Protein AF-0000000066018149 (afdb_homodimer)

Organism: Methanospirillum hungatei JF-1 (strain ATCC 27890 / DSM 864 / NBRC 100397 / JF-1) (NCBI:txid323259)

Foldseek 3Di:
DAAEEEEEAEADWLCNVCVVCLQPVPVLADNYDYDYDYLYRHLDQVSLVVSLVVCLVVDGLAYEYEDEPCLDPRNVVSQVSCLVSLHAYEYEYEDQDPPPVSVVVCLPDLHHYEYQLLRADAQDDPLADDPVLVVLLSVLSNLLCVLQQVSVVVNVQVLQQSVVVVVPDGRSRGDHHHYYDALCNRNPPQADDVLLSVLSSVLSVLSSVLNVLSCCLRPPDDDCVPSNVSSVVSSVSSNSSSVSSVVSVVVLVVVQAGKDWDADNNRDTFIDRHPPDDTD/DAAEEEEEAEADWLCSVCVVCLQPVPVLADNYDYDYDYLYRDLDQVSLVVSLVVCLVVPGLAYEYEDEPCLDPRNVVSQVSCLVSLHAYEYEYEDQDPPPVSVVVCLPDLHHYEYQLLRADAQDDPLADDPVLVVLLSVLSNLLCVLQQVSVVVNVQVLQQSVCVVVPDGRSRGDHHHHYDALCNRNPPQADDVLLSVLSSVLSVLSSVLNVLSCCLRPPDDDCVPSVVSSVVSSVSSVSSSVSSVVSVVVLVVVQAGKDWDADNNRDTFIDRHPPDDTD

InterPro domains:
  IPR002844 F420-dependent methylenetetrahydromethanopterin dehydrogenase [MF_00058] (1-280)
  IPR002844 F420-dependent methylenetetrahydromethanopterin dehydrogenase [NF002162] (1-280)
  IPR002844 F420-dependent methylenetetrahydromethanopterin dehydrogenase [PF01993] (3-280)
  IPR002844 F420-dependent methylenetetrahydromethanopterin dehydrogenase [PIRSF005627] (1-280)
  IPR036080 F420-dependent methylenetetrahydromethanopterin dehydrogenase superfamily [SSF102324] (1-280)

Radius of gyration: 21.76 Å; Cα contacts (8 Å, |Δi|>4): 1259; chains: 2; bounding box: 52×54×58 Å

Secondary structure (DSSP, 8-state):
--EEEEEEE-S--HHHHHHHHHH-SSS---SEEEEEEE-TT---HHHHHHHHHHHHHH--SEEEEEETTTTSHHHHHHHHHHHHTT--EEEEE------HHHHHHHHHSSSEEEEETTSPPPP--TTT--HHHHHHHHHHHHHHHHHTSHHHHHHHHHHHHHHHHHTT--GGG----EEEE-HHHHHTTS-SSHHHHHHHHHHHHHHHHHHHHHHIIIII--SHHHHHHHHHHHHHHHHHHHHHHHHHHHHHHHTT---B--B-TTS-B--B-SSSS---/--EEEEEEE-S--HHHHHHHHHH-SSS---SEEEEEEE-TT---HHHHHHHHHHHHHH--SEEEEEETTTTSHHHHHHHHHHHHTT--EEEEE------HHHHHHHHHSSSEEEEETTSPPPP--TTT--HHHHHHHHHHHHHHHHHTSHHHHHHHHHHHHHHHHHTT--GGG----EEEE-HHHHHTTS-SSHHHHHHHHHHHHHHHHHHHHHHIIIII--SHHHHHHHHHHHHHHHHHHHHHHHHHHHHHHHTT---B--B-TTS-B--B-SSSS---

Solvent-accessible surface area (backbone atoms only — not comparable to full-atom values): 27200 Å² total; per-residue (Å²): 124,67,45,36,42,29,32,36,27,37,25,68,40,56,64,52,70,39,50,59,43,44,76,34,64,71,45,59,48,61,38,47,48,55,43,36,30,30,22,38,48,31,69,47,69,70,43,48,48,53,30,46,51,53,45,62,72,70,56,36,63,28,32,36,41,23,21,53,45,41,70,41,70,54,55,42,51,47,49,51,53,39,41,74,72,60,25,36,40,33,36,36,20,28,75,78,70,82,55,60,68,50,52,51,50,51,72,69,43,91,52,14,31,39,36,32,40,49,50,41,60,72,49,67,42,69,54,64,36,13,34,46,54,47,39,35,53,46,14,28,49,33,28,33,37,24,67,25,23,40,46,55,55,52,40,52,47,50,46,53,43,52,51,39,44,72,71,66,44,52,47,87,67,51,76,59,47,81,43,77,46,42,46,67,65,20,36,59,89,57,56,84,46,70,67,27,40,50,31,21,30,49,16,36,48,38,22,36,49,25,28,58,40,15,47,42,21,60,74,68,43,71,59,65,80,57,17,36,60,38,26,51,48,25,52,50,42,37,46,49,15,24,51,31,26,51,52,17,50,50,53,27,52,75,69,45,44,47,71,39,56,23,65,42,46,73,59,51,76,28,36,39,35,53,65,80,50,73,60,91,123,66,45,36,41,28,33,39,29,38,25,68,42,56,64,53,70,40,49,57,44,44,76,34,62,69,44,58,47,61,38,48,48,54,42,36,30,29,23,38,47,31,68,46,68,70,44,47,48,53,28,47,51,53,45,60,70,70,57,36,62,29,31,35,42,23,21,53,47,41,68,41,69,56,55,42,50,46,49,50,53,38,40,73,72,60,24,38,39,34,36,37,20,29,73,79,70,84,56,59,68,50,51,52,49,50,72,70,43,90,52,14,30,40,36,31,39,51,50,43,59,74,51,67,41,69,56,66,37,13,34,47,53,46,39,35,52,44,13,27,49,33,28,34,37,24,68,26,25,40,46,54,56,53,39,50,47,52,46,54,43,51,50,39,44,70,72,67,43,53,45,86,68,52,76,59,47,81,44,77,48,42,44,67,64,20,36,59,91,57,56,84,46,69,68,27,41,49,30,21,30,49,17,36,48,40,21,37,50,26,26,57,39,16,46,42,20,62,75,70,43,69,59,65,80,57,16,38,60,38,26,51,48,24,53,52,42,36,48,50,15,27,51,31,26,52,51,18,50,50,55,28,53,75,68,45,46,47,72,39,56,24,65,42,45,73,59,51,74,27,36,39,34,53,64,80,48,74,59,92

pLDDT: mean 96.99, std 2.94, range [76.94, 98.94]

Structure (mmCIF, N/CA/C/O backbone):
data_AF-0000000066018149-model_v1
#
loop_
_entity.id
_entity.type
_entity.pdbx_description
1 polymer 'F420-dependent methylenetetrahydromethanopterin dehydrogenase'
#
loop_
_atom_site.group_PDB
_atom_site.id
_atom_site.type_symbol
_atom_site.label_atom_id
_atom_site.label_alt_id
_atom_site.label_comp_id
_atom_site.label_asym_id
_atom_site.label_entity_id
_atom_site.label_seq_id
_atom_site.pdbx_PDB_ins_code
_atom_site.Cartn_x
_atom_site.Cartn_y
_atom_site.Cartn_z
_atom_site.occupancy
_atom_site.B_iso_or_equiv
_atom_site.auth_seq_id
_atom_site.auth_comp_id
_atom_site.auth_asym_id
_atom_site.auth_atom_id
_atom_site.pdbx_PDB_model_num
ATOM 1 N N . MET A 1 1 ? -18.344 -20.688 -11.359 1 86.06 1 MET A N 1
ATOM 2 C CA . MET A 1 1 ? -18.594 -20.062 -10.062 1 86.06 1 MET A CA 1
ATOM 3 C C . MET A 1 1 ? -17.594 -18.953 -9.797 1 86.06 1 MET A C 1
ATOM 5 O O . MET A 1 1 ? -16.438 -19.031 -10.211 1 86.06 1 MET A O 1
ATOM 9 N N . VAL A 1 2 ? -18.016 -17.797 -9.25 1 95 2 VAL A N 1
ATOM 10 C CA . VAL A 1 2 ? -17.141 -16.688 -8.883 1 95 2 VAL A CA 1
ATOM 11 C C . VAL A 1 2 ? -16.719 -16.812 -7.422 1 95 2 VAL A C 1
ATOM 13 O O . VAL A 1 2 ? -17.562 -16.844 -6.523 1 95 2 VAL A O 1
ATOM 16 N N . VAL A 1 3 ? -15.461 -17.078 -7.172 1 98.06 3 VAL A N 1
ATOM 17 C CA . VAL A 1 3 ? -14.93 -17.266 -5.828 1 98.06 3 VAL A CA 1
ATOM 18 C C . VAL A 1 3 ? -14.922 -15.945 -5.074 1 98.06 3 VAL A C 1
ATOM 20 O O . VAL A 1 3 ? -14.453 -14.93 -5.594 1 98.06 3 VAL A O 1
ATOM 23 N N . LYS A 1 4 ? -15.422 -15.906 -3.867 1 97.31 4 LYS A N 1
ATOM 24 C CA . LYS A 1 4 ? -15.406 -14.727 -3.01 1 97.31 4 LYS A CA 1
ATOM 25 C C . LYS A 1 4 ? -14.273 -14.805 -1.992 1 97.31 4 LYS A C 1
ATOM 27 O O . LYS A 1 4 ? -14.25 -15.695 -1.14 1 97.31 4 LYS A O 1
ATOM 32 N N . VAL A 1 5 ? -13.375 -13.93 -2.084 1 98.12 5 VAL A N 1
ATOM 33 C CA . VAL A 1 5 ? -12.25 -13.875 -1.156 1 98.12 5 VAL A CA 1
ATOM 34 C C . VAL A 1 5 ? -12.367 -12.641 -0.269 1 98.12 5 VAL A C 1
ATOM 36 O O . VAL A 1 5 ? -12.281 -11.508 -0.756 1 98.12 5 VAL A O 1
ATOM 39 N N . GLY A 1 6 ? -12.594 -12.867 1.006 1 98.25 6 GLY A N 1
ATOM 40 C CA . GLY A 1 6 ? -12.609 -11.766 1.958 1 98.25 6 GLY A CA 1
ATOM 41 C C . GLY A 1 6 ? -11.242 -11.438 2.52 1 98.25 6 GLY A C 1
ATOM 42 O O . GLY A 1 6 ? -10.445 -12.336 2.787 1 98.25 6 GLY A O 1
ATOM 43 N N . ILE A 1 7 ? -10.961 -10.188 2.699 1 98.25 7 ILE A N 1
ATOM 44 C CA . ILE A 1 7 ? -9.727 -9.758 3.34 1 98.25 7 ILE A CA 1
ATOM 45 C C . ILE A 1 7 ? -10.047 -8.875 4.539 1 98.25 7 ILE A C 1
ATOM 47 O O . ILE A 1 7 ? -10.586 -7.777 4.383 1 98.25 7 ILE A O 1
ATOM 51 N N . ALA A 1 8 ? -9.805 -9.406 5.66 1 98.44 8 ALA A N 1
ATOM 52 C CA . ALA A 1 8 ? -9.883 -8.664 6.918 1 98.44 8 ALA A CA 1
ATOM 53 C C . ALA A 1 8 ? -8.523 -8.086 7.305 1 98.44 8 ALA A C 1
ATOM 55 O O . ALA A 1 8 ? -7.695 -8.789 7.895 1 98.44 8 ALA A O 1
ATOM 56 N N . LYS A 1 9 ? -8.352 -6.84 7.004 1 97.75 9 LYS A N 1
ATOM 57 C CA . LYS A 1 9 ? -7.074 -6.203 7.305 1 97.75 9 LYS A CA 1
ATOM 58 C C . LYS A 1 9 ? -7.121 -5.488 8.656 1 97.75 9 LYS A C 1
ATOM 60 O O . LYS A 1 9 ? -7.789 -4.465 8.797 1 97.75 9 LYS A O 1
ATOM 65 N N . LEU A 1 10 ? -6.395 -6 9.578 1 97.25 10 LEU A N 1
ATOM 66 C CA . LEU A 1 10 ? -6.309 -5.488 10.945 1 97.25 10 LEU A CA 1
ATOM 67 C C . LEU A 1 10 ? -4.934 -4.887 11.211 1 97.25 10 LEU A C 1
ATOM 69 O O . LEU A 1 10 ? -3.947 -5.617 11.352 1 97.25 10 LEU A O 1
ATOM 73 N N . GLY A 1 11 ? -4.883 -3.611 11.328 1 94.81 11 GLY A N 1
ATOM 74 C CA . GLY A 1 11 ? -3.578 -2.975 11.414 1 94.81 11 GLY A CA 1
ATOM 75 C C . GLY A 1 11 ? -2.871 -2.889 10.07 1 94.81 11 GLY A C 1
ATOM 76 O O . GLY A 1 11 ? -3.518 -2.891 9.023 1 94.81 11 GLY A O 1
ATOM 77 N N . ASN A 1 12 ? -1.575 -2.617 10.172 1 94.62 12 ASN A N 1
ATOM 78 C CA . ASN A 1 12 ? -0.894 -2.414 8.898 1 94.62 12 ASN A CA 1
ATOM 79 C C . ASN A 1 12 ? 0.392 -3.232 8.812 1 94.62 12 ASN A C 1
ATOM 81 O O . ASN A 1 12 ? 1.24 -3.156 9.703 1 94.62 12 ASN A O 1
ATOM 85 N N . ILE A 1 13 ? 0.494 -4 7.812 1 95.88 13 ILE A N 1
ATOM 86 C CA . ILE A 1 13 ? 1.734 -4.551 7.277 1 95.88 13 ILE A CA 1
ATOM 87 C C . ILE A 1 13 ? 1.707 -4.488 5.75 1 95.88 13 ILE A C 1
ATOM 89 O O . ILE A 1 13 ? 0.645 -4.32 5.148 1 95.88 13 ILE A O 1
ATOM 93 N N . ALA A 1 14 ? 2.818 -4.605 5.156 1 97 14 ALA A N 1
ATOM 94 C CA . ALA A 1 14 ? 2.898 -4.426 3.709 1 97 14 ALA A CA 1
ATOM 95 C C . ALA A 1 14 ? 2.049 -5.465 2.982 1 97 14 ALA A C 1
ATOM 97 O O . ALA A 1 14 ? 1.419 -5.16 1.966 1 97 14 ALA A O 1
ATOM 98 N N . SER A 1 15 ? 1.944 -6.645 3.469 1 97.5 15 SER A N 1
ATOM 99 C CA . SER A 1 15 ? 1.146 -7.711 2.871 1 97.5 15 SER A CA 1
ATOM 100 C C . SER A 1 15 ? -0.341 -7.375 2.912 1 97.5 15 SER A C 1
ATOM 102 O O . SER A 1 15 ? -1.099 -7.781 2.027 1 97.5 15 SER A O 1
ATOM 104 N N . GLY A 1 16 ? -0.716 -6.645 3.906 1 95.06 16 GLY A N 1
ATOM 105 C CA . GLY A 1 16 ? -2.113 -6.258 4.027 1 95.06 16 GLY A CA 1
ATOM 106 C C . GLY A 1 16 ? -2.549 -5.258 2.971 1 95.06 16 GLY A C 1
ATOM 107 O O . GLY A 1 16 ? -3.672 -5.332 2.467 1 95.06 16 GLY A O 1
ATOM 108 N N . VAL A 1 17 ? -1.668 -4.402 2.582 1 92.5 17 VAL A N 1
ATOM 109 C CA . VAL A 1 17 ? -2.035 -3.348 1.644 1 92.5 17 VAL A CA 1
ATOM 110 C C . VAL A 1 17 ? -1.995 -3.889 0.216 1 92.5 17 VAL A C 1
ATOM 112 O O . VAL A 1 17 ? -2.688 -3.381 -0.667 1 92.5 17 VAL A O 1
ATOM 115 N N . MET A 1 18 ? -1.279 -4.984 0.016 1 96.5 18 MET A N 1
ATOM 116 C CA . MET A 1 18 ? -1.053 -5.457 -1.346 1 96.5 18 MET A CA 1
ATOM 117 C C . MET A 1 18 ? -1.844 -6.734 -1.617 1 96.5 18 MET A C 1
ATOM 119 O O . MET A 1 18 ? -1.988 -7.145 -2.77 1 96.5 18 MET A O 1
ATOM 123 N N . ALA A 1 19 ? -2.455 -7.363 -0.644 1 95.19 19 ALA A N 1
ATOM 124 C CA . ALA A 1 19 ? -3.008 -8.711 -0.763 1 95.19 19 ALA A CA 1
ATOM 125 C C . ALA A 1 19 ? -4.035 -8.781 -1.889 1 95.19 19 ALA A C 1
ATOM 127 O O . ALA A 1 19 ? -3.947 -9.648 -2.762 1 95.19 19 ALA A O 1
ATOM 128 N N . GLU A 1 20 ? -4.941 -7.816 -1.927 1 95.38 20 GLU A N 1
ATOM 129 C CA . GLU A 1 20 ? -5.984 -7.82 -2.947 1 95.38 20 GLU A CA 1
ATOM 130 C C . GLU A 1 20 ? -5.398 -7.613 -4.34 1 95.38 20 GLU A C 1
ATOM 132 O O . GLU A 1 20 ? -5.816 -8.266 -5.297 1 95.38 20 GLU A O 1
ATOM 137 N N . LEU A 1 21 ? -4.426 -6.777 -4.406 1 96.38 21 LEU A N 1
ATOM 138 C CA . LEU A 1 21 ? -3.85 -6.398 -5.691 1 96.38 21 LEU A CA 1
ATOM 139 C C . LEU A 1 21 ? -3.002 -7.527 -6.262 1 96.38 21 LEU A C 1
ATOM 141 O O . LEU A 1 21 ? -2.902 -7.684 -7.48 1 96.38 21 LEU A O 1
ATOM 145 N N . LEU A 1 22 ? -2.451 -8.328 -5.348 1 97.88 22 LEU A N 1
ATOM 146 C CA . LEU A 1 22 ? -1.666 -9.477 -5.781 1 97.88 22 LEU A CA 1
ATOM 147 C C . LEU A 1 22 ? -2.559 -10.531 -6.43 1 97.88 22 LEU A C 1
ATOM 149 O O . LEU A 1 22 ? -2.107 -11.281 -7.297 1 97.88 22 LEU A O 1
ATOM 153 N N . LEU A 1 23 ? -3.844 -10.547 -6.035 1 97.31 23 LEU A N 1
ATOM 154 C CA . LEU A 1 23 ? -4.762 -11.57 -6.52 1 97.31 23 LEU A CA 1
ATOM 155 C C . LEU A 1 23 ? -5.422 -11.141 -7.824 1 97.31 23 LEU A C 1
ATOM 157 O O . LEU A 1 23 ? -5.859 -11.984 -8.609 1 97.31 23 LEU A O 1
ATOM 161 N N . ASP A 1 24 ? -5.508 -9.828 -7.984 1 95.62 24 ASP A N 1
ATOM 162 C CA . ASP A 1 24 ? -6.184 -9.273 -9.156 1 95.62 24 ASP A CA 1
ATOM 163 C C . ASP A 1 24 ? -5.48 -8.008 -9.648 1 95.62 24 ASP A C 1
ATOM 165 O O . ASP A 1 24 ? -6.047 -6.918 -9.602 1 95.62 24 ASP A O 1
ATOM 169 N N . GLU A 1 25 ? -4.324 -8.211 -10.359 1 95.75 25 GLU A N 1
ATOM 170 C CA . GLU A 1 25 ? -3.402 -7.117 -10.664 1 95.75 25 GLU A CA 1
ATOM 171 C C . GLU A 1 25 ? -3.891 -6.297 -11.859 1 95.75 25 GLU A C 1
ATOM 173 O O . GLU A 1 25 ? -3.447 -5.164 -12.062 1 95.75 25 GLU A O 1
ATOM 178 N N . ARG A 1 26 ? -4.84 -6.777 -12.711 1 92.5 26 ARG A N 1
ATOM 179 C CA . ARG A 1 26 ? -5.285 -6.062 -13.906 1 92.5 26 ARG A CA 1
ATOM 180 C C . ARG A 1 26 ? -6.781 -5.789 -13.852 1 92.5 26 ARG A C 1
ATOM 182 O O . ARG A 1 26 ? -7.336 -5.16 -14.758 1 92.5 26 ARG A O 1
ATOM 189 N N . ALA A 1 27 ? -7.5 -6.199 -12.906 1 89.75 27 ALA A N 1
ATOM 190 C CA . ALA A 1 27 ? -8.922 -5.957 -12.664 1 89.75 27 ALA A CA 1
ATOM 191 C C . ALA A 1 27 ? -9.781 -6.758 -13.641 1 89.75 27 ALA A C 1
ATOM 193 O O . ALA A 1 27 ? -11 -6.57 -13.695 1 89.75 27 ALA A O 1
ATOM 194 N N . ASP A 1 28 ? -9.258 -7.66 -14.406 1 92.12 28 ASP A N 1
ATOM 195 C CA . ASP A 1 28 ? -10.039 -8.297 -15.461 1 92.12 28 ASP A CA 1
ATOM 196 C C . ASP A 1 28 ? -10.398 -9.734 -15.094 1 92.12 28 ASP A C 1
ATOM 198 O O . ASP A 1 28 ? -11.047 -10.438 -15.867 1 92.12 28 ASP A O 1
ATOM 202 N N . ARG A 1 29 ? -9.938 -10.125 -13.953 1 94.81 29 ARG A N 1
ATOM 203 C CA . ARG A 1 29 ? -10.289 -11.484 -13.547 1 94.81 29 ARG A CA 1
ATOM 204 C C . ARG A 1 29 ? -11.797 -11.617 -13.336 1 94.81 29 ARG A C 1
ATOM 206 O O . ARG A 1 29 ? -12.422 -10.75 -12.719 1 94.81 29 ARG A O 1
ATOM 213 N N . GLU A 1 30 ? -12.266 -12.672 -13.773 1 95.25 30 GLU A N 1
ATOM 214 C CA . GLU A 1 30 ? -13.711 -12.883 -13.688 1 95.25 30 GLU A CA 1
ATOM 215 C C . GLU A 1 30 ? -14.039 -14.055 -12.766 1 95.25 30 GLU A C 1
ATOM 217 O O . GLU A 1 30 ? -15.188 -14.227 -12.359 1 95.25 30 GLU A O 1
ATOM 222 N N . ASP A 1 31 ? -13.07 -14.797 -12.383 1 96.31 31 ASP A N 1
ATOM 223 C CA . ASP A 1 31 ? -13.273 -16.047 -11.648 1 96.31 31 ASP A CA 1
ATOM 224 C C . ASP A 1 31 ? -13.328 -15.797 -10.148 1 96.31 31 ASP A C 1
ATOM 226 O O . ASP A 1 31 ? -13.625 -16.703 -9.367 1 96.31 31 ASP A O 1
ATOM 230 N N . MET A 1 32 ? -13.07 -14.547 -9.789 1 96.12 32 MET A N 1
ATOM 231 C CA . MET A 1 32 ? -13.086 -14.25 -8.359 1 96.12 32 MET A CA 1
ATOM 232 C C . MET A 1 32 ? -13.461 -12.797 -8.102 1 96.12 32 MET A C 1
ATOM 234 O O . MET A 1 32 ? -13.492 -11.984 -9.031 1 96.12 32 MET A O 1
ATOM 238 N N . GLN A 1 33 ? -13.812 -12.523 -6.887 1 94.94 33 GLN A N 1
ATOM 239 C CA . GLN A 1 33 ? -14.062 -11.188 -6.352 1 94.94 33 GLN A CA 1
ATOM 240 C C . GLN A 1 33 ? -13.469 -11.039 -4.949 1 94.94 33 GLN A C 1
ATOM 242 O O . GLN A 1 33 ? -13.469 -11.992 -4.168 1 94.94 33 GLN A O 1
ATOM 247 N N . THR A 1 34 ? -13.016 -9.891 -4.719 1 96 34 THR A N 1
ATOM 248 C CA . THR A 1 34 ? -12.5 -9.609 -3.385 1 96 34 THR A CA 1
ATOM 249 C C . THR A 1 34 ? -13.297 -8.5 -2.711 1 96 34 THR A C 1
ATOM 251 O O . THR A 1 34 ? -13.914 -7.668 -3.389 1 96 34 THR A O 1
ATOM 254 N N . PHE A 1 35 ? -13.383 -8.547 -1.465 1 96.69 35 PHE A N 1
ATOM 255 C CA . PHE A 1 35 ? -13.844 -7.461 -0.609 1 96.69 35 PHE A CA 1
ATOM 256 C C . PHE A 1 35 ? -12.953 -7.32 0.617 1 96.69 35 PHE A C 1
ATOM 258 O O . PHE A 1 35 ? -12.734 -8.289 1.349 1 96.69 35 PHE A O 1
ATOM 265 N N . MET A 1 36 ? -12.398 -6.129 0.781 1 97.5 36 MET A N 1
ATOM 266 C CA . MET A 1 36 ? -11.531 -5.879 1.931 1 97.5 36 MET A CA 1
ATOM 267 C C . MET A 1 36 ? -12.164 -4.855 2.873 1 97.5 36 MET A C 1
ATOM 269 O O . MET A 1 36 ? -12.664 -3.824 2.43 1 97.5 36 MET A O 1
ATOM 273 N N . ALA A 1 37 ? -12.18 -5.18 4.117 1 97.44 37 ALA A N 1
ATOM 274 C CA . ALA A 1 37 ? -12.492 -4.266 5.211 1 97.44 37 ALA A CA 1
ATOM 275 C C . ALA A 1 37 ? -11.281 -4.047 6.105 1 97.44 37 ALA A C 1
ATOM 277 O O . ALA A 1 37 ? -10.539 -4.988 6.398 1 97.44 37 ALA A O 1
ATOM 278 N N . THR A 1 38 ? -11.047 -2.783 6.445 1 97.19 38 THR A N 1
ATOM 279 C CA . THR A 1 38 ? -9.828 -2.461 7.18 1 97.19 38 THR A CA 1
ATOM 280 C C . THR A 1 38 ? -10.156 -1.734 8.477 1 97.19 38 THR A C 1
ATOM 282 O O . THR A 1 38 ? -11.117 -0.974 8.547 1 97.19 38 THR A O 1
ATOM 285 N N . SER A 1 39 ? -9.312 -1.957 9.422 1 94.19 39 SER A N 1
ATOM 286 C CA . SER A 1 39 ? -9.375 -1.206 10.672 1 94.19 39 SER A CA 1
ATOM 287 C C . SER A 1 39 ? -8.367 -0.057 10.672 1 94.19 39 SER A C 1
ATOM 289 O O . SER A 1 39 ? -8.195 0.62 11.688 1 94.19 39 SER A O 1
ATOM 291 N N . GLY A 1 40 ? -7.684 0.108 9.594 1 93 40 GLY A N 1
ATOM 292 C CA . GLY A 1 40 ? -6.57 1.043 9.602 1 93 40 GLY A CA 1
ATOM 293 C C . GLY A 1 40 ? -5.359 0.522 10.352 1 93 40 GLY A C 1
ATOM 294 O O . GLY A 1 40 ? -4.926 -0.611 10.125 1 93 40 GLY A O 1
ATOM 295 N N . THR A 1 41 ? -4.816 1.378 11.156 1 92.25 41 THR A N 1
ATOM 296 C CA . THR A 1 41 ? -3.631 1.003 11.922 1 92.25 41 THR A CA 1
ATOM 297 C C . THR A 1 41 ? -4.02 0.421 13.273 1 92.25 41 THR A C 1
ATOM 299 O O . THR A 1 41 ? -3.16 -0.052 14.023 1 92.25 41 THR A O 1
ATOM 302 N N . LYS A 1 42 ? -5.289 0.391 13.555 1 92.25 42 LYS A N 1
ATOM 303 C CA . LYS A 1 42 ? -5.742 0.098 14.914 1 92.25 42 LYS A CA 1
ATOM 304 C C . LYS A 1 42 ? -6.105 -1.377 15.062 1 92.25 42 LYS A C 1
ATOM 306 O O . LYS A 1 42 ? -6.617 -1.996 14.133 1 92.25 42 LYS A O 1
ATOM 311 N N . LEU A 1 43 ? -5.914 -1.85 16.297 1 92.12 43 LEU A N 1
ATOM 312 C CA . LEU A 1 43 ? -6.301 -3.209 16.656 1 92.12 43 LEU A CA 1
ATOM 313 C C . LEU A 1 43 ? -7.242 -3.205 17.859 1 92.12 43 LEU A C 1
ATOM 315 O O . LEU A 1 43 ? -7.285 -4.172 18.625 1 92.12 43 LEU A O 1
ATOM 319 N N . GLN A 1 44 ? -7.953 -2.121 18.016 1 93 44 GLN A N 1
ATOM 320 C CA . GLN A 1 44 ? -8.906 -2.074 19.109 1 93 44 GLN A CA 1
ATOM 321 C C . GLN A 1 44 ? -10.086 -3.004 18.859 1 93 44 GLN A C 1
ATOM 323 O O . GLN A 1 44 ? -10.461 -3.24 17.703 1 93 44 GLN A O 1
ATOM 328 N N . PRO A 1 45 ? -10.688 -3.49 19.906 1 94.75 45 PRO A N 1
ATOM 329 C CA . PRO A 1 45 ? -11.766 -4.477 19.781 1 94.75 45 PRO A CA 1
ATOM 330 C C . PRO A 1 45 ? -12.898 -3.998 18.875 1 94.75 45 PRO A C 1
ATOM 332 O O . PRO A 1 45 ? -13.391 -4.758 18.031 1 94.75 45 PRO A O 1
ATOM 335 N N . GLU A 1 46 ? -13.281 -2.76 19.062 1 93.75 46 GLU A N 1
ATOM 336 C CA . GLU A 1 46 ? -14.391 -2.234 18.281 1 93.75 46 GLU A CA 1
ATOM 337 C C . GLU A 1 46 ? -14.047 -2.195 16.797 1 93.75 46 GLU A C 1
ATOM 339 O O . GLU A 1 46 ? -14.906 -2.426 15.938 1 93.75 46 GLU A O 1
ATOM 344 N N . ASP A 1 47 ? -12.805 -1.839 16.484 1 94.25 47 ASP A N 1
ATOM 345 C CA . ASP A 1 47 ? -12.352 -1.794 15.094 1 94.25 47 ASP A CA 1
ATOM 346 C C . ASP A 1 47 ? -12.32 -3.193 14.484 1 94.25 47 ASP A C 1
ATOM 348 O O . ASP A 1 47 ? -12.742 -3.387 13.344 1 94.25 47 ASP A O 1
ATOM 352 N N . ILE A 1 48 ? -11.875 -4.129 15.258 1 96.81 48 ILE A N 1
ATOM 353 C CA . ILE A 1 48 ? -11.781 -5.516 14.812 1 96.81 48 ILE A CA 1
ATOM 354 C C . ILE A 1 48 ? -13.18 -6.09 14.609 1 96.81 48 ILE A C 1
ATOM 356 O O . ILE A 1 48 ? -13.445 -6.742 13.594 1 96.81 48 ILE A O 1
ATOM 360 N N . ASP A 1 49 ? -14.055 -5.805 15.523 1 97.19 49 ASP A N 1
ATOM 361 C CA . ASP A 1 49 ? -15.422 -6.297 15.43 1 97.19 49 ASP A CA 1
ATOM 362 C C . ASP A 1 49 ? -16.109 -5.785 14.172 1 97.19 49 ASP A C 1
ATOM 364 O O . ASP A 1 49 ? -16.859 -6.52 13.516 1 97.19 49 ASP A O 1
ATOM 368 N N . ARG A 1 50 ? -15.883 -4.586 13.875 1 96.25 50 ARG A N 1
ATOM 369 C CA . ARG A 1 50 ? -16.469 -3.99 12.672 1 96.25 50 ARG A CA 1
ATOM 370 C C . ARG A 1 50 ? -15.992 -4.723 11.414 1 96.25 50 ARG A C 1
ATOM 372 O O . ARG A 1 50 ? -16.797 -5.031 10.531 1 96.25 50 ARG A O 1
ATOM 379 N N . VAL A 1 51 ? -14.742 -5.035 11.352 1 97.88 51 VAL A N 1
ATOM 380 C CA . VAL A 1 51 ? -14.172 -5.734 10.203 1 97.88 51 VAL A CA 1
ATOM 381 C C . VAL A 1 51 ? -14.758 -7.141 10.117 1 97.88 51 VAL A C 1
ATOM 383 O O . VAL A 1 51 ? -15.219 -7.566 9.055 1 97.88 51 VAL A O 1
ATOM 386 N N . VAL A 1 52 ? -14.812 -7.797 11.25 1 98.44 52 VAL A N 1
ATOM 387 C CA . VAL A 1 52 ? -15.289 -9.18 11.305 1 98.44 52 VAL A CA 1
ATOM 388 C C . VAL A 1 52 ? -16.766 -9.234 10.93 1 98.44 52 VAL A C 1
ATOM 390 O O . VAL A 1 52 ? -17.188 -10.109 10.172 1 98.44 52 VAL A O 1
ATOM 393 N N . THR A 1 53 ? -17.531 -8.289 11.445 1 97.81 53 THR A N 1
ATOM 394 C CA . THR A 1 53 ? -18.969 -8.242 11.164 1 97.81 53 THR A CA 1
ATOM 395 C C . THR A 1 53 ? -19.219 -8.031 9.672 1 97.81 53 THR A C 1
ATOM 397 O O . THR A 1 53 ? -20.109 -8.656 9.094 1 97.81 53 THR A O 1
ATOM 400 N N . ASN A 1 54 ? -18.453 -7.203 9.078 1 97.06 54 ASN A N 1
ATOM 401 C CA . ASN A 1 54 ? -18.578 -6.965 7.648 1 97.06 54 ASN A CA 1
ATOM 402 C C . ASN A 1 54 ? -18.234 -8.203 6.836 1 97.06 54 ASN A C 1
ATOM 404 O O . ASN A 1 54 ? -18.906 -8.516 5.848 1 97.06 54 ASN A O 1
ATOM 408 N N . MET A 1 55 ? -17.219 -8.945 7.25 1 98.06 55 MET A N 1
ATOM 409 C CA . MET A 1 55 ? -16.812 -10.164 6.562 1 98.06 55 MET A CA 1
ATOM 410 C C . MET A 1 55 ? -17.891 -11.242 6.691 1 98.06 55 MET A C 1
ATOM 412 O O . MET A 1 55 ? -18.219 -11.906 5.711 1 98.06 55 MET A O 1
ATOM 416 N N . LYS A 1 56 ? -18.422 -11.352 7.891 1 98.31 56 LYS A N 1
ATOM 417 C CA . LYS A 1 56 ? -19.469 -12.336 8.109 1 98.31 56 LYS A CA 1
ATOM 418 C C . LYS A 1 56 ? -20.688 -12.039 7.238 1 98.31 56 LYS A C 1
ATOM 420 O O . LYS A 1 56 ? -21.281 -12.953 6.656 1 98.31 56 LYS A O 1
ATOM 425 N N . ALA A 1 57 ? -21.016 -10.773 7.18 1 97.06 57 ALA A N 1
ATOM 426 C CA . ALA A 1 57 ? -22.188 -10.359 6.406 1 97.06 57 ALA A CA 1
ATOM 427 C C . ALA A 1 57 ? -22 -10.656 4.918 1 97.06 57 ALA A C 1
ATOM 429 O O . ALA A 1 57 ? -22.953 -11.008 4.223 1 97.06 57 ALA A O 1
ATOM 430 N N . TRP A 1 58 ? -20.812 -10.547 4.41 1 96.56 58 TRP A N 1
ATOM 431 C CA . TRP A 1 58 ? -20.547 -10.758 2.99 1 96.56 58 TRP A CA 1
ATOM 432 C C . TRP A 1 58 ? -20.5 -12.242 2.66 1 96.56 58 TRP A C 1
ATOM 434 O O . TRP A 1 58 ? -20.906 -12.656 1.567 1 96.56 58 TRP A O 1
ATOM 444 N N . GLY A 1 59 ? -19.984 -13.078 3.637 1 97.25 59 GLY A N 1
ATOM 445 C CA . GLY A 1 59 ? -20 -14.523 3.488 1 97.25 59 GLY A CA 1
ATOM 446 C C . GLY A 1 59 ? -19.062 -15.023 2.414 1 97.25 59 GLY A C 1
ATOM 447 O O . GLY A 1 59 ? -19.484 -15.711 1.479 1 97.25 59 GLY A O 1
ATOM 448 N N . PRO A 1 60 ? -17.734 -14.711 2.498 1 98.19 60 PRO A N 1
ATOM 449 C CA . PRO A 1 60 ? -16.781 -15.203 1.505 1 98.19 60 PRO A CA 1
ATOM 450 C C . PRO A 1 60 ? -16.547 -16.703 1.595 1 98.19 60 PRO A C 1
ATOM 452 O O . PRO A 1 60 ? -16.875 -17.328 2.609 1 98.19 60 PRO A O 1
ATOM 455 N N . ASP A 1 61 ? -16.031 -17.25 0.511 1 98.75 61 ASP A N 1
ATOM 456 C CA . ASP A 1 61 ? -15.664 -18.656 0.5 1 98.75 61 ASP A CA 1
ATOM 457 C C . ASP A 1 61 ? -14.516 -18.938 1.473 1 98.75 61 ASP A C 1
ATOM 459 O O . ASP A 1 61 ? -14.43 -20.031 2.035 1 98.75 61 ASP A O 1
ATOM 463 N N . PHE A 1 62 ? -13.641 -18.031 1.604 1 98.81 62 PHE A N 1
ATOM 464 C CA . PHE A 1 62 ? -12.648 -18 2.668 1 98.81 62 PHE A CA 1
ATOM 465 C C . PHE A 1 62 ? -12.18 -16.578 2.924 1 98.81 62 PHE A C 1
ATOM 467 O O . PHE A 1 62 ? -12.461 -15.664 2.135 1 98.81 62 PHE A O 1
ATOM 474 N N . CYS A 1 63 ? -11.516 -16.406 4.055 1 98.75 63 CYS A N 1
ATOM 475 C CA . CYS A 1 63 ? -11.094 -15.078 4.457 1 98.75 63 CYS A CA 1
ATOM 476 C C . CYS A 1 63 ? -9.602 -15.055 4.766 1 98.75 63 CYS A C 1
ATOM 478 O O . CYS A 1 63 ? -9.055 -16.016 5.305 1 98.75 63 CYS A O 1
ATOM 480 N N . ILE A 1 64 ? -8.969 -14 4.367 1 98.75 64 ILE A N 1
ATOM 481 C CA . ILE A 1 64 ? -7.602 -13.688 4.762 1 98.75 64 ILE A CA 1
ATOM 482 C C . ILE A 1 64 ? -7.609 -12.688 5.914 1 98.75 64 ILE A C 1
ATOM 484 O O . ILE A 1 64 ? -8.148 -11.586 5.785 1 98.75 64 ILE A O 1
ATOM 488 N N . VAL A 1 65 ? -7.094 -13.102 7.027 1 98.62 65 VAL A N 1
ATOM 489 C CA . VAL A 1 65 ? -6.91 -12.203 8.156 1 98.62 65 VAL A CA 1
ATOM 490 C C . VAL A 1 65 ? -5.461 -11.727 8.211 1 98.62 65 VAL A C 1
ATOM 492 O O . VAL A 1 65 ? -4.559 -12.508 8.531 1 98.62 65 VAL A O 1
ATOM 495 N N . VAL A 1 66 ? -5.266 -10.492 7.902 1 98.25 66 VAL A N 1
ATOM 496 C CA . VAL A 1 66 ? -3.914 -9.938 7.836 1 98.25 66 VAL A CA 1
ATOM 497 C C . VAL A 1 66 ? -3.701 -8.961 8.984 1 98.25 66 VAL A C 1
ATOM 499 O O . VAL A 1 66 ? -4.52 -8.062 9.211 1 98.25 66 VAL A O 1
ATOM 502 N N . SER A 1 67 ? -2.635 -9.125 9.703 1 96.94 67 SER A N 1
ATOM 503 C CA . SER A 1 67 ? -2.336 -8.25 10.828 1 96.94 67 SER A CA 1
ATOM 504 C C . SER A 1 67 ? -0.868 -8.344 11.234 1 96.94 67 SER A C 1
ATOM 506 O O . SER A 1 67 ? -0.244 -9.398 11.078 1 96.94 67 SER A O 1
ATOM 508 N N . PRO A 1 68 ? -0.332 -7.172 11.68 1 95.38 68 PRO A N 1
ATOM 509 C CA . PRO A 1 68 ? 0.905 -7.352 12.445 1 95.38 68 PRO A CA 1
ATOM 510 C C . PRO A 1 68 ? 0.698 -8.18 13.711 1 95.38 68 PRO A C 1
ATOM 512 O O . PRO A 1 68 ? -0.383 -8.141 14.305 1 95.38 68 PRO A O 1
ATOM 515 N N . ASN A 1 69 ? 1.639 -9.008 14.094 1 93.56 69 ASN A N 1
ATOM 516 C CA . ASN A 1 69 ? 1.563 -9.789 15.32 1 93.56 69 ASN A CA 1
ATOM 517 C C . ASN A 1 69 ? 0.292 -10.633 15.367 1 93.56 69 ASN A C 1
ATOM 519 O O . ASN A 1 69 ? -0.481 -10.547 16.328 1 93.56 69 ASN A O 1
ATOM 523 N N . GLY A 1 70 ? 0.178 -11.508 14.492 1 94.75 70 GLY A N 1
ATOM 524 C CA . GLY A 1 70 ? -1.056 -12.234 14.234 1 94.75 70 GLY A CA 1
ATOM 525 C C . GLY A 1 70 ? -1.47 -13.133 15.383 1 94.75 70 GLY A C 1
ATOM 526 O O . GLY A 1 70 ? -2.602 -13.625 15.414 1 94.75 70 GLY A O 1
ATOM 527 N N . VAL A 1 71 ? -0.652 -13.273 16.422 1 95 71 VAL A N 1
ATOM 528 C CA . VAL A 1 71 ? -0.985 -14.188 17.5 1 95 71 VAL A CA 1
ATOM 529 C C . VAL A 1 71 ? -1.535 -13.406 18.688 1 95 71 VAL A C 1
ATOM 531 O O . VAL A 1 71 ? -1.911 -14 19.703 1 95 71 VAL A O 1
ATOM 534 N N . LEU A 1 72 ? -1.566 -12.086 18.562 1 93.19 72 LEU A N 1
ATOM 535 C CA . LEU A 1 72 ? -2.162 -11.273 19.609 1 93.19 72 LEU A CA 1
ATOM 536 C C . LEU A 1 72 ? -3.656 -11.555 19.734 1 93.19 72 LEU A C 1
ATOM 538 O O . LEU A 1 72 ? -4.277 -12.055 18.797 1 93.19 72 LEU A O 1
ATOM 542 N N . PRO A 1 73 ? -4.27 -11.18 20.875 1 93.94 73 PRO A N 1
ATOM 543 C CA . PRO A 1 73 ? -5.668 -11.523 21.141 1 93.94 73 PRO A CA 1
ATOM 544 C C . PRO A 1 73 ? -6.621 -10.977 20.094 1 93.94 73 PRO A C 1
ATOM 546 O O . PRO A 1 73 ? -7.578 -11.648 19.703 1 93.94 73 PRO A O 1
ATOM 549 N N . GLY A 1 74 ? -6.395 -9.805 19.594 1 95.12 74 GLY A N 1
ATOM 550 C CA . GLY A 1 74 ? -7.277 -9.203 18.609 1 95.12 74 GLY A CA 1
ATOM 551 C C . GLY A 1 74 ? -7.383 -10.008 17.328 1 95.12 74 GLY A C 1
ATOM 552 O O . GLY A 1 74 ? -8.453 -10.531 17.016 1 95.12 74 GLY A O 1
ATOM 553 N N . PRO A 1 75 ? -6.281 -10.148 16.656 1 96.5 75 PRO A N 1
ATOM 554 C CA . PRO A 1 75 ? -6.285 -10.945 15.43 1 96.5 75 PRO A CA 1
ATOM 555 C C . PRO A 1 75 ? -6.699 -12.398 15.664 1 96.5 75 PRO A C 1
ATOM 557 O O . PRO A 1 75 ? -7.391 -12.992 14.836 1 96.5 75 PRO A O 1
ATOM 560 N N . LYS A 1 76 ? -6.27 -12.961 16.766 1 96.81 76 LYS A N 1
ATOM 561 C CA . LYS A 1 76 ? -6.688 -14.312 17.109 1 96.81 76 LYS A CA 1
ATOM 562 C C . LYS A 1 76 ? -8.203 -14.406 17.234 1 96.81 76 LYS A C 1
ATOM 564 O O . LYS A 1 76 ? -8.828 -15.305 16.672 1 96.81 76 LYS A O 1
ATOM 569 N N . GLY A 1 77 ? -8.773 -13.484 17.984 1 97.75 77 GLY A N 1
ATOM 570 C CA . GLY A 1 77 ? -10.219 -13.453 18.141 1 97.75 77 GLY A CA 1
ATOM 571 C C . GLY A 1 77 ? -10.961 -13.281 16.828 1 97.75 77 GLY A C 1
ATOM 572 O O . GLY A 1 77 ? -12.023 -13.867 16.625 1 97.75 77 GLY A O 1
ATOM 573 N N . ALA A 1 78 ? -10.414 -12.492 15.938 1 98.44 78 ALA A N 1
ATOM 574 C CA . ALA A 1 78 ? -11.039 -12.219 14.641 1 98.44 78 ALA A CA 1
ATOM 575 C C . ALA A 1 78 ? -11.133 -13.492 13.805 1 98.44 78 ALA A C 1
ATOM 577 O O . ALA A 1 78 ? -12.211 -13.836 13.312 1 98.44 78 ALA A O 1
ATOM 578 N N . ARG A 1 79 ? -9.984 -14.219 13.656 1 98.5 79 ARG A N 1
ATOM 579 C CA . ARG A 1 79 ? -10.023 -15.414 12.82 1 98.5 79 ARG A CA 1
ATOM 580 C C . ARG A 1 79 ? -10.883 -16.5 13.461 1 98.5 79 ARG A C 1
ATOM 582 O O . ARG A 1 79 ? -11.547 -17.266 12.758 1 98.5 79 ARG A O 1
ATOM 589 N N . GLU A 1 80 ? -10.891 -16.594 14.758 1 98.31 80 GLU A N 1
ATOM 590 C CA . GLU A 1 80 ? -11.734 -17.578 15.438 1 98.31 80 GLU A CA 1
ATOM 591 C C . GLU A 1 80 ? -13.211 -17.266 15.242 1 98.31 80 GLU A C 1
ATOM 593 O O . GLU A 1 80 ? -14.023 -18.172 15.055 1 98.31 80 GLU A O 1
ATOM 598 N N . ALA A 1 81 ? -13.555 -15.992 15.328 1 98.62 81 ALA A N 1
ATOM 599 C CA . ALA A 1 81 ? -14.938 -15.586 15.102 1 98.62 81 ALA A CA 1
ATOM 600 C C . ALA A 1 81 ? -15.383 -15.922 13.672 1 98.62 81 ALA A C 1
ATOM 602 O O . ALA A 1 81 ? -16.516 -16.359 13.453 1 98.62 81 ALA A O 1
ATOM 603 N N . LEU A 1 82 ? -14.547 -15.695 12.711 1 98.62 82 LEU A N 1
ATOM 604 C CA . LEU A 1 82 ? -14.852 -16.016 11.32 1 98.62 82 LEU A CA 1
ATOM 605 C C . LEU A 1 82 ? -14.984 -17.516 11.125 1 98.62 82 LEU A C 1
ATOM 607 O O . LEU A 1 82 ? -15.914 -17.984 10.461 1 98.62 82 LEU A O 1
ATOM 611 N N . ALA A 1 83 ? -14.078 -18.234 11.742 1 98 83 ALA A N 1
ATOM 612 C CA . ALA A 1 83 ? -14.141 -19.688 11.656 1 98 83 ALA A CA 1
ATOM 613 C C . ALA A 1 83 ? -15.438 -20.219 12.266 1 98 83 ALA A C 1
ATOM 615 O O . ALA A 1 83 ? -16.047 -21.156 11.742 1 98 83 ALA A O 1
ATOM 616 N N . ALA A 1 84 ? -15.844 -19.656 13.352 1 97.75 84 ALA A N 1
ATOM 617 C CA . ALA A 1 84 ? -17.078 -20.047 14.023 1 97.75 84 ALA A CA 1
ATOM 618 C C . ALA A 1 84 ? -18.297 -19.797 13.125 1 97.75 84 ALA A C 1
ATOM 620 O O . ALA A 1 84 ? -19.312 -20.484 13.242 1 97.75 84 ALA A O 1
ATOM 621 N N . ALA A 1 85 ? -18.156 -18.859 12.281 1 97.81 85 ALA A N 1
ATOM 622 C CA . ALA A 1 85 ? -19.234 -18.547 11.336 1 97.81 85 ALA A CA 1
ATOM 623 C C . ALA A 1 85 ? -19.141 -19.422 10.094 1 97.81 85 ALA A C 1
ATOM 625 O O . ALA A 1 85 ? -19.891 -19.234 9.141 1 97.81 85 ALA A O 1
ATOM 626 N N . GLY A 1 86 ? -18.203 -20.359 10.094 1 97.56 86 GLY A N 1
ATOM 627 C CA . GLY A 1 86 ? -18.062 -21.312 9 1 97.56 86 GLY A CA 1
ATOM 628 C C . GLY A 1 86 ? -17.172 -20.797 7.883 1 97.56 86 GLY A C 1
ATOM 629 O O . GLY A 1 86 ? -17.188 -21.344 6.777 1 97.56 86 GLY A O 1
ATOM 630 N N . ILE A 1 87 ? -16.375 -19.734 8.078 1 98.5 87 ILE A N 1
ATOM 631 C CA . ILE A 1 87 ? -15.516 -19.141 7.059 1 98.5 87 ILE A CA 1
ATOM 632 C C . ILE A 1 87 ? -14.062 -19.547 7.32 1 98.5 87 ILE A C 1
ATOM 634 O O . ILE A 1 87 ? -13.453 -19.094 8.297 1 98.5 87 ILE A O 1
ATOM 638 N N . PRO A 1 88 ? -13.508 -20.406 6.492 1 98.69 88 PRO A N 1
ATOM 639 C CA . PRO A 1 88 ? -12.086 -20.719 6.656 1 98.69 88 PRO A CA 1
ATOM 640 C C . PRO A 1 88 ? -11.195 -19.484 6.594 1 98.69 88 PRO A C 1
ATOM 642 O O . PRO A 1 88 ? -11.477 -18.547 5.836 1 98.69 88 PRO A O 1
ATOM 645 N N . CYS A 1 89 ? -10.078 -19.516 7.336 1 98.62 89 CYS A N 1
ATOM 646 C CA . CYS A 1 89 ? -9.25 -18.312 7.414 1 98.62 89 CYS A CA 1
ATOM 647 C C . CYS A 1 89 ? -7.785 -18.641 7.152 1 98.62 89 CYS A C 1
ATOM 649 O O . CYS A 1 89 ? -7.281 -19.672 7.625 1 98.62 89 CYS A O 1
ATOM 651 N N . VAL A 1 90 ? -7.156 -17.875 6.355 1 98.75 90 VAL A N 1
ATOM 652 C CA . VAL A 1 90 ? -5.707 -17.844 6.211 1 98.75 90 VAL A CA 1
ATOM 653 C C . VAL A 1 90 ? -5.141 -16.625 6.918 1 98.75 90 VAL A C 1
ATOM 655 O O . VAL A 1 90 ? -5.551 -15.492 6.637 1 98.75 90 VAL A O 1
ATOM 658 N N . VAL A 1 91 ? -4.18 -16.828 7.773 1 98.5 91 VAL A N 1
ATOM 659 C CA . VAL A 1 91 ? -3.533 -15.75 8.508 1 98.5 91 VAL A CA 1
ATOM 660 C C . VAL A 1 91 ? -2.297 -15.273 7.75 1 98.5 91 VAL A C 1
ATOM 662 O O . VAL A 1 91 ? -1.451 -16.078 7.359 1 98.5 91 VAL A O 1
ATOM 665 N N . ILE A 1 92 ? -2.191 -13.984 7.469 1 98.62 92 ILE A N 1
ATOM 666 C CA . ILE A 1 92 ? -0.956 -13.359 7.012 1 98.62 92 ILE A CA 1
ATOM 667 C C . ILE A 1 92 ? -0.426 -12.414 8.094 1 98.62 92 ILE A C 1
ATOM 669 O O . ILE A 1 92 ? -1.137 -11.516 8.547 1 98.62 92 ILE A O 1
ATOM 673 N N . THR A 1 93 ? 0.765 -12.648 8.516 1 97.81 93 THR A N 1
ATOM 674 C CA . THR A 1 93 ? 1.277 -11.883 9.641 1 97.81 93 THR A CA 1
ATOM 675 C C . THR A 1 93 ? 2.801 -11.812 9.602 1 97.81 93 THR A C 1
ATOM 677 O O . THR A 1 93 ? 3.438 -12.477 8.781 1 97.81 93 THR A O 1
ATOM 680 N N . ASP A 1 94 ? 3.203 -10.82 10.375 1 94.62 94 ASP A N 1
ATOM 681 C CA . ASP A 1 94 ? 4.641 -10.789 10.633 1 94.62 94 ASP A CA 1
ATOM 682 C C . ASP A 1 94 ? 5 -11.602 11.875 1 94.62 94 ASP A C 1
ATOM 684 O O . ASP A 1 94 ? 4.125 -12.203 12.5 1 94.62 94 ASP A O 1
ATOM 688 N N . ASP A 1 95 ? 6.262 -11.867 12.211 1 84.38 95 ASP A N 1
ATOM 689 C CA . ASP A 1 95 ? 6.723 -12.617 13.375 1 84.38 95 ASP A CA 1
ATOM 690 C C . ASP A 1 95 ? 7.602 -11.758 14.273 1 84.38 95 ASP A C 1
ATOM 692 O O . ASP A 1 95 ? 8.828 -11.875 14.25 1 84.38 95 ASP A O 1
ATOM 696 N N . ILE A 1 96 ? 6.938 -11 15.109 1 79.38 96 ILE A N 1
ATOM 697 C CA . ILE A 1 96 ? 7.789 -10.094 15.867 1 79.38 96 ILE A CA 1
ATOM 698 C C . ILE A 1 96 ? 7.68 -10.406 17.359 1 79.38 96 ILE A C 1
ATOM 700 O O . ILE A 1 96 ? 8.484 -9.938 18.156 1 79.38 96 ILE A O 1
ATOM 704 N N . THR A 1 97 ? 6.73 -11.281 17.641 1 78.75 97 THR A N 1
ATOM 705 C CA . THR A 1 97 ? 6.559 -11.523 19.078 1 78.75 97 THR A CA 1
ATOM 706 C C . THR A 1 97 ? 7.297 -12.789 19.5 1 78.75 97 THR A C 1
ATOM 708 O O . THR A 1 97 ? 7.625 -13.633 18.672 1 78.75 97 THR A O 1
ATOM 711 N N . THR A 1 98 ? 7.562 -12.758 20.734 1 76.94 98 THR A N 1
ATOM 712 C CA . THR A 1 98 ? 8.297 -13.883 21.312 1 76.94 98 THR A CA 1
ATOM 713 C C . THR A 1 98 ? 7.336 -14.859 21.984 1 76.94 98 THR A C 1
ATOM 715 O O . THR A 1 98 ? 7.762 -15.695 22.781 1 76.94 98 THR A O 1
ATOM 718 N N . LYS A 1 99 ? 6.176 -14.812 21.656 1 84.12 99 LYS A N 1
ATOM 719 C CA . LYS A 1 99 ? 5.188 -15.703 22.266 1 84.12 99 LYS A CA 1
ATOM 720 C C . LYS A 1 99 ? 5.203 -17.078 21.594 1 84.12 99 LYS A C 1
ATOM 722 O O . LYS A 1 99 ? 4.289 -17.406 20.844 1 84.12 99 LYS A O 1
ATOM 727 N N . LYS A 1 100 ? 6.129 -17.828 22.062 1 88.06 100 LYS A N 1
ATOM 728 C CA . LYS A 1 100 ? 6.406 -19.094 21.422 1 88.06 100 LYS A CA 1
ATOM 729 C C . LYS A 1 100 ? 5.184 -20.016 21.453 1 88.06 100 LYS A C 1
ATOM 731 O O . LYS A 1 100 ? 4.844 -20.641 20.453 1 88.06 100 LYS A O 1
ATOM 736 N N . GLU A 1 101 ? 4.527 -20.047 22.547 1 93.75 101 GLU A N 1
ATOM 737 C CA . GLU A 1 101 ? 3.379 -20.922 22.734 1 93.75 101 GLU A CA 1
ATOM 738 C C . GLU A 1 101 ? 2.24 -20.547 21.781 1 93.75 101 GLU A C 1
ATOM 740 O O . GLU A 1 101 ? 1.568 -21.406 21.234 1 93.75 101 GLU A O 1
ATOM 745 N N . GLU A 1 102 ? 2.061 -19.312 21.562 1 93.5 102 GLU A N 1
ATOM 746 C CA . GLU A 1 102 ? 0.994 -18.844 20.688 1 93.5 102 GLU A CA 1
ATOM 747 C C . GLU A 1 102 ? 1.302 -19.156 19.234 1 93.5 102 GLU A C 1
ATOM 749 O O . GLU A 1 102 ? 0.396 -19.469 18.453 1 93.5 102 GLU A O 1
ATOM 754 N N . TRP A 1 103 ? 2.551 -19.141 18.922 1 94.44 103 TRP A N 1
ATOM 755 C CA . TRP A 1 103 ? 2.969 -19.5 17.562 1 94.44 103 TRP A CA 1
ATOM 756 C C . TRP A 1 103 ? 2.785 -20.984 17.312 1 94.44 103 TRP A C 1
ATOM 758 O O . TRP A 1 103 ? 2.305 -21.391 16.25 1 94.44 103 TRP A O 1
ATOM 768 N N . GLU A 1 104 ? 3.117 -21.719 18.266 1 95.69 104 GLU A N 1
ATOM 769 C CA . GLU A 1 104 ? 2.924 -23.172 18.172 1 95.69 104 GLU A CA 1
ATOM 770 C C . GLU A 1 104 ? 1.444 -23.516 18.062 1 95.69 104 GLU A C 1
ATOM 772 O O . GLU A 1 104 ? 1.068 -24.422 17.312 1 95.69 104 GLU A O 1
ATOM 777 N N . ALA A 1 105 ? 0.697 -22.781 18.812 1 96.06 105 ALA A N 1
ATOM 778 C CA . ALA A 1 105 ? -0.746 -23 18.766 1 96.06 105 ALA A CA 1
ATOM 779 C C . ALA A 1 105 ? -1.306 -22.688 17.375 1 96.06 105 ALA A C 1
ATOM 781 O O . ALA A 1 105 ? -2.166 -23.406 16.875 1 96.06 105 ALA A O 1
ATOM 782 N N . LEU A 1 106 ? -0.87 -21.609 16.734 1 96.12 106 LEU A N 1
ATOM 783 C CA . LEU A 1 106 ? -1.301 -21.266 15.391 1 96.12 106 LEU A CA 1
ATOM 784 C C . LEU A 1 106 ? -0.883 -22.344 14.391 1 96.12 106 LEU A C 1
ATOM 786 O O . LEU A 1 106 ? -1.688 -22.766 13.562 1 96.12 106 LEU A O 1
ATOM 790 N N . LYS A 1 107 ? 0.326 -22.844 14.523 1 95.38 107 LYS A N 1
ATOM 791 C CA . LYS A 1 107 ? 0.866 -23.828 13.586 1 95.38 107 LYS A CA 1
ATOM 792 C C . LYS A 1 107 ? 0.138 -25.156 13.719 1 95.38 107 LYS A C 1
ATOM 794 O O . LYS A 1 107 ? 0.014 -25.891 12.734 1 95.38 107 LYS A O 1
ATOM 799 N N . ALA A 1 108 ? -0.4 -25.391 14.891 1 96.25 108 ALA A N 1
ATOM 800 C CA . ALA A 1 108 ? -1.088 -26.656 15.148 1 96.25 108 ALA A CA 1
ATOM 801 C C . ALA A 1 108 ? -2.574 -26.547 14.82 1 96.25 108 ALA A C 1
ATOM 803 O O . ALA A 1 108 ? -3.279 -27.562 14.773 1 96.25 108 ALA A O 1
ATOM 804 N N . SER A 1 109 ? -2.99 -25.359 14.562 1 95.94 109 SER A N 1
ATOM 805 C CA . SER A 1 109 ? -4.414 -25.141 14.336 1 95.94 109 SER A CA 1
ATOM 806 C C . SER A 1 109 ? -4.82 -25.547 12.922 1 95.94 109 SER A C 1
ATOM 808 O O . SER A 1 109 ? -3.982 -25.969 12.133 1 95.94 109 SER A O 1
ATOM 810 N N . GLU A 1 110 ? -6.145 -25.328 12.656 1 95.94 110 GLU A N 1
ATOM 811 C CA . GLU A 1 110 ? -6.68 -25.625 11.336 1 95.94 110 GLU A CA 1
ATOM 812 C C . GLU A 1 110 ? -6.59 -24.422 10.414 1 95.94 110 GLU A C 1
ATOM 814 O O . GLU A 1 110 ? -6.91 -24.516 9.227 1 95.94 110 GLU A O 1
ATOM 819 N N . PHE A 1 111 ? -6.152 -23.312 10.992 1 98.44 111 PHE A N 1
ATOM 820 C CA . PHE A 1 111 ? -5.996 -22.109 10.18 1 98.44 111 PHE A CA 1
ATOM 821 C C . PHE A 1 111 ? -4.816 -22.266 9.219 1 98.44 111 PHE A C 1
ATOM 823 O O . PHE A 1 111 ? -3.807 -22.891 9.562 1 98.44 111 PHE A O 1
ATOM 830 N N . GLY A 1 112 ? -4.988 -21.766 8.008 1 98.62 112 GLY A N 1
ATOM 831 C CA . GLY A 1 112 ? -3.799 -21.516 7.207 1 98.62 112 GLY A CA 1
ATOM 832 C C . GLY A 1 112 ? -2.982 -20.344 7.691 1 98.62 112 GLY A C 1
ATOM 833 O O . GLY A 1 112 ? -3.484 -19.5 8.438 1 98.62 112 GLY A O 1
ATOM 834 N N . TYR A 1 113 ? -1.725 -20.375 7.242 1 98.56 113 TYR A N 1
ATOM 835 C CA . TYR A 1 113 ? -0.928 -19.203 7.609 1 98.56 113 TYR A CA 1
ATOM 836 C C . TYR A 1 113 ? 0.191 -18.969 6.602 1 98.56 113 TYR A C 1
ATOM 838 O O . TYR A 1 113 ? 0.708 -19.922 6.004 1 98.56 113 TYR A O 1
ATOM 846 N N . VAL A 1 114 ? 0.476 -17.734 6.383 1 98.44 114 VAL A N 1
ATOM 847 C CA . VAL A 1 114 ? 1.696 -17.219 5.766 1 98.44 114 VAL A CA 1
ATOM 848 C C . VAL A 1 114 ? 2.379 -16.234 6.711 1 98.44 114 VAL A C 1
ATOM 850 O O . VAL A 1 114 ? 1.947 -15.094 6.836 1 98.44 114 VAL A O 1
ATOM 853 N N . ILE A 1 115 ? 3.404 -16.703 7.336 1 97.69 115 ILE A N 1
ATOM 854 C CA . ILE A 1 115 ? 4.191 -15.859 8.234 1 97.69 115 ILE A CA 1
ATOM 855 C C . ILE A 1 115 ? 5.324 -15.195 7.453 1 97.69 115 ILE A C 1
ATOM 857 O O . ILE A 1 115 ? 6.285 -15.859 7.059 1 97.69 115 ILE A O 1
ATOM 861 N N . MET A 1 116 ? 5.207 -13.891 7.281 1 97.81 116 MET A N 1
ATOM 862 C CA . MET A 1 116 ? 6.133 -13.102 6.469 1 97.81 116 MET A CA 1
ATOM 863 C C . MET A 1 116 ? 7.195 -12.438 7.34 1 97.81 116 MET A C 1
ATOM 865 O O . MET A 1 116 ? 7.074 -11.258 7.68 1 97.81 116 MET A O 1
ATOM 869 N N . LYS A 1 117 ? 8.273 -13.078 7.488 1 95.88 117 LYS A N 1
ATOM 870 C CA . LYS A 1 117 ? 9.32 -12.602 8.391 1 95.88 117 LYS A CA 1
ATOM 871 C C . LYS A 1 117 ? 9.945 -11.312 7.879 1 95.88 117 LYS A C 1
ATOM 873 O O . LYS A 1 117 ? 10.383 -10.469 8.672 1 95.88 117 LYS A O 1
ATOM 878 N N . GLY A 1 118 ? 9.992 -11.18 6.543 1 97.56 118 GLY A N 1
ATOM 879 C CA . GLY A 1 118 ? 10.57 -9.984 5.953 1 97.56 118 GLY A CA 1
ATOM 880 C C . GLY A 1 118 ? 9.625 -8.797 5.957 1 97.56 118 GLY A C 1
ATOM 881 O O . GLY A 1 118 ? 10.016 -7.684 5.586 1 97.56 118 GLY A O 1
ATOM 882 N N . ASP A 1 119 ? 8.312 -9.016 6.324 1 97.94 119 ASP A N 1
ATOM 883 C CA . ASP A 1 119 ? 7.336 -7.945 6.48 1 97.94 119 ASP A CA 1
ATOM 884 C C . ASP A 1 119 ? 7.488 -7.258 7.836 1 97.94 119 ASP A C 1
ATOM 886 O O . ASP A 1 119 ? 6.605 -7.355 8.688 1 97.94 119 ASP A O 1
ATOM 890 N N . SER A 1 120 ? 8.562 -6.488 7.988 1 96.75 120 SER A N 1
ATOM 891 C CA . SER A 1 120 ? 9.07 -6.035 9.281 1 96.75 120 SER A CA 1
ATOM 892 C C . SER A 1 120 ? 8.227 -4.891 9.828 1 96.75 120 SER A C 1
ATOM 894 O O . SER A 1 120 ? 7.758 -4.035 9.078 1 96.75 120 SER A O 1
ATOM 896 N N . MET A 1 121 ? 8.164 -4.902 11.102 1 93.81 121 MET A N 1
ATOM 897 C CA . MET A 1 121 ? 7.477 -3.822 11.805 1 93.81 121 MET A CA 1
ATOM 898 C C . MET A 1 121 ? 8.172 -2.486 11.562 1 93.81 121 MET A C 1
ATOM 900 O O . MET A 1 121 ? 9.391 -2.43 11.438 1 93.81 121 MET A O 1
ATOM 904 N N . ILE A 1 122 ? 7.348 -1.493 11.539 1 95.06 122 ILE A N 1
ATOM 905 C CA . ILE A 1 122 ? 7.824 -0.127 11.359 1 95.06 122 ILE A CA 1
ATOM 906 C C . ILE A 1 122 ? 8.164 0.485 12.719 1 95.06 122 ILE A C 1
ATOM 908 O O . ILE A 1 122 ? 7.602 0.097 13.742 1 95.06 122 ILE A O 1
ATOM 912 N N . GLY A 1 123 ? 9.156 1.377 12.805 1 93.69 123 GLY A N 1
ATOM 913 C CA . GLY A 1 123 ? 9.398 2.145 14.016 1 93.69 123 GLY A CA 1
ATOM 914 C C . GLY A 1 123 ? 8.25 3.059 14.391 1 93.69 123 GLY A C 1
ATOM 915 O O . GLY A 1 123 ? 7.754 3.816 13.547 1 93.69 123 GLY A O 1
ATOM 916 N N . ALA A 1 124 ? 7.82 3.006 15.656 1 92.44 124 ALA A N 1
ATOM 917 C CA . ALA A 1 124 ? 6.551 3.645 15.992 1 92.44 124 ALA A CA 1
ATOM 918 C C . ALA A 1 124 ? 6.746 4.758 17.016 1 92.44 124 ALA A C 1
ATOM 920 O O . ALA A 1 124 ? 5.879 4.992 17.859 1 92.44 124 ALA A O 1
ATOM 921 N N . ARG A 1 125 ? 7.883 5.375 16.922 1 97 125 ARG A N 1
ATOM 922 C CA . ARG A 1 125 ? 8.133 6.496 17.812 1 97 125 ARG A CA 1
ATOM 923 C C . ARG A 1 125 ? 7.742 7.816 17.172 1 97 125 ARG A C 1
ATOM 925 O O . ARG A 1 125 ? 8.164 8.109 16.047 1 97 125 ARG A O 1
ATOM 932 N N . ARG A 1 126 ? 7.023 8.648 17.891 1 97.31 126 ARG A N 1
ATOM 933 C CA . ARG A 1 126 ? 6.5 9.898 17.359 1 97.31 126 ARG A CA 1
ATOM 934 C C . ARG A 1 126 ? 7.633 10.836 16.953 1 97.31 126 ARG A C 1
ATOM 936 O O . ARG A 1 126 ? 7.5 11.602 15.992 1 97.31 126 ARG A O 1
ATOM 943 N N . GLU A 1 127 ? 8.766 10.773 17.688 1 97.5 127 GLU A N 1
ATOM 944 C CA . GLU A 1 127 ? 9.906 11.641 17.422 1 97.5 127 GLU A CA 1
ATOM 945 C C . GLU A 1 127 ? 10.578 11.273 16.109 1 97.5 127 GLU A C 1
ATOM 947 O O . GLU A 1 127 ? 11.422 12.023 15.602 1 97.5 127 GLU A O 1
ATOM 952 N N . PHE A 1 128 ? 10.102 10.172 15.477 1 98 128 PHE A N 1
ATOM 953 C CA . PHE A 1 128 ? 10.703 9.766 14.219 1 98 128 PHE A CA 1
ATOM 954 C C . PHE A 1 128 ? 9.633 9.57 13.148 1 98 128 PHE A C 1
ATOM 956 O O . PHE A 1 128 ? 9.789 10.047 12.016 1 98 128 PHE A O 1
ATOM 963 N N . LEU A 1 129 ? 8.555 8.914 13.492 1 98.19 129 LEU A N 1
ATOM 964 C CA . LEU A 1 129 ? 7.59 8.445 12.508 1 98.19 129 LEU A CA 1
ATOM 965 C C . LEU A 1 129 ? 6.516 9.5 12.258 1 98.19 129 LEU A C 1
ATOM 967 O O . LEU A 1 129 ? 5.789 9.883 13.18 1 98.19 129 LEU A O 1
ATOM 971 N N . ASP A 1 130 ? 6.441 10.023 11.125 1 98.19 130 ASP A N 1
ATOM 972 C CA . ASP A 1 130 ? 5.324 10.828 10.633 1 98.19 130 ASP A CA 1
ATOM 973 C C . ASP A 1 130 ? 4.672 10.18 9.414 1 98.19 130 ASP A C 1
ATOM 975 O O . ASP A 1 130 ? 5.109 9.125 8.961 1 98.19 130 ASP A O 1
ATOM 979 N N . PRO A 1 131 ? 3.584 10.727 8.828 1 98.12 131 PRO A N 1
ATOM 980 C CA . PRO A 1 131 ? 2.887 10.102 7.699 1 98.12 131 PRO A CA 1
ATOM 981 C C . PRO A 1 131 ? 3.801 9.859 6.5 1 98.12 131 PRO A C 1
ATOM 983 O O . PRO A 1 131 ? 3.664 8.844 5.809 1 98.12 131 PRO A O 1
ATOM 986 N N . ILE A 1 132 ? 4.758 10.719 6.301 1 98.56 132 ILE A N 1
ATOM 987 C CA . ILE A 1 132 ? 5.617 10.609 5.129 1 98.56 132 ILE A CA 1
ATOM 988 C C . ILE A 1 132 ? 6.645 9.5 5.34 1 98.56 132 ILE A C 1
ATOM 990 O O . ILE A 1 132 ? 6.867 8.672 4.453 1 98.56 132 ILE A O 1
ATOM 994 N N . GLU A 1 133 ? 7.277 9.477 6.543 1 98.38 133 GLU A N 1
ATOM 995 C CA . GLU A 1 133 ? 8.195 8.383 6.859 1 98.38 133 GLU A CA 1
ATOM 996 C C . GLU A 1 133 ? 7.492 7.035 6.809 1 98.38 133 GLU A C 1
ATOM 998 O O . GLU A 1 133 ? 8.062 6.047 6.344 1 98.38 133 GLU A O 1
ATOM 1003 N N . MET A 1 134 ? 6.262 7.043 7.293 1 97.94 134 MET A N 1
ATOM 1004 C CA . MET A 1 134 ? 5.445 5.836 7.242 1 97.94 134 MET A CA 1
ATOM 1005 C C . MET A 1 134 ? 5.246 5.371 5.801 1 97.94 134 MET A C 1
ATOM 1007 O O . MET A 1 134 ? 5.473 4.203 5.484 1 97.94 134 MET A O 1
ATOM 1011 N N . ALA A 1 135 ? 4.867 6.258 4.926 1 98.44 135 ALA A N 1
ATOM 1012 C CA . ALA A 1 135 ? 4.613 5.918 3.527 1 98.44 135 ALA A CA 1
ATOM 1013 C C . ALA A 1 135 ? 5.898 5.496 2.822 1 98.44 135 ALA A C 1
ATOM 1015 O O . ALA A 1 135 ? 5.91 4.52 2.068 1 98.44 135 ALA A O 1
ATOM 1016 N N . ASP A 1 136 ? 6.98 6.234 3.115 1 98.5 136 ASP A N 1
ATOM 1017 C CA . ASP A 1 136 ? 8.273 5.93 2.518 1 98.5 136 ASP A CA 1
ATOM 1018 C C . ASP A 1 136 ? 8.75 4.535 2.914 1 98.5 136 ASP A C 1
ATOM 1020 O O . ASP A 1 136 ? 9.172 3.752 2.062 1 98.5 136 ASP A O 1
ATOM 1024 N N . TYR A 1 137 ? 8.672 4.219 4.211 1 98.69 137 TYR A N 1
ATOM 1025 C CA . TYR A 1 137 ? 9.047 2.904 4.719 1 98.69 137 TYR A CA 1
ATOM 1026 C C . TYR A 1 137 ? 8.242 1.806 4.031 1 98.69 137 TYR A C 1
ATOM 1028 O O . TYR A 1 137 ? 8.805 0.803 3.586 1 98.69 137 TYR A O 1
ATOM 1036 N N . ASN A 1 138 ? 6.969 1.999 3.883 1 98.38 138 ASN A N 1
ATOM 1037 C CA . ASN A 1 138 ? 6.105 1.006 3.25 1 98.38 138 ASN A CA 1
ATOM 1038 C C . ASN A 1 138 ? 6.434 0.843 1.768 1 98.38 138 ASN A C 1
ATOM 1040 O O . ASN A 1 138 ? 6.387 -0.268 1.236 1 98.38 138 ASN A O 1
ATOM 1044 N N . GLY A 1 139 ? 6.723 1.994 1.113 1 98.56 139 GLY A N 1
ATOM 1045 C CA . GLY A 1 139 ? 7.18 1.881 -0.263 1 98.56 139 GLY A CA 1
ATOM 1046 C C . GLY A 1 139 ? 8.391 0.982 -0.418 1 98.56 139 GLY A C 1
ATOM 1047 O O . GLY A 1 139 ? 8.422 0.12 -1.298 1 98.56 139 GLY A O 1
ATOM 1048 N N . ASN A 1 140 ? 9.398 1.154 0.453 1 98.81 140 ASN A N 1
ATOM 1049 C CA . ASN A 1 140 ? 10.594 0.312 0.442 1 98.81 140 ASN A CA 1
ATOM 1050 C C . ASN A 1 140 ? 10.25 -1.152 0.701 1 98.81 140 ASN A C 1
ATOM 1052 O O . ASN A 1 140 ? 10.711 -2.041 -0.014 1 98.81 140 ASN A O 1
ATOM 1056 N N . LEU A 1 141 ? 9.461 -1.347 1.674 1 98.75 141 LEU A N 1
ATOM 1057 C CA . LEU A 1 141 ? 9.141 -2.697 2.119 1 98.75 141 LEU A CA 1
ATOM 1058 C C . LEU A 1 141 ? 8.352 -3.447 1.05 1 98.75 141 LEU A C 1
ATOM 1060 O O . LEU A 1 141 ? 8.625 -4.621 0.782 1 98.75 141 LEU A O 1
ATOM 1064 N N . ILE A 1 142 ? 7.379 -2.799 0.42 1 98.69 142 ILE A N 1
ATOM 1065 C CA . ILE A 1 142 ? 6.598 -3.391 -0.661 1 98.69 142 ILE A CA 1
ATOM 1066 C C . ILE A 1 142 ? 7.531 -3.832 -1.788 1 98.69 142 ILE A C 1
ATOM 1068 O O . ILE A 1 142 ? 7.387 -4.934 -2.326 1 98.69 142 ILE A O 1
ATOM 1072 N N . LYS A 1 143 ? 8.484 -3.016 -2.105 1 98.75 143 LYS A N 1
ATOM 1073 C CA . LYS A 1 143 ? 9.43 -3.357 -3.162 1 98.75 143 LYS A CA 1
ATOM 1074 C C . LYS A 1 143 ? 10.273 -4.57 -2.775 1 98.75 143 LYS A C 1
ATOM 1076 O O . LYS A 1 143 ? 10.484 -5.473 -3.59 1 98.75 143 LYS A O 1
ATOM 1081 N N . VAL A 1 144 ? 10.719 -4.59 -1.541 1 98.94 144 VAL A N 1
ATOM 1082 C CA . VAL A 1 144 ? 11.547 -5.691 -1.077 1 98.94 144 VAL A CA 1
ATOM 1083 C C . VAL A 1 144 ? 10.766 -7 -1.156 1 98.94 144 VAL A C 1
ATOM 1085 O O . VAL A 1 144 ? 11.242 -7.988 -1.718 1 98.94 144 VAL A O 1
ATOM 1088 N N . LEU A 1 145 ? 9.539 -6.984 -0.668 1 98.88 145 LEU A N 1
ATOM 1089 C CA . LEU A 1 145 ? 8.734 -8.203 -0.655 1 98.88 145 LEU A CA 1
ATOM 1090 C C . LEU A 1 145 ? 8.336 -8.609 -2.072 1 98.88 145 LEU A C 1
ATOM 1092 O O . LEU A 1 145 ? 8.172 -9.797 -2.355 1 98.88 145 LEU A O 1
ATOM 1096 N N . SER A 1 146 ? 8.242 -7.652 -2.951 1 98.75 146 SER A N 1
ATOM 1097 C CA . SER A 1 146 ? 7.91 -7.93 -4.344 1 98.75 146 SER A CA 1
ATOM 1098 C C . SER A 1 146 ? 9.086 -8.57 -5.078 1 98.75 146 SER A C 1
ATOM 1100 O O . SER A 1 146 ? 8.969 -9.68 -5.598 1 98.75 146 SER A O 1
ATOM 1102 N N . ILE A 1 147 ? 10.234 -7.93 -4.98 1 98.81 147 ILE A N 1
ATOM 1103 C CA . ILE A 1 147 ? 11.336 -8.258 -5.879 1 98.81 147 ILE A CA 1
ATOM 1104 C C . ILE A 1 147 ? 12.078 -9.484 -5.359 1 98.81 147 ILE A C 1
ATOM 1106 O O . ILE A 1 147 ? 12.656 -10.242 -6.141 1 98.81 147 ILE A O 1
ATOM 1110 N N . THR A 1 148 ? 12.023 -9.789 -4.062 1 98.81 148 THR A N 1
ATOM 1111 C CA . THR A 1 148 ? 12.688 -10.969 -3.523 1 98.81 148 THR A CA 1
ATOM 1112 C C . THR A 1 148 ? 11.922 -12.234 -3.9 1 98.81 148 THR A C 1
ATOM 1114 O O . THR A 1 148 ? 12.469 -13.336 -3.824 1 98.81 148 THR A O 1
ATOM 1117 N N . GLY A 1 149 ? 10.609 -12.094 -4.184 1 98.75 149 GLY A N 1
ATOM 1118 C CA . GLY A 1 149 ? 9.797 -13.258 -4.5 1 98.75 149 GLY A CA 1
ATOM 1119 C C . GLY A 1 149 ? 8.828 -13.625 -3.391 1 98.75 149 GLY A C 1
ATOM 1120 O O . GLY A 1 149 ? 7.988 -14.508 -3.564 1 98.75 149 GLY A O 1
ATOM 1121 N N . ALA A 1 150 ? 8.906 -12.93 -2.271 1 98.81 150 ALA A N 1
ATOM 1122 C CA . ALA A 1 150 ? 8.031 -13.227 -1.141 1 98.81 150 ALA A CA 1
ATOM 1123 C C . ALA A 1 150 ? 6.566 -13.047 -1.519 1 98.81 150 ALA A C 1
ATOM 1125 O O . ALA A 1 150 ? 5.73 -13.891 -1.208 1 98.81 150 ALA A O 1
ATOM 1126 N N . PHE A 1 151 ? 6.211 -11.992 -2.217 1 98.88 151 PHE A N 1
ATOM 1127 C CA . PHE A 1 151 ? 4.84 -11.734 -2.648 1 98.88 151 PHE A CA 1
ATOM 1128 C C . PHE A 1 151 ? 4.383 -12.789 -3.65 1 98.88 151 PHE A C 1
ATOM 1130 O O . PHE A 1 151 ? 3.207 -13.164 -3.672 1 98.88 151 PHE A O 1
ATOM 1137 N N . ARG A 1 152 ? 5.285 -13.25 -4.477 1 98.69 152 ARG A N 1
ATOM 1138 C CA . ARG A 1 152 ? 4.895 -14.297 -5.418 1 98.69 152 ARG A CA 1
ATOM 1139 C C . ARG A 1 152 ? 4.496 -15.57 -4.688 1 98.69 152 ARG A C 1
ATOM 1141 O O . ARG A 1 152 ? 3.502 -16.219 -5.039 1 98.69 152 ARG A O 1
ATOM 1148 N N . LYS A 1 153 ? 5.285 -15.945 -3.688 1 98.75 153 LYS A N 1
ATOM 1149 C CA . LYS A 1 153 ? 4.953 -17.141 -2.908 1 98.75 153 LYS A CA 1
ATOM 1150 C C . LYS A 1 153 ? 3.617 -16.969 -2.191 1 98.75 153 LYS A C 1
ATOM 1152 O O . LYS A 1 153 ? 2.846 -17.922 -2.076 1 98.75 153 LYS A O 1
ATOM 1157 N N . LEU A 1 154 ? 3.414 -15.812 -1.649 1 98.69 154 LEU A N 1
ATOM 1158 C CA . LEU A 1 154 ? 2.15 -15.5 -0.989 1 98.69 154 LEU A CA 1
ATOM 1159 C C . LEU A 1 154 ? 0.984 -15.617 -1.963 1 98.69 154 LEU A C 1
ATOM 1161 O O . LEU A 1 154 ? -0.014 -16.281 -1.665 1 98.69 154 LEU A O 1
ATOM 1165 N N . GLN A 1 155 ? 1.076 -14.984 -3.072 1 98.56 155 GLN A N 1
ATOM 1166 C CA . GLN A 1 155 ? 0.033 -14.984 -4.094 1 98.56 155 GLN A CA 1
ATOM 1167 C C . GLN A 1 155 ? -0.273 -16.391 -4.57 1 98.56 155 GLN A C 1
ATOM 1169 O O . GLN A 1 155 ? -1.438 -16.781 -4.688 1 98.56 155 GLN A O 1
ATOM 1174 N N . VAL A 1 156 ? 0.764 -17.172 -4.836 1 98.5 156 VAL A N 1
ATOM 1175 C CA . VAL A 1 156 ? 0.591 -18.531 -5.332 1 98.5 156 VAL A CA 1
ATOM 1176 C C . VAL A 1 156 ? -0.112 -19.375 -4.273 1 98.5 156 VAL A C 1
ATOM 1178 O O . VAL A 1 156 ? -0.991 -20.188 -4.598 1 98.5 156 VAL A O 1
ATOM 1181 N N . ALA A 1 157 ? 0.254 -19.188 -3.041 1 98.69 157 ALA A N 1
ATOM 1182 C CA . ALA A 1 157 ? -0.381 -19.938 -1.953 1 98.69 157 ALA A CA 1
ATOM 1183 C C . ALA A 1 157 ? -1.878 -19.641 -1.892 1 98.69 157 ALA A C 1
ATOM 1185 O O . ALA A 1 157 ? -2.686 -20.547 -1.687 1 98.69 157 ALA A O 1
ATOM 1186 N N . LEU A 1 158 ? -2.25 -18.438 -2.066 1 98.56 158 LEU A N 1
ATOM 1187 C CA . LEU A 1 158 ? -3.654 -18.047 -2.031 1 98.56 158 LEU A CA 1
ATOM 1188 C C . LEU A 1 158 ? -4.383 -18.516 -3.285 1 98.56 158 LEU A C 1
ATOM 1190 O O . LEU A 1 158 ? -5.543 -18.922 -3.217 1 98.56 158 LEU A O 1
ATOM 1194 N N . ASP A 1 159 ? -3.707 -18.438 -4.402 1 98.5 159 ASP A N 1
ATOM 1195 C CA . ASP A 1 159 ? -4.273 -18.938 -5.652 1 98.5 159 ASP A CA 1
ATOM 1196 C C . ASP A 1 159 ? -4.648 -20.422 -5.535 1 98.5 159 ASP A C 1
ATOM 1198 O O . ASP A 1 159 ? -5.66 -20.859 -6.09 1 98.5 159 ASP A O 1
ATOM 1202 N N . GLU A 1 160 ? -3.826 -21.141 -4.898 1 98.62 160 GLU A N 1
ATOM 1203 C CA . GLU A 1 160 ? -4.102 -22.562 -4.73 1 98.62 160 GLU A CA 1
ATOM 1204 C C . GLU A 1 160 ? -5.387 -22.781 -3.932 1 98.62 160 GLU A C 1
ATOM 1206 O O . GLU A 1 160 ? -6.125 -23.734 -4.188 1 98.62 160 GLU A O 1
ATOM 1211 N N . VAL A 1 161 ? -5.68 -21.938 -2.943 1 98.69 161 VAL A N 1
ATOM 1212 C CA . VAL A 1 161 ? -6.938 -22.016 -2.209 1 98.69 161 VAL A CA 1
ATOM 1213 C C . VAL A 1 161 ? -8.102 -21.672 -3.141 1 98.69 161 VAL A C 1
ATOM 1215 O O . VAL A 1 161 ? -9.125 -22.359 -3.139 1 98.69 161 VAL A O 1
ATOM 1218 N N . ILE A 1 162 ? -7.934 -20.641 -3.934 1 98.5 162 ILE A N 1
ATOM 1219 C CA . ILE A 1 162 ? -8.953 -20.219 -4.891 1 98.5 162 ILE A CA 1
ATOM 1220 C C . ILE A 1 162 ? -9.258 -21.375 -5.855 1 98.5 162 ILE A C 1
ATOM 1222 O O . ILE A 1 162 ? -10.422 -21.656 -6.141 1 98.5 162 ILE A O 1
ATOM 1226 N N . ASP A 1 163 ? -8.18 -22.047 -6.305 1 98.31 163 ASP A N 1
ATOM 1227 C CA . ASP A 1 163 ? -8.352 -23.172 -7.219 1 98.31 163 ASP A CA 1
ATOM 1228 C C . ASP A 1 163 ? -9.18 -24.266 -6.582 1 98.31 163 ASP A C 1
ATOM 1230 O O . ASP A 1 163 ? -9.992 -24.906 -7.254 1 98.31 163 ASP A O 1
ATOM 1234 N N . GLN A 1 164 ? -9 -24.484 -5.344 1 98.62 164 GLN A N 1
ATOM 1235 C CA . GLN A 1 164 ? -9.766 -25.516 -4.633 1 98.62 164 GLN A CA 1
ATOM 1236 C C . GLN A 1 164 ? -11.242 -25.156 -4.57 1 98.62 164 GLN A C 1
ATOM 1238 O O . GLN A 1 164 ? -12.109 -26 -4.773 1 98.62 164 GLN A O 1
ATOM 1243 N N . VAL A 1 165 ? -11.523 -23.906 -4.238 1 98.62 165 VAL A N 1
ATOM 1244 C CA . VAL A 1 165 ? -12.906 -23.453 -4.176 1 98.62 165 VAL A CA 1
ATOM 1245 C C . VAL A 1 165 ? -13.57 -23.609 -5.543 1 98.62 165 VAL A C 1
ATOM 1247 O O . VAL A 1 165 ? -14.703 -24.078 -5.641 1 98.62 165 VAL A O 1
ATOM 1250 N N . LYS A 1 166 ? -12.82 -23.281 -6.57 1 97.62 166 LYS A N 1
ATOM 1251 C CA . LYS A 1 166 ? -13.328 -23.438 -7.934 1 97.62 166 LYS A CA 1
ATOM 1252 C C . LYS A 1 166 ? -13.633 -24.891 -8.242 1 97.62 166 LYS A C 1
ATOM 1254 O O . LYS A 1 166 ? -14.562 -25.203 -8.992 1 97.62 166 LYS A O 1
ATOM 1259 N N . ALA A 1 167 ? -12.844 -25.719 -7.695 1 97.38 167 ALA A N 1
ATOM 1260 C CA . ALA A 1 167 ? -12.992 -27.141 -7.934 1 97.38 167 ALA A CA 1
ATOM 1261 C C . ALA A 1 167 ? -14.109 -27.734 -7.078 1 97.38 167 ALA A C 1
ATOM 1263 O O . ALA A 1 167 ? -14.383 -28.938 -7.145 1 97.38 167 ALA A O 1
ATOM 1264 N N . GLY A 1 168 ? -14.703 -26.891 -6.16 1 97.44 168 GLY A N 1
ATOM 1265 C CA . GLY A 1 168 ? -15.898 -27.328 -5.457 1 97.44 168 GLY A CA 1
ATOM 1266 C C . GLY A 1 168 ? -15.664 -27.594 -3.982 1 97.44 168 GLY A C 1
ATOM 1267 O O . GLY A 1 168 ? -16.594 -27.906 -3.244 1 97.44 168 GLY A O 1
ATOM 1268 N N . LYS A 1 169 ? -14.453 -27.422 -3.543 1 97.5 169 LYS A N 1
ATOM 1269 C CA . LYS A 1 169 ? -14.18 -27.594 -2.121 1 97.5 169 LYS A CA 1
ATOM 1270 C C . LYS A 1 169 ? -14.688 -26.406 -1.31 1 97.5 169 LYS A C 1
ATOM 1272 O O . LYS A 1 169 ? -14.742 -25.281 -1.81 1 97.5 169 LYS A O 1
ATOM 1277 N N . LYS A 1 170 ? -15.102 -26.719 -0.041 1 96.31 170 LYS A N 1
ATOM 1278 C CA . LYS A 1 170 ? -15.648 -25.672 0.813 1 96.31 170 LYS A CA 1
ATOM 1279 C C . LYS A 1 170 ? -15.328 -25.938 2.281 1 96.31 170 LYS A C 1
ATOM 1281 O O . LYS A 1 170 ? -15.047 -27.062 2.668 1 96.31 170 LYS A O 1
ATOM 1286 N N . GLY A 1 171 ? -15.375 -24.828 2.988 1 94 171 GLY A N 1
ATOM 1287 C CA . GLY A 1 171 ? -15.266 -24.922 4.434 1 94 171 GLY A CA 1
ATOM 1288 C C . GLY A 1 171 ? -14.047 -25.719 4.887 1 94 171 GLY A C 1
ATOM 1289 O O . GLY A 1 171 ? -12.922 -25.438 4.461 1 94 171 GLY A O 1
ATOM 1290 N N . LYS A 1 172 ? -14.281 -26.781 5.629 1 92.75 172 LYS A N 1
ATOM 1291 C CA . LYS A 1 172 ? -13.227 -27.547 6.277 1 92.75 172 LYS A CA 1
ATOM 1292 C C . LYS A 1 172 ? -12.484 -28.422 5.27 1 92.75 172 LYS A C 1
ATOM 1294 O O . LYS A 1 172 ? -11.414 -28.953 5.57 1 92.75 172 LYS A O 1
ATOM 1299 N N . ASP A 1 173 ? -12.984 -28.547 4.145 1 96.56 173 ASP A N 1
ATOM 1300 C CA . ASP A 1 173 ? -12.367 -29.391 3.125 1 96.56 173 ASP A CA 1
ATOM 1301 C C . ASP A 1 173 ? -11.234 -28.656 2.414 1 96.56 173 ASP A C 1
ATOM 1303 O O . ASP A 1 173 ? -10.469 -29.266 1.659 1 96.56 173 ASP A O 1
ATOM 1307 N N . LEU A 1 174 ? -11.117 -27.359 2.598 1 98.25 174 LEU A N 1
ATOM 1308 C CA . LEU A 1 174 ? -10.031 -26.578 2.002 1 98.25 174 LEU A CA 1
ATOM 1309 C C . LEU A 1 174 ? -8.703 -26.891 2.682 1 98.25 174 LEU A C 1
ATOM 1311 O O . LEU A 1 174 ? -8.617 -26.906 3.91 1 98.25 174 LEU A O 1
ATOM 1315 N N . ALA A 1 175 ? -7.777 -27.328 1.881 1 98.12 175 ALA A N 1
ATOM 1316 C CA . ALA A 1 175 ? -6.395 -27.344 2.359 1 98.12 175 ALA A CA 1
ATOM 1317 C C . ALA A 1 175 ? -5.793 -25.938 2.357 1 98.12 175 ALA A C 1
ATOM 1319 O O . ALA A 1 175 ? -5.516 -25.375 1.295 1 98.12 175 ALA A O 1
ATOM 1320 N N . LEU A 1 176 ? -5.527 -25.391 3.525 1 98.75 176 LEU A N 1
ATOM 1321 C CA . LEU A 1 176 ? -5.047 -24.031 3.65 1 98.75 176 LEU A CA 1
ATOM 1322 C C . LEU A 1 176 ? -3.525 -23.984 3.74 1 98.75 176 LEU A C 1
ATOM 1324 O O . LEU A 1 176 ? -2.906 -24.938 4.238 1 98.75 176 LEU A O 1
ATOM 1328 N N . PRO A 1 177 ? -2.92 -22.938 3.25 1 98.69 177 PRO A N 1
ATOM 1329 C CA . PRO A 1 177 ? -1.457 -22.875 3.234 1 98.69 177 PRO A CA 1
ATOM 1330 C C . PRO A 1 177 ? -0.855 -22.797 4.637 1 98.69 177 PRO A C 1
ATOM 1332 O O . PRO A 1 177 ? -1.456 -22.203 5.539 1 98.69 177 PRO A O 1
ATOM 1335 N N . LYS A 1 178 ? 0.252 -23.391 4.793 1 98.25 178 LYS A N 1
ATOM 1336 C CA . LYS A 1 178 ? 1.118 -23.297 5.965 1 98.25 178 LYS A CA 1
ATOM 1337 C C . LYS A 1 178 ? 2.553 -22.969 5.566 1 98.25 178 LYS A C 1
ATOM 1339 O O . LYS A 1 178 ? 3.34 -23.859 5.246 1 98.25 178 LYS A O 1
ATOM 1344 N N . LEU A 1 179 ? 2.844 -21.672 5.645 1 97.81 179 LEU A N 1
ATOM 1345 C CA . LEU A 1 179 ? 4.102 -21.172 5.098 1 97.81 179 LEU A CA 1
ATOM 1346 C C . LEU A 1 179 ? 4.777 -20.219 6.07 1 97.81 179 LEU A C 1
ATOM 1348 O O . LEU A 1 179 ? 4.145 -19.281 6.566 1 97.81 179 LEU A O 1
ATOM 1352 N N . VAL A 1 180 ? 6.012 -20.531 6.387 1 97.06 180 VAL A N 1
ATOM 1353 C CA . VAL A 1 180 ? 6.895 -19.562 7.027 1 97.06 180 VAL A CA 1
ATOM 1354 C C . VAL A 1 180 ? 7.91 -19.047 6.016 1 97.06 180 VAL A C 1
ATOM 1356 O O . VAL A 1 180 ? 8.781 -19.781 5.559 1 97.06 180 VAL A O 1
ATOM 1359 N N . MET A 1 181 ? 7.82 -17.797 5.699 1 98 181 MET A N 1
ATOM 1360 C CA . MET A 1 181 ? 8.648 -17.188 4.66 1 98 181 MET A CA 1
ATOM 1361 C C . MET A 1 181 ? 10.023 -16.812 5.207 1 98 181 MET A C 1
ATOM 1363 O O . MET A 1 181 ? 10.125 -15.977 6.109 1 98 181 MET A O 1
ATOM 1367 N N . THR A 1 182 ? 10.992 -17.469 4.699 1 96.94 182 THR A N 1
ATOM 1368 C CA . THR A 1 182 ? 12.391 -17.172 5.012 1 96.94 182 THR A CA 1
ATOM 1369 C C . THR A 1 182 ? 13.102 -16.578 3.799 1 96.94 182 THR A C 1
ATOM 1371 O O . THR A 1 182 ? 12.523 -16.5 2.715 1 96.94 182 THR A O 1
ATOM 1374 N N . SER A 1 183 ? 14.375 -16.156 4.023 1 98.12 183 SER A N 1
ATOM 1375 C CA . SER A 1 183 ? 15.156 -15.617 2.912 1 98.12 183 SER A CA 1
ATOM 1376 C C . SER A 1 183 ? 15.32 -16.641 1.802 1 98.12 183 SER A C 1
ATOM 1378 O O . SER A 1 183 ? 15.195 -16.312 0.62 1 98.12 183 SER A O 1
ATOM 1380 N N . ASP A 1 184 ? 15.531 -17.891 2.201 1 98.31 184 ASP A N 1
ATOM 1381 C CA . ASP A 1 184 ? 15.727 -18.953 1.219 1 98.31 184 ASP A CA 1
ATOM 1382 C C . ASP A 1 184 ? 14.438 -19.234 0.448 1 98.31 184 ASP A C 1
ATOM 1384 O O . ASP A 1 184 ? 14.461 -19.391 -0.775 1 98.31 184 ASP A O 1
ATOM 1388 N N . LYS A 1 185 ? 13.367 -19.281 1.107 1 98.38 185 LYS A N 1
ATOM 1389 C CA . LYS A 1 185 ? 12.086 -19.578 0.469 1 98.38 185 LYS A CA 1
ATOM 1390 C C . LYS A 1 185 ? 11.648 -18.438 -0.444 1 98.38 185 LYS A C 1
ATOM 1392 O O . LYS A 1 185 ? 11.117 -18.672 -1.53 1 98.38 185 LYS A O 1
ATOM 1397 N N . ALA A 1 186 ? 11.859 -17.25 -0.009 1 98.62 186 ALA A N 1
ATOM 1398 C CA . ALA A 1 186 ? 11.438 -16.078 -0.771 1 98.62 186 ALA A CA 1
ATOM 1399 C C . ALA A 1 186 ? 12.125 -16.031 -2.135 1 98.62 186 ALA A C 1
ATOM 1401 O O . ALA A 1 186 ? 11.469 -15.805 -3.156 1 98.62 186 ALA A O 1
ATOM 1402 N N . VAL A 1 187 ? 13.398 -16.359 -2.201 1 98.75 187 VAL A N 1
ATOM 1403 C CA . VAL A 1 187 ? 14.172 -16.109 -3.412 1 98.75 187 VAL A CA 1
ATOM 1404 C C . VAL A 1 187 ? 14.211 -17.359 -4.281 1 98.75 187 VAL A C 1
ATOM 1406 O O . VAL A 1 187 ? 14.625 -17.312 -5.441 1 98.75 187 VAL A O 1
ATOM 1409 N N . GLU A 1 188 ? 13.742 -18.422 -3.754 1 98.5 188 GLU A N 1
ATOM 1410 C CA . GLU A 1 188 ? 13.82 -19.703 -4.473 1 98.5 188 GLU A CA 1
ATOM 1411 C C . GLU A 1 188 ? 13.117 -19.609 -5.824 1 98.5 188 GLU A C 1
ATOM 1413 O O . GLU A 1 188 ? 11.922 -19.297 -5.891 1 98.5 188 GLU A O 1
ATOM 1418 N N . GLY A 1 189 ? 13.898 -19.797 -6.898 1 98.06 189 GLY A N 1
ATOM 1419 C CA . GLY A 1 189 ? 13.344 -19.891 -8.242 1 98.06 189 GLY A CA 1
ATOM 1420 C C . GLY A 1 189 ? 13.039 -18.531 -8.852 1 98.06 189 GLY A C 1
ATOM 1421 O O . GLY A 1 189 ? 12.422 -18.453 -9.914 1 98.06 189 GLY A O 1
ATOM 1422 N N . GLU A 1 190 ? 13.539 -17.469 -8.266 1 98.5 190 GLU A N 1
ATOM 1423 C CA . GLU A 1 190 ? 13.117 -16.125 -8.68 1 98.5 190 GLU A CA 1
ATOM 1424 C C . GLU A 1 190 ? 14.172 -15.461 -9.547 1 98.5 190 GLU A C 1
ATOM 1426 O O . GLU A 1 190 ? 13.891 -14.461 -10.227 1 98.5 190 GLU A O 1
ATOM 1431 N N . PHE A 1 191 ? 15.352 -16.047 -9.609 1 98.5 191 PHE A N 1
ATOM 1432 C CA . PHE A 1 191 ? 16.453 -15.359 -10.266 1 98.5 191 PHE A CA 1
ATOM 1433 C C . PHE A 1 191 ? 17.281 -16.328 -11.109 1 98.5 191 PHE A C 1
ATOM 1435 O O . PHE A 1 191 ? 17.516 -17.469 -10.695 1 98.5 191 PHE A O 1
ATOM 1442 N N . SER A 1 192 ? 17.672 -15.82 -12.25 1 98.12 192 SER A N 1
ATOM 1443 C CA . SER A 1 192 ? 18.562 -16.578 -13.117 1 98.12 192 SER A CA 1
ATOM 1444 C C . SER A 1 192 ? 20.031 -16.234 -12.844 1 98.12 192 SER A C 1
ATOM 1446 O O . SER A 1 192 ? 20.906 -17.109 -12.953 1 98.12 192 SER A O 1
ATOM 1448 N N . ASN A 1 193 ? 20.344 -14.977 -12.523 1 98.31 193 ASN A N 1
ATOM 1449 C CA . ASN A 1 193 ? 21.672 -14.508 -12.18 1 98.31 193 ASN A CA 1
ATOM 1450 C C . ASN A 1 193 ? 22.016 -14.781 -10.719 1 98.31 193 ASN A C 1
ATOM 1452 O O . ASN A 1 193 ? 21.312 -14.305 -9.82 1 98.31 193 ASN A O 1
ATOM 1456 N N . PRO A 1 194 ? 23.094 -15.516 -10.523 1 98.44 194 PRO A N 1
ATOM 1457 C CA . PRO A 1 194 ? 23.406 -15.875 -9.133 1 98.44 194 PRO A CA 1
ATOM 1458 C C . PRO A 1 194 ? 23.719 -14.664 -8.266 1 98.44 194 PRO A C 1
ATOM 1460 O O . PRO A 1 194 ? 23.516 -14.703 -7.051 1 98.44 194 PRO A O 1
ATOM 1463 N N . TYR A 1 195 ? 24.266 -13.57 -8.867 1 98.81 195 TYR A N 1
ATOM 1464 C CA . TYR A 1 195 ? 24.516 -12.359 -8.094 1 98.81 195 TYR A CA 1
ATOM 146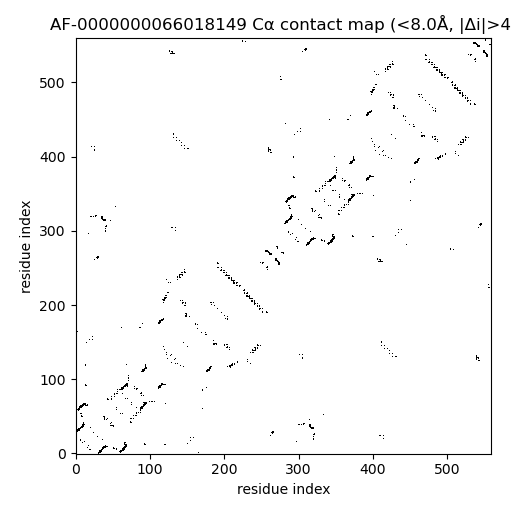5 C C . TYR A 1 195 ? 23.203 -11.641 -7.766 1 98.81 195 TYR A C 1
ATOM 1467 O O . TYR A 1 195 ? 23.078 -11.047 -6.695 1 98.81 195 TYR A O 1
ATOM 1475 N N . ALA A 1 196 ? 22.234 -11.703 -8.719 1 98.81 196 ALA A N 1
ATOM 1476 C CA . ALA A 1 196 ? 20.906 -11.18 -8.414 1 98.81 196 ALA A CA 1
ATOM 1477 C C . ALA A 1 196 ? 20.266 -11.953 -7.266 1 98.81 196 ALA A C 1
ATOM 1479 O O . ALA A 1 196 ? 19.672 -11.352 -6.359 1 98.81 196 ALA A O 1
ATOM 1480 N N . TYR A 1 197 ? 20.422 -13.266 -7.336 1 98.75 197 TYR A N 1
ATOM 1481 C CA . TYR A 1 197 ? 19.953 -14.141 -6.27 1 98.75 197 TYR A CA 1
ATOM 1482 C C . TYR A 1 197 ? 20.562 -13.734 -4.93 1 98.75 197 TYR A C 1
ATOM 1484 O O . TYR A 1 197 ? 19.828 -13.562 -3.947 1 98.75 197 TYR A O 1
ATOM 1492 N N . ALA A 1 198 ? 21.812 -13.531 -4.859 1 98.88 198 ALA A N 1
ATOM 1493 C CA . ALA A 1 198 ? 22.516 -13.188 -3.627 1 98.88 198 ALA A CA 1
ATOM 1494 C C . ALA A 1 198 ? 22.078 -11.828 -3.096 1 98.88 198 ALA A C 1
ATOM 1496 O O . ALA A 1 198 ? 21.875 -11.664 -1.891 1 98.88 198 ALA A O 1
ATOM 1497 N N . LYS A 1 199 ? 21.906 -10.883 -3.977 1 98.88 199 LYS A N 1
ATOM 1498 C CA . LYS A 1 199 ? 21.484 -9.547 -3.578 1 98.88 199 LYS A CA 1
ATOM 1499 C C . LYS A 1 199 ? 20.062 -9.562 -3.027 1 98.88 199 LYS A C 1
ATOM 1501 O O . LYS A 1 199 ? 19.766 -8.938 -2.006 1 98.88 199 LYS A O 1
ATOM 1506 N N . ALA A 1 200 ? 19.203 -10.32 -3.725 1 98.94 200 ALA A N 1
ATOM 1507 C CA . ALA A 1 200 ? 17.828 -10.422 -3.254 1 98.94 200 ALA A CA 1
ATOM 1508 C C . ALA A 1 200 ? 17.766 -11.141 -1.91 1 98.94 200 ALA A C 1
ATOM 1510 O O . ALA A 1 200 ? 16.984 -10.758 -1.032 1 98.94 200 ALA A O 1
ATOM 1511 N N . ARG A 1 201 ? 18.516 -12.164 -1.757 1 98.88 201 ARG A N 1
ATOM 1512 C CA . ARG A 1 201 ? 18.578 -12.883 -0.489 1 98.88 201 ARG A CA 1
ATOM 1513 C C . ARG A 1 201 ? 19.062 -11.977 0.636 1 98.88 201 ARG A C 1
ATOM 1515 O O . ARG A 1 201 ? 18.516 -12 1.739 1 98.88 201 ARG A O 1
ATOM 1522 N N . ALA A 1 202 ? 20.141 -11.188 0.357 1 98.94 202 ALA A N 1
ATOM 1523 C CA . ALA A 1 202 ? 20.656 -10.219 1.323 1 98.94 202 ALA A CA 1
ATOM 1524 C C . ALA A 1 202 ? 19.578 -9.195 1.692 1 98.94 202 ALA A C 1
ATOM 1526 O O . ALA A 1 202 ? 19.438 -8.82 2.859 1 98.94 202 ALA A O 1
ATOM 1527 N N . ALA A 1 203 ? 18.875 -8.781 0.684 1 98.94 203 ALA A N 1
ATOM 1528 C CA . ALA A 1 203 ? 17.797 -7.812 0.913 1 98.94 203 ALA A CA 1
ATOM 1529 C C . ALA A 1 203 ? 16.766 -8.367 1.886 1 98.94 203 ALA A C 1
ATOM 1531 O O . ALA A 1 203 ? 16.344 -7.676 2.822 1 98.94 203 ALA A O 1
ATOM 1532 N N . TYR A 1 204 ? 16.359 -9.617 1.688 1 98.81 204 TYR A N 1
ATOM 1533 C CA . TYR A 1 204 ? 15.359 -10.219 2.57 1 98.81 204 TYR A CA 1
ATOM 1534 C C . TYR A 1 204 ? 15.922 -10.406 3.973 1 98.81 204 TYR A C 1
ATOM 1536 O O . TYR A 1 204 ? 15.211 -10.234 4.965 1 98.81 204 TYR A O 1
ATOM 1544 N N . GLU A 1 205 ? 17.219 -10.75 4.098 1 98.75 205 GLU A N 1
ATOM 1545 C CA . GLU A 1 205 ? 17.859 -10.859 5.398 1 98.75 205 GLU A CA 1
ATOM 1546 C C . GLU A 1 205 ? 17.828 -9.531 6.148 1 98.75 205 GLU A C 1
ATOM 1548 O O . GLU A 1 205 ? 17.531 -9.492 7.344 1 98.75 205 GLU A O 1
ATOM 1553 N N . ILE A 1 206 ? 18.156 -8.492 5.43 1 98.88 206 ILE A N 1
ATOM 1554 C CA . ILE A 1 206 ? 18.125 -7.168 6.031 1 98.88 206 ILE A CA 1
ATOM 1555 C C . ILE A 1 206 ? 16.719 -6.836 6.5 1 98.88 206 ILE A C 1
ATOM 1557 O O . ILE A 1 206 ? 16.516 -6.395 7.633 1 98.88 206 ILE A O 1
ATOM 1561 N N . ALA A 1 207 ? 15.742 -7.125 5.621 1 98.62 207 ALA A N 1
ATOM 1562 C CA . ALA A 1 207 ? 14.359 -6.828 5.961 1 98.62 207 ALA A CA 1
ATOM 1563 C C . ALA A 1 207 ? 13.93 -7.566 7.227 1 98.62 207 ALA A C 1
ATOM 1565 O O . ALA A 1 207 ? 13.25 -7 8.086 1 98.62 207 ALA A O 1
ATOM 1566 N N . GLN A 1 208 ? 14.32 -8.812 7.414 1 97.81 208 GLN A N 1
ATOM 1567 C CA . GLN A 1 208 ? 14.008 -9.586 8.609 1 97.81 208 GLN A CA 1
ATOM 1568 C C . GLN A 1 208 ? 14.648 -8.961 9.852 1 97.81 208 GLN A C 1
ATOM 1570 O O . GLN A 1 208 ? 14.039 -8.906 10.914 1 97.81 208 GLN A O 1
ATOM 1575 N N . ALA A 1 209 ? 15.836 -8.477 9.688 1 97.81 209 ALA A N 1
ATOM 1576 C CA . ALA A 1 209 ? 16.594 -7.93 10.805 1 97.81 209 ALA A CA 1
ATOM 1577 C C . ALA A 1 209 ? 16.031 -6.59 11.266 1 97.81 209 ALA A C 1
ATOM 1579 O O . ALA A 1 209 ? 16.172 -6.215 12.43 1 97.81 209 ALA A O 1
ATOM 1580 N N . VAL A 1 210 ? 15.383 -5.895 10.398 1 98.31 210 VAL A N 1
ATOM 1581 C CA . VAL A 1 210 ? 14.82 -4.578 10.672 1 98.31 210 VAL A CA 1
ATOM 1582 C C . VAL A 1 210 ? 13.859 -4.664 11.859 1 98.31 210 VAL A C 1
ATOM 1584 O O . VAL A 1 210 ? 13.836 -3.773 12.711 1 98.31 210 VAL A O 1
ATOM 1587 N N . ALA A 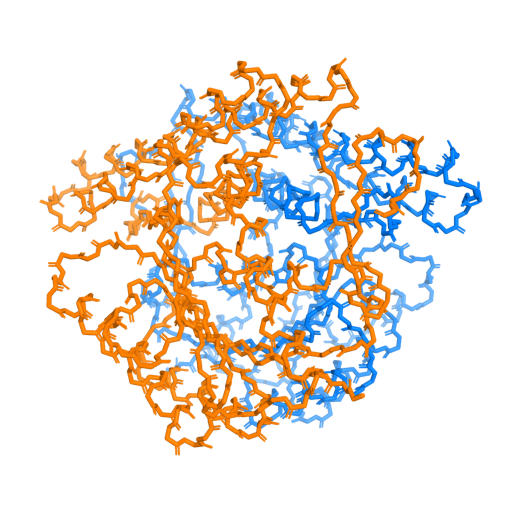1 211 ? 13.062 -5.742 11.914 1 96.12 211 ALA A N 1
ATOM 1588 C CA . ALA A 1 211 ? 12.078 -5.914 12.984 1 96.12 211 ALA A CA 1
ATOM 1589 C C . ALA A 1 211 ? 12.742 -5.883 14.352 1 96.12 211 ALA A C 1
ATOM 1591 O O . ALA A 1 211 ? 12.258 -5.211 15.273 1 96.12 211 ALA A O 1
ATOM 1592 N N . GLY A 1 212 ? 13.844 -6.586 14.492 1 96.12 212 GLY A N 1
ATOM 1593 C CA . GLY A 1 212 ? 14.547 -6.617 15.766 1 96.12 212 GLY A CA 1
ATOM 1594 C C . GLY A 1 212 ? 15.062 -5.254 16.203 1 96.12 212 GLY A C 1
ATOM 1595 O O . GLY A 1 212 ? 14.992 -4.906 17.375 1 96.12 212 GLY A O 1
ATOM 1596 N N . VAL A 1 213 ? 15.586 -4.477 15.266 1 98.12 213 VAL A N 1
ATOM 1597 C CA . VAL A 1 213 ? 16.078 -3.137 15.547 1 98.12 213 VAL A CA 1
ATOM 1598 C C . VAL A 1 213 ? 14.93 -2.234 15.977 1 98.12 213 VAL A C 1
ATOM 1600 O O . VAL A 1 213 ? 15.062 -1.469 16.938 1 98.12 213 VAL A O 1
ATOM 1603 N N . ASN A 1 214 ? 13.82 -2.387 15.312 1 97.5 214 ASN A N 1
ATOM 1604 C CA . ASN A 1 214 ? 12.656 -1.591 15.672 1 97.5 214 ASN A CA 1
ATOM 1605 C C . ASN A 1 214 ? 12.109 -1.979 17.047 1 97.5 214 ASN A C 1
ATOM 1607 O O . ASN A 1 214 ? 11.656 -1.119 17.797 1 97.5 214 ASN A O 1
ATOM 1611 N N . VAL A 1 215 ? 12.133 -3.266 17.406 1 96.44 215 VAL A N 1
ATOM 1612 C CA . VAL A 1 215 ? 11.719 -3.703 18.734 1 96.44 215 VAL A CA 1
ATOM 1613 C C . VAL A 1 215 ? 12.602 -3.051 19.781 1 96.44 215 VAL A C 1
ATOM 1615 O O . VAL A 1 215 ? 12.102 -2.529 20.781 1 96.44 215 VAL A O 1
ATOM 1618 N N . LYS A 1 216 ? 13.883 -3.072 19.578 1 97.5 216 LYS A N 1
ATOM 1619 C CA . LYS A 1 216 ? 14.82 -2.434 20.484 1 97.5 216 LYS A CA 1
ATOM 1620 C C . LYS A 1 216 ? 14.516 -0.947 20.641 1 97.5 216 LYS A C 1
ATOM 1622 O O . LYS A 1 216 ? 14.453 -0.433 21.766 1 97.5 216 LYS A O 1
ATOM 1627 N N . GLY A 1 217 ? 14.328 -0.237 19.516 1 97.94 217 GLY A N 1
ATOM 1628 C CA . GLY A 1 217 ? 14.094 1.197 19.547 1 97.94 217 GLY A CA 1
ATOM 1629 C C . GLY A 1 217 ? 12.75 1.565 20.141 1 97.94 217 GLY A C 1
ATOM 1630 O O . GLY A 1 217 ? 12.641 2.541 20.891 1 97.94 217 GLY A O 1
ATOM 1631 N N . CYS A 1 218 ? 11.734 0.774 19.922 1 96.56 218 CYS A N 1
ATOM 1632 C CA . CYS A 1 218 ? 10.367 1.142 20.281 1 96.56 218 CYS A CA 1
ATOM 1633 C C . CYS A 1 218 ? 10.023 0.661 21.688 1 96.56 218 CYS A C 1
ATOM 1635 O O . CYS A 1 218 ? 9.242 1.304 22.391 1 96.56 218 CYS A O 1
ATOM 1637 N N . PHE A 1 219 ? 10.641 -0.456 22.172 1 94.94 219 PHE A N 1
ATOM 1638 C CA . PHE A 1 219 ? 10.094 -1.079 23.359 1 94.94 219 PHE A CA 1
ATOM 1639 C C . PHE A 1 219 ? 11.172 -1.264 24.422 1 94.94 219 PHE A C 1
ATOM 1641 O O . PHE A 1 219 ? 10.867 -1.514 25.594 1 94.94 219 PHE A O 1
ATOM 1648 N N . MET A 1 220 ? 12.391 -1.147 24.047 1 96.81 220 MET A N 1
ATOM 1649 C CA . MET A 1 220 ? 13.445 -1.5 25 1 96.81 220 MET A CA 1
ATOM 1650 C C . MET A 1 220 ? 14.305 -0.286 25.328 1 96.81 220 MET A C 1
ATOM 1652 O O . MET A 1 220 ? 15.07 -0.307 26.297 1 96.81 220 MET A O 1
ATOM 1656 N N . THR A 1 221 ? 14.242 0.705 24.578 1 98.25 221 THR A N 1
ATOM 1657 C CA . THR A 1 221 ? 15.109 1.866 24.766 1 98.25 221 THR A CA 1
ATOM 1658 C C . THR A 1 221 ? 14.297 3.078 25.219 1 98.25 221 THR A C 1
ATOM 1660 O O . THR A 1 221 ? 13.219 3.342 24.688 1 98.25 221 THR A O 1
ATOM 1663 N N . LYS A 1 222 ? 14.883 3.803 26.234 1 97.75 222 LYS A N 1
ATOM 1664 C CA . LYS A 1 222 ? 14.227 5 26.75 1 97.75 222 LYS A CA 1
ATOM 1665 C C . LYS A 1 222 ? 14.961 6.262 26.297 1 97.75 222 LYS A C 1
ATOM 1667 O O . LYS A 1 222 ? 16.156 6.223 25.984 1 97.75 222 LYS A O 1
ATOM 1672 N N . GLY A 1 223 ? 14.164 7.367 26.266 1 97.88 223 GLY A N 1
ATOM 1673 C CA . GLY A 1 223 ? 14.734 8.648 25.875 1 97.88 223 GLY A CA 1
ATOM 1674 C C . GLY A 1 223 ? 14.852 8.828 24.375 1 97.88 223 GLY A C 1
ATOM 1675 O O . GLY A 1 223 ? 15.461 8 23.688 1 97.88 223 GLY A O 1
ATOM 1676 N N . PHE A 1 224 ? 14.289 9.906 23.797 1 97.88 224 PHE A N 1
ATOM 1677 C CA . PHE A 1 224 ? 14.203 10.094 22.344 1 97.88 224 PHE A CA 1
ATOM 1678 C C . PHE A 1 224 ? 15.586 10.242 21.734 1 97.88 224 PHE A C 1
ATOM 1680 O O . PHE A 1 224 ? 15.805 9.859 20.578 1 97.88 224 PHE A O 1
ATOM 1687 N N . GLU A 1 225 ? 16.578 10.781 22.469 1 98.44 225 GLU A N 1
ATOM 1688 C CA . GLU A 1 225 ? 17.953 10.922 22 1 98.44 225 GLU A CA 1
ATOM 1689 C C . GLU A 1 225 ? 18.594 9.562 21.75 1 98.44 225 GLU A C 1
ATOM 1691 O O . GLU A 1 225 ? 19.5 9.438 20.922 1 98.44 225 GLU A O 1
ATOM 1696 N N . ASN A 1 226 ? 18.078 8.555 22.453 1 98.5 226 ASN A N 1
ATOM 1697 C CA . ASN A 1 226 ? 18.625 7.215 22.359 1 98.5 226 ASN A CA 1
ATOM 1698 C C . ASN A 1 226 ? 17.859 6.359 21.359 1 98.5 226 ASN A C 1
ATOM 1700 O O . ASN A 1 226 ? 18.453 5.637 20.562 1 98.5 226 ASN A O 1
ATOM 1704 N N . TYR A 1 227 ? 16.531 6.391 21.328 1 98.5 227 TYR A N 1
ATOM 1705 C CA . TYR A 1 227 ? 15.789 5.465 20.484 1 98.5 227 TYR A CA 1
ATOM 1706 C C . TYR A 1 227 ? 15.625 6.02 19.078 1 98.5 227 TYR A C 1
ATOM 1708 O O . TYR A 1 227 ? 15.406 5.266 18.125 1 98.5 227 TYR A O 1
ATOM 1716 N N . THR A 1 228 ? 15.688 7.363 18.859 1 98.62 228 THR A N 1
ATOM 1717 C CA . THR A 1 228 ? 15.477 7.938 17.531 1 98.62 228 THR A CA 1
ATOM 1718 C C . THR A 1 228 ? 16.531 7.441 16.547 1 98.62 228 THR A C 1
ATOM 1720 O O . THR A 1 228 ? 16.219 6.988 15.453 1 98.62 228 THR A O 1
ATOM 1723 N N . PRO A 1 229 ? 17.859 7.41 16.938 1 98.44 229 PRO A N 1
ATOM 1724 C CA . PRO A 1 229 ? 18.844 6.875 15.992 1 98.44 229 PRO A CA 1
ATOM 1725 C C . PRO A 1 229 ? 18.656 5.383 15.719 1 98.44 229 PRO A C 1
ATOM 1727 O O . PRO A 1 229 ? 18.953 4.91 14.617 1 98.44 229 PRO A O 1
ATOM 1730 N N . ILE A 1 230 ? 18.125 4.684 16.672 1 98.75 230 ILE A N 1
ATOM 1731 C CA . ILE A 1 230 ? 17.906 3.25 16.5 1 98.75 230 ILE A CA 1
ATOM 1732 C C . ILE A 1 230 ? 16.812 3.016 15.477 1 98.75 230 ILE A C 1
ATOM 1734 O O . ILE A 1 230 ? 17 2.281 14.5 1 98.75 230 ILE A O 1
ATOM 1738 N N . VAL A 1 231 ? 15.703 3.688 15.594 1 98.56 231 VAL A N 1
ATOM 1739 C CA . VAL A 1 231 ? 14.602 3.494 14.656 1 98.56 231 VAL A CA 1
ATOM 1740 C C . VAL A 1 231 ? 14.984 4.07 13.289 1 98.56 231 VAL A C 1
ATOM 1742 O O . VAL A 1 231 ? 14.602 3.521 12.25 1 98.56 231 VAL A O 1
ATOM 1745 N N . ALA A 1 232 ? 15.688 5.145 13.273 1 98.75 232 ALA A N 1
ATOM 1746 C CA . ALA A 1 232 ? 16.188 5.691 12.016 1 98.75 232 ALA A CA 1
ATOM 1747 C C . ALA A 1 232 ? 17.094 4.688 11.297 1 98.75 232 ALA A C 1
ATOM 1749 O O . ALA A 1 232 ? 17.031 4.547 10.078 1 98.75 232 ALA A O 1
ATOM 1750 N N . SER A 1 233 ? 17.969 3.986 12.062 1 98.81 233 SER A N 1
ATOM 1751 C CA . SER A 1 233 ? 18.844 2.965 11.492 1 98.81 233 SER A CA 1
ATOM 1752 C C . SER A 1 233 ? 18.031 1.846 10.844 1 98.81 233 SER A C 1
ATOM 1754 O O . SER A 1 233 ? 18.406 1.328 9.789 1 98.81 233 SER A O 1
ATOM 1756 N N . ALA A 1 234 ? 16.953 1.483 11.5 1 98.75 234 ALA A N 1
ATOM 1757 C CA . ALA A 1 234 ? 16.094 0.45 10.945 1 98.75 234 ALA A CA 1
ATOM 1758 C C . ALA A 1 234 ? 15.5 0.887 9.602 1 98.75 234 ALA A C 1
ATOM 1760 O O . ALA A 1 234 ? 15.414 0.089 8.664 1 98.75 234 ALA A O 1
ATOM 1761 N N . HIS A 1 235 ? 15.086 2.115 9.492 1 98.69 235 HIS A N 1
ATOM 1762 C CA . HIS A 1 235 ? 14.547 2.645 8.242 1 98.69 235 HIS A CA 1
ATOM 1763 C C . HIS A 1 235 ? 15.617 2.711 7.164 1 98.69 235 HIS A C 1
ATOM 1765 O O . HIS A 1 235 ? 15.344 2.434 5.996 1 98.69 235 HIS A O 1
ATOM 1771 N N . GLU A 1 236 ? 16.875 3.033 7.547 1 98.81 236 GLU A N 1
ATOM 1772 C CA . GLU A 1 236 ? 17.984 3 6.602 1 98.81 236 GLU A CA 1
ATOM 1773 C C . GLU A 1 236 ? 18.266 1.577 6.121 1 98.81 236 GLU A C 1
ATOM 1775 O O . GLU A 1 236 ? 18.578 1.362 4.949 1 98.81 236 GLU A O 1
ATOM 1780 N N . MET A 1 237 ? 18.156 0.671 7.051 1 98.88 237 MET A N 1
ATOM 1781 C CA . MET A 1 237 ? 18.344 -0.731 6.684 1 98.88 237 MET A CA 1
ATOM 1782 C C . MET A 1 237 ? 17.312 -1.158 5.637 1 98.88 237 MET A C 1
ATOM 1784 O O . MET A 1 237 ? 17.672 -1.793 4.641 1 98.88 237 MET A O 1
ATOM 1788 N N . MET A 1 238 ? 16.047 -0.805 5.82 1 98.88 238 MET A N 1
ATOM 1789 C CA . MET A 1 238 ? 15.008 -1.169 4.859 1 98.88 238 MET A CA 1
ATOM 1790 C C . MET A 1 238 ? 15.273 -0.52 3.504 1 98.88 238 MET A C 1
ATOM 1792 O O . MET A 1 238 ? 15.062 -1.142 2.461 1 98.88 238 MET A O 1
ATOM 1796 N N . ARG A 1 239 ? 15.727 0.747 3.539 1 98.81 239 ARG A N 1
ATOM 1797 C CA . ARG A 1 239 ? 16.109 1.428 2.305 1 98.81 239 ARG A CA 1
ATOM 1798 C C . ARG A 1 239 ? 17.219 0.667 1.578 1 98.81 239 ARG A C 1
ATOM 1800 O O . ARG A 1 239 ? 17.156 0.504 0.357 1 98.81 239 ARG A O 1
ATOM 1807 N N . GLN A 1 240 ? 18.203 0.211 2.318 1 98.88 240 GLN A N 1
ATOM 1808 C CA . GLN A 1 240 ? 19.297 -0.528 1.704 1 98.88 240 GLN A CA 1
ATOM 1809 C C . GLN A 1 240 ? 18.812 -1.858 1.133 1 98.88 240 GLN A C 1
ATOM 1811 O O . GLN A 1 240 ? 19.281 -2.295 0.081 1 98.88 240 GLN A O 1
ATOM 1816 N N . ALA A 1 241 ? 17.938 -2.506 1.89 1 98.94 241 ALA A N 1
ATOM 1817 C CA . ALA A 1 241 ? 17.312 -3.715 1.348 1 98.94 241 ALA A CA 1
ATOM 1818 C C . ALA A 1 241 ? 16.641 -3.436 0.01 1 98.94 241 ALA A C 1
ATOM 1820 O O . ALA A 1 241 ? 16.812 -4.191 -0.95 1 98.94 241 ALA A O 1
ATOM 1821 N N . MET A 1 242 ? 15.891 -2.354 -0.07 1 98.94 242 MET A N 1
ATOM 1822 C CA . MET A 1 242 ? 15.211 -1.956 -1.3 1 98.94 242 MET A CA 1
ATOM 1823 C C . MET A 1 242 ? 16.219 -1.706 -2.42 1 98.94 242 MET A C 1
ATOM 1825 O O . MET A 1 242 ? 16.016 -2.148 -3.551 1 98.94 242 MET A O 1
ATOM 1829 N N . LEU A 1 243 ? 17.328 -1.05 -2.143 1 98.88 243 LEU A N 1
ATOM 1830 C CA . LEU A 1 243 ? 18.328 -0.75 -3.15 1 98.88 243 LEU A CA 1
ATOM 1831 C C . LEU A 1 243 ? 18.969 -2.031 -3.676 1 98.88 243 LEU A C 1
ATOM 1833 O O . LEU A 1 243 ? 19.25 -2.145 -4.871 1 98.88 243 LEU A O 1
ATOM 1837 N N . LEU A 1 244 ? 19.203 -3.004 -2.791 1 98.88 244 LEU A N 1
ATOM 1838 C CA . LEU A 1 244 ? 19.719 -4.301 -3.215 1 98.88 244 LEU A CA 1
ATOM 1839 C C . LEU A 1 244 ? 18.734 -4.992 -4.16 1 98.88 244 LEU A C 1
ATOM 1841 O O . LEU A 1 244 ? 19.141 -5.645 -5.121 1 98.88 244 LEU A O 1
ATOM 1845 N N . CYS A 1 245 ? 17.453 -4.844 -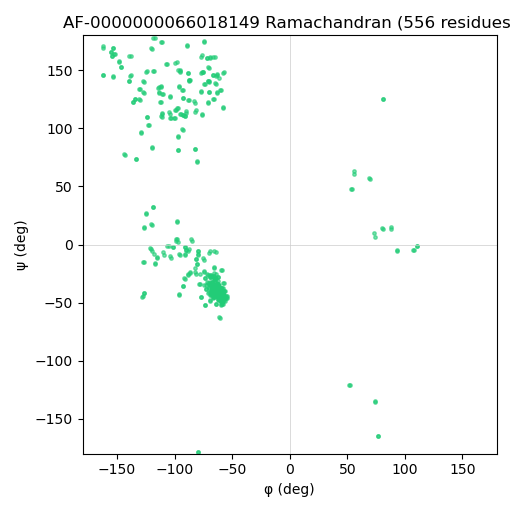3.898 1 98.88 245 CYS A N 1
ATOM 1846 C CA . CYS A 1 245 ? 16.438 -5.398 -4.773 1 98.88 245 CYS A CA 1
ATOM 1847 C C . CYS A 1 245 ? 16.484 -4.75 -6.152 1 98.88 245 CYS A C 1
ATOM 1849 O O . CYS A 1 245 ? 16.344 -5.43 -7.172 1 98.88 245 CYS A O 1
ATOM 1851 N N . GLU A 1 246 ? 16.656 -3.438 -6.172 1 98.62 246 GLU A N 1
ATOM 1852 C CA . GLU A 1 246 ? 16.797 -2.732 -7.445 1 98.62 246 GLU A CA 1
ATOM 1853 C C . GLU A 1 246 ? 17.969 -3.277 -8.25 1 98.62 246 GLU A C 1
ATOM 1855 O O . GLU A 1 246 ? 17.844 -3.514 -9.453 1 98.62 246 GLU A O 1
ATOM 1860 N N . GLU A 1 247 ? 19.047 -3.457 -7.578 1 98.81 247 GLU A N 1
ATOM 1861 C CA . GLU A 1 247 ? 20.234 -4 -8.242 1 98.81 247 GLU A CA 1
ATOM 1862 C C . GLU A 1 247 ? 19.969 -5.406 -8.773 1 98.81 247 GLU A C 1
ATOM 1864 O O . GLU A 1 247 ? 20.328 -5.723 -9.914 1 98.81 247 GLU A O 1
ATOM 1869 N N . ALA A 1 248 ? 19.375 -6.207 -7.945 1 98.88 248 ALA A N 1
ATOM 1870 C CA . ALA A 1 248 ? 19.047 -7.57 -8.352 1 98.88 248 ALA A CA 1
ATOM 1871 C C . ALA A 1 248 ? 18.172 -7.582 -9.602 1 98.88 248 ALA A C 1
ATOM 1873 O O . ALA A 1 248 ? 18.438 -8.328 -10.547 1 98.88 248 ALA A O 1
ATOM 1874 N N . ARG A 1 249 ? 17.188 -6.75 -9.602 1 98.69 249 ARG A N 1
ATOM 1875 C CA . ARG A 1 249 ? 16.25 -6.711 -10.719 1 98.69 249 ARG A CA 1
ATOM 1876 C C . ARG A 1 249 ? 16.938 -6.207 -11.992 1 98.69 249 ARG A C 1
ATOM 1878 O O . ARG A 1 249 ? 16.656 -6.703 -13.086 1 98.69 249 ARG A O 1
ATOM 1885 N N . GLU A 1 250 ? 17.812 -5.23 -11.867 1 98.62 250 GLU A N 1
ATOM 1886 C CA . GLU A 1 250 ? 18.531 -4.699 -13.023 1 98.62 250 GLU A CA 1
ATOM 1887 C C . GLU A 1 250 ? 19.422 -5.762 -13.648 1 98.62 250 GLU A C 1
ATOM 1889 O O . GLU A 1 250 ? 19.609 -5.789 -14.867 1 98.62 250 GLU A O 1
ATOM 1894 N N . MET A 1 251 ? 19.969 -6.617 -12.844 1 98.75 251 MET A N 1
ATOM 1895 C CA . MET A 1 251 ? 20.766 -7.719 -13.359 1 98.75 251 MET A CA 1
ATOM 1896 C C . MET A 1 251 ? 19.922 -8.672 -14.188 1 98.75 251 MET A C 1
ATOM 1898 O O . MET A 1 251 ? 20.359 -9.164 -15.227 1 98.75 251 MET A O 1
ATOM 1902 N N . GLU A 1 252 ? 18.703 -8.945 -13.711 1 98.75 252 GLU A N 1
ATOM 1903 C CA . GLU A 1 252 ? 17.797 -9.797 -14.469 1 98.75 252 GLU A CA 1
ATOM 1904 C C . GLU A 1 252 ? 17.359 -9.117 -15.766 1 98.75 252 GLU A C 1
ATOM 1906 O O . GLU A 1 252 ? 17.203 -9.773 -16.797 1 98.75 252 GLU A O 1
ATOM 1911 N N . LYS A 1 253 ? 17.109 -7.82 -15.734 1 98.5 253 LYS A N 1
ATOM 1912 C CA . LYS A 1 253 ? 16.75 -7.074 -16.938 1 98.5 253 LYS A CA 1
ATOM 1913 C C . LYS A 1 253 ? 17.875 -7.125 -17.969 1 98.5 253 LYS A C 1
ATOM 1915 O O . LYS A 1 253 ? 17.625 -7.219 -19.172 1 98.5 253 LYS A O 1
ATOM 1920 N N . ALA A 1 254 ? 19.125 -7.043 -17.5 1 98.31 254 ALA A N 1
ATOM 1921 C CA . ALA A 1 254 ? 20.281 -6.992 -18.391 1 98.31 254 ALA A CA 1
ATOM 1922 C C . ALA A 1 254 ? 20.344 -8.234 -19.281 1 98.31 254 ALA A C 1
ATOM 1924 O O . ALA A 1 254 ? 20.906 -8.188 -20.375 1 98.31 254 ALA A O 1
ATOM 1925 N N . THR A 1 255 ? 19.688 -9.367 -18.859 1 98.12 255 THR A N 1
ATOM 1926 C CA . THR A 1 255 ? 19.75 -10.602 -19.641 1 98.12 255 THR A CA 1
ATOM 1927 C C . THR A 1 255 ? 18.344 -11.023 -20.078 1 98.12 255 THR A C 1
ATOM 1929 O O . THR A 1 255 ? 18.109 -12.195 -20.359 1 98.12 255 THR A O 1
ATOM 1932 N N . ASP A 1 256 ? 17.375 -10.047 -20 1 98.31 256 ASP A N 1
ATOM 1933 C CA . ASP A 1 256 ? 16 -10.266 -20.406 1 98.31 256 ASP A CA 1
ATOM 1934 C C . ASP A 1 256 ? 15.398 -11.484 -19.703 1 98.31 256 ASP A C 1
ATOM 1936 O O . ASP A 1 256 ? 14.82 -12.352 -20.359 1 98.31 256 ASP A O 1
ATOM 1940 N N . ALA A 1 257 ? 15.617 -11.516 -18.328 1 98 257 ALA A N 1
ATOM 1941 C CA . ALA A 1 257 ? 15.289 -12.75 -17.625 1 98 257 ALA A CA 1
ATOM 1942 C C . ALA A 1 257 ? 14.352 -12.484 -16.453 1 98 257 ALA A C 1
ATOM 1944 O O . ALA A 1 257 ? 14.18 -13.336 -15.578 1 98 257 ALA A O 1
ATOM 1945 N N . VAL A 1 258 ? 13.75 -11.312 -16.391 1 98.44 258 VAL A N 1
ATOM 1946 C CA . VAL A 1 258 ? 12.805 -11.016 -15.328 1 98.44 258 VAL A CA 1
ATOM 1947 C C . VAL A 1 258 ? 11.578 -11.914 -15.453 1 98.44 258 VAL A C 1
ATOM 1949 O O . VAL A 1 258 ? 10.922 -11.93 -16.5 1 98.44 258 VAL A O 1
ATOM 1952 N N . ILE A 1 259 ? 11.266 -12.617 -14.406 1 98 259 ILE A N 1
ATOM 1953 C CA . ILE A 1 259 ? 10.133 -13.531 -14.406 1 98 259 ILE A CA 1
ATOM 1954 C C . ILE A 1 259 ? 8.836 -12.742 -14.258 1 98 259 ILE A C 1
ATOM 1956 O O . ILE A 1 259 ? 8.727 -11.867 -13.391 1 98 259 ILE A O 1
ATOM 1960 N N . ARG A 1 260 ? 7.887 -13.023 -15.07 1 98.12 260 ARG A N 1
ATOM 1961 C CA . ARG A 1 260 ? 6.535 -12.477 -14.969 1 98.12 260 ARG A CA 1
ATOM 1962 C C . ARG A 1 260 ? 5.492 -13.586 -14.977 1 98.12 260 ARG A C 1
ATOM 1964 O O . ARG A 1 260 ? 5.535 -14.484 -15.82 1 98.12 260 ARG A O 1
ATOM 1971 N N . LYS A 1 261 ? 4.551 -13.555 -14.047 1 98.31 261 LYS A N 1
ATOM 1972 C CA . LYS A 1 261 ? 3.514 -14.57 -13.906 1 98.31 261 LYS A CA 1
ATOM 1973 C C . LYS A 1 261 ? 2.141 -13.93 -13.719 1 98.31 261 LYS A C 1
ATOM 1975 O O . LYS A 1 261 ? 1.533 -14.047 -12.648 1 98.31 261 LYS A O 1
ATOM 1980 N N . PRO A 1 262 ? 1.564 -13.367 -14.781 1 98.31 262 PRO A N 1
ATOM 1981 C CA . PRO A 1 262 ? 0.244 -12.742 -14.672 1 98.31 262 PRO A CA 1
ATOM 1982 C C . PRO A 1 262 ? -0.889 -13.758 -14.625 1 98.31 262 PRO A C 1
ATOM 1984 O O . PRO A 1 262 ? -0.675 -14.938 -14.914 1 98.31 262 PRO A O 1
ATOM 1987 N N . HIS A 1 263 ? -2.023 -13.336 -14.172 1 98.12 263 HIS A N 1
ATOM 1988 C CA . HIS A 1 263 ? -3.254 -14.109 -14.266 1 98.12 263 HIS A CA 1
ATOM 1989 C C . HIS A 1 263 ? -3.967 -13.852 -15.594 1 98.12 263 HIS A C 1
ATOM 1991 O O . HIS A 1 263 ? -4.023 -12.719 -16.062 1 98.12 263 HIS A O 1
ATOM 1997 N N . LYS A 1 264 ? -4.527 -14.898 -16.156 1 97.25 264 LYS A N 1
ATOM 1998 C CA . LYS A 1 264 ? -5.566 -14.711 -17.156 1 97.25 264 LYS A CA 1
ATOM 1999 C C . LYS A 1 264 ? -6.887 -14.289 -16.516 1 97.25 264 LYS A C 1
ATOM 2001 O O . LYS A 1 264 ? -7 -14.25 -15.289 1 97.25 264 LYS A O 1
ATOM 2006 N N . ASN A 1 265 ? -7.879 -13.992 -17.391 1 95.94 265 ASN A N 1
ATOM 2007 C CA . ASN A 1 265 ? -9.164 -13.523 -16.875 1 95.94 265 ASN A CA 1
ATOM 2008 C C . ASN A 1 265 ? -9.883 -14.609 -16.078 1 95.94 265 ASN A C 1
ATOM 2010 O O . ASN A 1 265 ? -10.734 -14.312 -15.25 1 95.94 265 ASN A O 1
ATOM 2014 N N . ASP A 1 266 ? -9.508 -15.906 -16.281 1 96.81 266 ASP A N 1
ATOM 2015 C CA . ASP A 1 266 ? -10.156 -17.016 -15.586 1 96.81 266 ASP A CA 1
ATOM 2016 C C . ASP A 1 266 ? -9.328 -17.453 -14.383 1 96.81 266 ASP A C 1
ATOM 2018 O O . ASP A 1 266 ? -9.586 -18.516 -13.797 1 96.81 266 ASP A O 1
ATOM 2022 N N . GLY A 1 267 ? -8.211 -16.688 -14.102 1 96.69 267 GLY A N 1
ATOM 2023 C CA . GLY A 1 267 ? -7.398 -16.969 -12.93 1 96.69 267 GLY A CA 1
ATOM 2024 C C . GLY A 1 267 ? -6.234 -17.891 -13.211 1 96.69 267 GLY A C 1
ATOM 2025 O O . GLY A 1 267 ? -5.406 -18.141 -12.336 1 96.69 267 GLY A O 1
ATOM 2026 N N . THR A 1 268 ? -6.18 -18.422 -14.477 1 97.69 268 THR A N 1
ATOM 2027 C CA . THR A 1 268 ? -5.051 -19.266 -14.844 1 97.69 268 THR A CA 1
ATOM 2028 C C . THR A 1 268 ? -3.736 -18.5 -14.719 1 97.69 268 THR A C 1
ATOM 2030 O O . THR A 1 268 ? -3.629 -17.375 -15.18 1 97.69 268 THR A O 1
ATOM 2033 N N . ARG A 1 269 ? -2.777 -19.109 -14.102 1 97.5 269 ARG A N 1
ATOM 2034 C CA . ARG A 1 269 ? -1.454 -18.516 -13.977 1 97.5 269 ARG A CA 1
ATOM 2035 C C . ARG A 1 269 ? -0.578 -18.859 -15.172 1 97.5 269 ARG A C 1
ATOM 2037 O O . ARG A 1 269 ? -0.411 -20.047 -15.5 1 97.5 269 ARG A O 1
ATOM 2044 N N . VAL A 1 270 ? -0.098 -17.891 -15.781 1 98.19 270 VAL A N 1
ATOM 2045 C CA . VAL A 1 270 ? 0.831 -18.062 -16.891 1 98.19 270 VAL A CA 1
ATOM 2046 C C . VAL A 1 270 ? 2.162 -17.391 -16.578 1 98.19 270 VAL A C 1
ATOM 2048 O O . VAL A 1 270 ? 2.281 -16.688 -15.562 1 98.19 270 VAL A O 1
ATOM 2051 N N . ALA A 1 271 ? 3.184 -17.656 -17.375 1 98.25 271 ALA A N 1
ATOM 2052 C CA . ALA A 1 271 ? 4.52 -17.156 -17.047 1 98.25 271 ALA A CA 1
ATOM 2053 C C . ALA A 1 271 ? 5.305 -16.828 -18.312 1 98.25 271 ALA A C 1
ATOM 2055 O O . ALA A 1 271 ? 5.047 -17.406 -19.375 1 98.25 271 ALA A O 1
ATOM 2056 N N . LYS A 1 272 ? 6.176 -15.945 -18.188 1 98.12 272 LYS A N 1
ATOM 2057 C CA . LYS A 1 272 ? 7.188 -15.633 -19.188 1 98.12 272 LYS A CA 1
ATOM 2058 C C . LYS A 1 272 ? 8.438 -15.039 -18.547 1 98.12 272 LYS A C 1
ATOM 2060 O O . LYS A 1 272 ? 8.398 -14.617 -17.391 1 98.12 272 LYS A O 1
ATOM 2065 N N . LYS A 1 273 ? 9.523 -14.922 -19.344 1 96.88 273 LYS A N 1
ATOM 2066 C CA . LYS A 1 273 ? 10.758 -14.305 -18.859 1 96.88 273 LYS A CA 1
ATOM 2067 C C . LYS A 1 273 ? 11.211 -13.18 -19.781 1 96.88 273 LYS A C 1
ATOM 2069 O O . LYS A 1 273 ? 11.656 -12.125 -19.312 1 96.88 273 LYS A O 1
ATOM 2074 N N . THR A 1 274 ? 11.094 -13.43 -21.109 1 98 274 THR A N 1
ATOM 2075 C CA . THR A 1 274 ? 11.531 -12.398 -22.031 1 98 274 THR A CA 1
ATOM 2076 C C . THR A 1 274 ? 10.539 -11.242 -22.078 1 98 274 THR A C 1
ATOM 2078 O O . THR A 1 274 ? 9.328 -11.461 -22.031 1 98 274 THR A O 1
ATOM 2081 N N . LEU A 1 275 ? 11.016 -10.039 -22.094 1 98.38 275 LEU A N 1
ATOM 2082 C CA . LEU A 1 275 ? 10.18 -8.852 -22 1 98.38 275 LEU A CA 1
ATOM 2083 C C . LEU A 1 275 ? 9.148 -8.805 -23.109 1 98.38 275 LEU A C 1
ATOM 2085 O O . LEU A 1 275 ? 7.953 -8.625 -22.859 1 98.38 275 LEU A O 1
ATOM 2089 N N . ILE A 1 276 ? 9.617 -8.977 -24.375 1 98.38 276 ILE A N 1
ATOM 2090 C CA . ILE A 1 276 ? 8.719 -8.883 -25.531 1 98.38 276 ILE A CA 1
ATOM 2091 C C . ILE A 1 276 ? 8.273 -10.281 -25.953 1 98.38 276 ILE A C 1
ATOM 2093 O O . ILE A 1 276 ? 8.82 -10.859 -26.891 1 98.38 276 ILE A O 1
ATOM 2097 N N . SER A 1 277 ? 7.316 -10.828 -25.312 1 98.12 277 SER A N 1
ATOM 2098 C CA . SER A 1 277 ? 6.699 -12.125 -25.562 1 98.12 277 SER A CA 1
ATOM 2099 C C . SER A 1 277 ? 5.336 -12.234 -24.891 1 98.12 277 SER A C 1
ATOM 2101 O O . SER A 1 277 ? 4.961 -11.367 -24.094 1 98.12 277 SER A O 1
ATOM 2103 N N . LYS A 1 278 ? 4.602 -13.242 -25.219 1 97.38 278 LYS A N 1
ATOM 2104 C CA . LYS A 1 278 ? 3.328 -13.547 -24.578 1 97.38 278 LYS A CA 1
ATOM 2105 C C . LYS A 1 278 ? 3.508 -14.578 -23.469 1 97.38 278 LYS A C 1
ATOM 2107 O O . LYS A 1 278 ? 4.258 -15.539 -23.625 1 97.38 278 LYS A O 1
ATOM 2112 N N . PRO A 1 279 ? 2.865 -14.328 -22.359 1 97.31 279 PRO A N 1
ATOM 2113 C CA . PRO A 1 279 ? 2.934 -15.352 -21.312 1 97.31 279 PRO A CA 1
ATOM 2114 C C . PRO A 1 279 ? 2.16 -16.609 -21.688 1 97.31 279 PRO A C 1
ATOM 2116 O O . PRO A 1 279 ? 1.092 -16.531 -22.297 1 97.31 279 PRO A O 1
ATOM 2119 N N . GLU A 1 280 ? 2.711 -17.844 -21.375 1 94.62 280 GLU A N 1
ATOM 2120 C CA . GLU A 1 280 ? 2.086 -19.141 -21.672 1 94.62 280 GLU A CA 1
ATOM 2121 C C . GLU A 1 280 ? 2.094 -20.047 -20.453 1 94.62 280 GLU A C 1
ATOM 2123 O O . GLU A 1 280 ? 2.932 -19.906 -19.562 1 94.62 280 GLU A O 1
ATOM 2128 N N . MET B 1 1 ? -15.164 14.422 21.062 1 86.38 1 MET B N 1
ATOM 2129 C CA . MET B 1 1 ? -15.852 13.602 20.078 1 86.38 1 MET B CA 1
ATOM 2130 C C . MET B 1 1 ? -14.859 12.859 19.188 1 86.38 1 MET B C 1
ATOM 2132 O O . MET B 1 1 ? -13.773 13.367 18.906 1 86.38 1 MET B O 1
ATOM 2136 N N . VAL B 1 2 ? -15.094 11.57 18.844 1 95 2 VAL B N 1
ATOM 2137 C CA . VAL B 1 2 ? -14.258 10.789 17.953 1 95 2 VAL B CA 1
ATOM 2138 C C . VAL B 1 2 ? -14.781 10.898 16.516 1 95 2 VAL B C 1
ATOM 2140 O O . VAL B 1 2 ? -15.922 10.539 16.234 1 95 2 VAL B O 1
ATOM 2143 N N . VAL B 1 3 ? -14.047 11.539 15.656 1 98.12 3 VAL B N 1
ATOM 2144 C CA . VAL B 1 3 ? -14.43 11.758 14.266 1 98.12 3 VAL B CA 1
ATOM 2145 C C . VAL B 1 3 ? -14.391 10.445 13.5 1 98.12 3 VAL B C 1
ATOM 2147 O O . VAL B 1 3 ? -13.398 9.711 13.562 1 98.12 3 VAL B O 1
ATOM 2150 N N . LYS B 1 4 ? -15.406 10.109 12.758 1 97.38 4 LYS B N 1
ATOM 2151 C CA . LYS B 1 4 ? -15.453 8.922 11.906 1 97.38 4 LYS B CA 1
ATOM 2152 C C . LYS B 1 4 ? -15.148 9.273 10.453 1 97.38 4 LYS B C 1
ATOM 2154 O O . LYS B 1 4 ? -15.898 10.023 9.82 1 97.38 4 LYS B O 1
ATOM 2159 N N . VAL B 1 5 ? -14.109 8.773 9.961 1 98.19 5 VAL B N 1
ATOM 2160 C CA . VAL B 1 5 ? -13.719 9.016 8.578 1 98.19 5 VAL B CA 1
ATOM 2161 C C . VAL B 1 5 ? -13.859 7.723 7.773 1 98.19 5 VAL B C 1
ATOM 2163 O O . VAL B 1 5 ? -13.141 6.75 8.008 1 98.19 5 VAL B O 1
ATOM 2166 N N . GLY B 1 6 ? -14.812 7.723 6.863 1 98.31 6 GLY B N 1
ATOM 2167 C CA . GLY B 1 6 ? -14.969 6.59 5.965 1 98.31 6 GLY B CA 1
ATOM 2168 C C . GLY B 1 6 ? -14.094 6.691 4.727 1 98.31 6 GLY B C 1
ATOM 2169 O O . GLY B 1 6 ? -13.93 7.773 4.164 1 98.31 6 GLY B O 1
ATOM 2170 N N . ILE B 1 7 ? -13.547 5.598 4.297 1 98.31 7 ILE B N 1
ATOM 2171 C CA . ILE B 1 7 ? -12.789 5.551 3.055 1 98.31 7 ILE B CA 1
ATOM 2172 C C . ILE B 1 7 ? -13.375 4.488 2.127 1 98.31 7 ILE B C 1
ATOM 2174 O O . ILE B 1 7 ? -13.336 3.295 2.439 1 98.31 7 ILE B O 1
ATOM 2178 N N . ALA B 1 8 ? -13.969 4.961 1.104 1 98.44 8 ALA B N 1
ATOM 2179 C CA . ALA B 1 8 ? -14.438 4.105 0.016 1 98.44 8 ALA B CA 1
ATOM 2180 C C . ALA B 1 8 ? -13.391 4 -1.091 1 98.44 8 ALA B C 1
ATOM 2182 O O . ALA B 1 8 ? -13.305 4.875 -1.954 1 98.44 8 ALA B O 1
ATOM 2183 N N . LYS B 1 9 ? -12.672 2.91 -1.053 1 97.75 9 LYS B N 1
ATOM 2184 C CA . LYS B 1 9 ? -11.625 2.727 -2.057 1 97.75 9 LYS B CA 1
ATOM 2185 C C . LYS B 1 9 ? -12.141 1.904 -3.236 1 97.75 9 LYS B C 1
ATOM 2187 O O . LYS B 1 9 ? -12.375 0.702 -3.105 1 97.75 9 LYS B O 1
ATOM 2192 N N . LEU B 1 10 ? -12.25 2.543 -4.352 1 97.19 10 LEU B N 1
ATOM 2193 C CA . LEU B 1 10 ? -12.734 1.954 -5.594 1 97.19 10 LEU B CA 1
ATOM 2194 C C . LEU B 1 10 ? -11.617 1.848 -6.621 1 97.19 10 LEU B C 1
ATOM 2196 O O . LEU B 1 10 ? -11.172 2.859 -7.168 1 97.19 10 LEU B O 1
ATOM 2200 N N . GLY B 1 11 ? -11.219 0.658 -6.887 1 94.75 11 GLY B N 1
ATOM 2201 C CA . GLY B 1 11 ? -10.047 0.503 -7.734 1 94.75 11 GLY B CA 1
ATOM 2202 C C . GLY B 1 11 ? -8.742 0.773 -7.004 1 94.75 11 GLY B C 1
ATOM 2203 O O . GLY B 1 11 ? -8.672 0.637 -5.781 1 94.75 11 GLY B O 1
ATOM 2204 N N . ASN B 1 12 ? -7.711 0.956 -7.812 1 94.31 12 ASN B N 1
ATOM 2205 C CA . ASN B 1 12 ? -6.414 1.095 -7.152 1 94.31 12 ASN B CA 1
ATOM 2206 C C . ASN B 1 12 ? -5.66 2.32 -7.656 1 94.31 12 ASN B C 1
ATOM 2208 O O . ASN B 1 12 ? -5.445 2.473 -8.859 1 94.31 12 ASN B O 1
ATOM 2212 N N . ILE B 1 13 ? -5.297 3.156 -6.777 1 95.62 13 ILE B N 1
ATOM 2213 C CA . ILE B 1 13 ? -4.254 4.164 -6.926 1 95.62 13 ILE B CA 1
ATOM 2214 C C . ILE B 1 13 ? -3.443 4.266 -5.637 1 95.62 13 ILE B C 1
ATOM 2216 O O . ILE B 1 13 ? -3.893 3.82 -4.578 1 95.62 13 ILE B O 1
ATOM 2220 N N . ALA B 1 14 ? -2.314 4.82 -5.727 1 96.94 14 ALA B N 1
ATOM 2221 C CA . ALA B 1 14 ? -1.416 4.832 -4.578 1 96.94 14 ALA B CA 1
ATOM 2222 C C . ALA B 1 14 ? -2.033 5.594 -3.408 1 96.94 14 ALA B C 1
ATOM 2224 O O . ALA B 1 14 ? -1.866 5.207 -2.248 1 96.94 14 ALA B O 1
ATOM 2225 N N . SER B 1 15 ? -2.783 6.617 -3.645 1 97.5 15 SER B N 1
ATOM 2226 C CA . SER B 1 15 ? -3.434 7.41 -2.607 1 97.5 15 SER B CA 1
ATOM 2227 C C . SER B 1 15 ? -4.477 6.594 -1.856 1 97.5 15 SER B C 1
ATOM 2229 O O . SER B 1 15 ? -4.695 6.801 -0.661 1 97.5 15 SER B O 1
ATOM 2231 N N . GLY B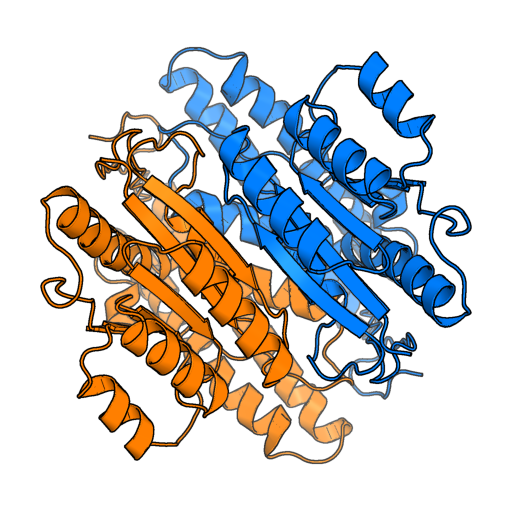 1 16 ? -5.086 5.695 -2.553 1 95.19 16 GLY B N 1
ATOM 2232 C CA . GLY B 1 16 ? -6.078 4.84 -1.917 1 95.19 16 GLY B CA 1
ATOM 2233 C C . GLY B 1 16 ? -5.473 3.854 -0.935 1 95.19 16 GLY B C 1
ATOM 2234 O O . GLY B 1 16 ? -6.059 3.578 0.115 1 95.19 16 GLY B O 1
ATOM 2235 N N . VAL B 1 17 ? -4.297 3.428 -1.224 1 92.81 17 VAL B N 1
ATOM 2236 C CA . VAL B 1 17 ? -3.625 2.416 -0.414 1 92.81 17 VAL B CA 1
ATOM 2237 C C . VAL B 1 17 ? -3.062 3.057 0.854 1 92.81 17 VAL B C 1
ATOM 2239 O O . VAL B 1 17 ? -2.971 2.406 1.896 1 92.81 17 VAL B O 1
ATOM 2242 N N . MET B 1 18 ? -2.791 4.324 0.791 1 96.69 18 MET B N 1
ATOM 2243 C CA . MET B 1 18 ? -2.059 4.969 1.879 1 96.69 18 MET B CA 1
ATOM 2244 C C . MET B 1 18 ? -2.967 5.906 2.666 1 96.69 18 MET B C 1
ATOM 2246 O O . MET B 1 18 ? -2.6 6.371 3.746 1 96.69 18 MET B O 1
ATOM 2250 N N . ALA B 1 19 ? -4.188 6.137 2.264 1 95.38 19 ALA B N 1
ATOM 2251 C CA . ALA B 1 19 ? -5.027 7.211 2.795 1 95.38 19 ALA B CA 1
ATOM 2252 C C . ALA B 1 19 ? -5.219 7.059 4.301 1 95.38 19 ALA B C 1
ATOM 2254 O O . ALA B 1 19 ? -4.984 8 5.059 1 95.38 19 ALA B O 1
ATOM 2255 N N . GLU B 1 20 ? -5.547 5.848 4.754 1 95.56 20 GLU B N 1
ATOM 2256 C CA . GLU B 1 20 ? -5.781 5.621 6.176 1 95.56 20 GLU B CA 1
ATOM 2257 C C . GLU B 1 20 ? -4.5 5.805 6.984 1 95.56 20 GLU B C 1
ATOM 2259 O O . GLU B 1 20 ? -4.523 6.391 8.07 1 95.56 20 GLU B O 1
ATOM 2264 N N . LEU B 1 21 ? -3.445 5.371 6.406 1 96.56 21 LEU B N 1
ATOM 2265 C CA . LEU B 1 21 ? -2.174 5.367 7.121 1 96.56 21 LEU B CA 1
ATOM 2266 C C . LEU B 1 21 ? -1.612 6.781 7.238 1 96.56 21 LEU B C 1
ATOM 2268 O O . LEU B 1 21 ? -0.926 7.102 8.211 1 96.56 21 LEU B O 1
ATOM 2272 N N . LEU B 1 22 ? -1.968 7.605 6.258 1 97.94 22 LEU B N 1
ATOM 2273 C CA . LEU B 1 22 ? -1.542 9 6.297 1 97.94 22 LEU B CA 1
ATOM 2274 C C . LEU B 1 22 ? -2.24 9.75 7.43 1 97.94 22 LEU B C 1
ATOM 2276 O O . LEU B 1 22 ? -1.687 10.703 7.984 1 97.94 22 LEU B O 1
ATOM 2280 N N . LEU B 1 23 ? -3.451 9.281 7.793 1 97.44 23 LEU B N 1
ATOM 2281 C CA . LEU B 1 23 ? -4.254 9.977 8.789 1 97.44 23 LEU B CA 1
ATOM 2282 C C . LEU B 1 23 ? -3.914 9.484 10.195 1 97.44 23 LEU B C 1
ATOM 2284 O O . LEU B 1 23 ? -4.129 10.203 11.172 1 97.44 23 LEU B O 1
ATOM 2288 N N . ASP B 1 24 ? -3.43 8.25 10.25 1 95.81 24 ASP B N 1
ATOM 2289 C CA . ASP B 1 24 ? -3.133 7.629 11.539 1 95.81 24 ASP B CA 1
ATOM 2290 C C . ASP B 1 24 ? -1.896 6.738 11.445 1 95.81 24 ASP B C 1
ATOM 2292 O O . ASP B 1 24 ? -1.991 5.52 11.602 1 95.81 24 ASP B O 1
ATOM 2296 N N . GLU B 1 25 ? -0.698 7.387 11.453 1 95.69 25 GLU B N 1
ATOM 2297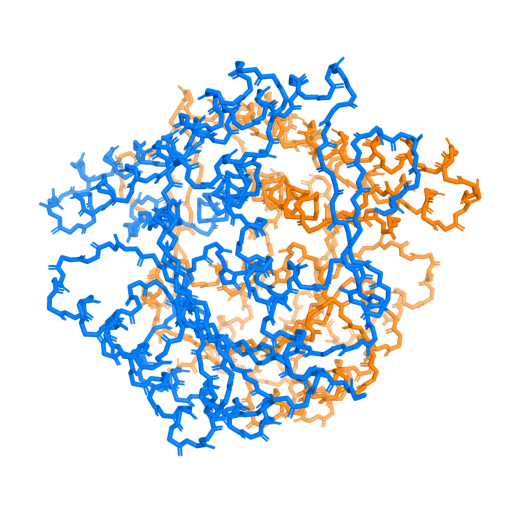 C CA . GLU B 1 25 ? 0.547 6.711 11.102 1 95.69 25 GLU B CA 1
ATOM 2298 C C . GLU B 1 25 ? 1.086 5.906 12.289 1 95.69 25 GLU B C 1
ATOM 2300 O O . GLU B 1 25 ? 1.932 5.027 12.109 1 95.69 25 GLU B O 1
ATOM 2305 N N . ARG B 1 26 ? 0.645 6.129 13.562 1 92.38 26 ARG B N 1
ATOM 2306 C CA . ARG B 1 26 ? 1.185 5.445 14.734 1 92.38 26 ARG B CA 1
ATOM 2307 C C . ARG B 1 26 ? 0.099 4.66 15.461 1 92.38 26 ARG B C 1
ATOM 2309 O O . ARG B 1 26 ? 0.375 3.975 16.453 1 92.38 26 ARG B O 1
ATOM 2316 N N . ALA B 1 27 ? -1.114 4.703 15.078 1 90 27 ALA B N 1
ATOM 2317 C CA . ALA B 1 27 ? -2.25 3.955 15.617 1 90 27 ALA B CA 1
ATOM 2318 C C . ALA B 1 27 ? -2.68 4.504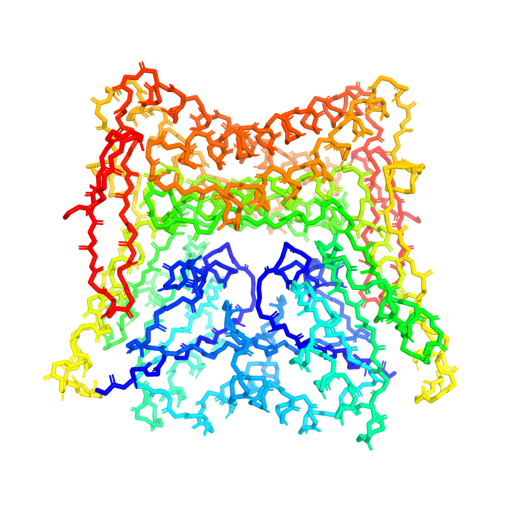 16.969 1 90 27 ALA B C 1
ATOM 2320 O O . ALA B 1 27 ? -3.568 3.949 17.625 1 90 27 ALA B O 1
ATOM 2321 N N . ASP B 1 28 ? -2.139 5.594 17.453 1 92.56 28 ASP B N 1
ATOM 2322 C CA . ASP B 1 28 ? -2.41 6.023 18.812 1 92.56 28 ASP B CA 1
ATOM 2323 C C . ASP B 1 28 ? -3.371 7.211 18.844 1 92.56 28 ASP B C 1
ATOM 2325 O O . ASP B 1 28 ? -3.709 7.723 19.906 1 92.56 28 ASP B O 1
ATOM 2329 N N . ARG B 1 29 ? -3.74 7.637 17.672 1 94.94 29 ARG B N 1
ATOM 2330 C CA . ARG B 1 29 ? -4.688 8.75 17.641 1 94.94 29 ARG B CA 1
ATOM 2331 C C . ARG B 1 29 ? -6.023 8.344 18.266 1 94.94 29 ARG B C 1
ATOM 2333 O O . ARG B 1 29 ? -6.543 7.27 17.969 1 94.94 29 ARG B O 1
ATOM 2340 N N . GLU B 1 30 ? -6.523 9.211 19 1 95.25 30 GLU B N 1
ATOM 2341 C CA . GLU B 1 30 ? -7.758 8.898 19.719 1 95.25 30 GLU B CA 1
ATOM 2342 C C . GLU B 1 30 ? -8.906 9.789 19.234 1 95.25 30 GLU B C 1
ATOM 2344 O O . GLU B 1 30 ? -10.07 9.508 19.516 1 95.25 30 GLU B O 1
ATOM 2349 N N . ASP B 1 31 ? -8.609 10.781 18.484 1 96.31 31 ASP B N 1
ATOM 2350 C CA . ASP B 1 31 ? -9.594 11.797 18.109 1 96.31 31 ASP B CA 1
ATOM 2351 C C . ASP B 1 31 ? -10.352 11.391 16.844 1 96.31 31 ASP B C 1
ATOM 2353 O O . ASP B 1 31 ? -11.297 12.07 16.438 1 96.31 31 ASP B O 1
ATOM 2357 N N . MET B 1 32 ? -9.938 10.266 16.281 1 96.19 32 MET B N 1
ATOM 2358 C CA . MET B 1 32 ? -10.617 9.836 15.07 1 96.19 32 MET B CA 1
ATOM 2359 C C . MET B 1 32 ? -10.547 8.32 14.906 1 96.19 32 MET B C 1
ATOM 2361 O O . MET B 1 32 ? -9.789 7.656 15.617 1 96.19 32 MET B O 1
ATOM 2365 N N . GLN B 1 33 ? -11.375 7.82 14.062 1 95 33 GLN B N 1
ATOM 2366 C CA . GLN B 1 33 ? -11.391 6.434 13.617 1 95 33 GLN B CA 1
ATOM 2367 C C . GLN B 1 33 ? -11.641 6.344 12.117 1 95 33 GLN B C 1
ATOM 2369 O O . GLN B 1 33 ? -12.391 7.156 11.555 1 95 33 GLN B O 1
ATOM 2374 N N . THR B 1 34 ? -11.039 5.391 11.562 1 96.12 34 THR B N 1
ATOM 2375 C CA . THR B 1 34 ? -11.266 5.164 10.141 1 96.12 34 THR B CA 1
ATOM 2376 C C . THR B 1 34 ? -11.867 3.781 9.898 1 96.12 34 THR B C 1
ATOM 2378 O O . THR B 1 34 ? -11.688 2.873 10.711 1 96.12 34 THR B O 1
ATOM 2381 N N . PHE B 1 35 ? -12.617 3.672 8.914 1 96.81 35 PHE B N 1
ATOM 2382 C CA . PHE B 1 35 ? -13.062 2.408 8.336 1 96.81 35 PHE B CA 1
ATOM 2383 C C . PHE B 1 35 ? -12.984 2.453 6.812 1 96.81 35 PHE B C 1
ATOM 2385 O O . PHE B 1 35 ? -13.555 3.348 6.184 1 96.81 35 PHE B O 1
ATOM 2392 N N . MET B 1 36 ? -12.227 1.513 6.254 1 97.56 36 MET B N 1
ATOM 2393 C CA . MET B 1 36 ? -12.094 1.459 4.801 1 97.56 36 MET B CA 1
ATOM 2394 C C . MET B 1 36 ? -12.727 0.192 4.242 1 97.56 36 MET B C 1
ATOM 2396 O O . MET B 1 36 ? -12.516 -0.9 4.77 1 97.56 36 MET B O 1
ATOM 2400 N N . ALA B 1 37 ? -13.531 0.361 3.252 1 97.44 37 ALA B N 1
ATOM 2401 C CA . ALA B 1 37 ? -14.039 -0.715 2.404 1 97.44 37 ALA B CA 1
ATOM 2402 C C . ALA B 1 37 ? -13.5 -0.592 0.981 1 97.44 37 ALA B C 1
ATOM 2404 O O . ALA B 1 37 ? -13.414 0.512 0.438 1 97.44 37 ALA B O 1
ATOM 2405 N N . THR B 1 38 ? -13.07 -1.731 0.433 1 97.12 38 THR B N 1
ATOM 2406 C CA . THR B 1 38 ? -12.414 -1.681 -0.868 1 97.12 38 THR B CA 1
ATOM 2407 C C . THR B 1 38 ? -13.102 -2.613 -1.859 1 97.12 38 THR B C 1
ATOM 2409 O O . THR B 1 38 ? -13.602 -3.674 -1.478 1 97.12 38 THR B O 1
ATOM 2412 N N . SER B 1 39 ? -13.047 -2.203 -3.082 1 93.94 39 SER B N 1
ATOM 2413 C CA . SER B 1 39 ? -13.5 -3.055 -4.176 1 93.94 39 SER B CA 1
ATOM 2414 C C . SER B 1 39 ? -12.336 -3.781 -4.836 1 93.94 39 SER B C 1
ATOM 2416 O O . SER B 1 39 ? -12.516 -4.469 -5.844 1 93.94 39 SER B O 1
ATOM 2418 N N . GLY B 1 40 ? -11.172 -3.578 -4.312 1 92.75 40 GLY B N 1
ATOM 2419 C CA . GLY B 1 40 ? -9.992 -4.062 -5.016 1 92.75 40 GLY B CA 1
ATOM 2420 C C . GLY B 1 40 ? -9.648 -3.234 -6.242 1 92.75 40 GLY B C 1
ATOM 2421 O O . GLY B 1 40 ? -9.602 -2.004 -6.172 1 92.75 40 GLY B O 1
ATOM 2422 N N . THR B 1 41 ? -9.352 -3.932 -7.297 1 92.25 41 THR B N 1
ATOM 2423 C CA . THR B 1 41 ? -8.984 -3.242 -8.531 1 92.25 41 THR B CA 1
ATOM 2424 C C . THR B 1 41 ? -10.211 -2.984 -9.398 1 92.25 41 THR B C 1
ATOM 2426 O O . THR B 1 41 ? -10.125 -2.311 -10.422 1 92.25 41 THR B O 1
ATOM 2429 N N . LYS B 1 42 ? -11.344 -3.439 -8.961 1 92.19 42 LYS B N 1
ATOM 2430 C CA . LYS B 1 42 ? -12.523 -3.461 -9.82 1 92.19 42 LYS B CA 1
ATOM 2431 C C . LYS B 1 42 ? -13.383 -2.219 -9.602 1 92.19 42 LYS B C 1
ATOM 2433 O O . LYS B 1 42 ? -13.469 -1.711 -8.484 1 92.19 42 LYS B O 1
ATOM 2438 N N . LEU B 1 43 ? -14.062 -1.85 -10.672 1 91.94 43 LEU B N 1
ATOM 2439 C CA . LEU B 1 43 ? -15.016 -0.746 -10.625 1 91.94 43 LEU B CA 1
ATOM 2440 C C . LEU B 1 43 ? -16.391 -1.189 -11.125 1 91.94 43 LEU B C 1
ATOM 2442 O O . LEU B 1 43 ? -17.156 -0.375 -11.641 1 91.94 43 LEU B O 1
ATOM 2446 N N . GLN B 1 44 ? -16.656 -2.453 -10.984 1 92.88 44 GLN B N 1
ATOM 2447 C CA . GLN B 1 44 ? -17.953 -2.936 -11.406 1 92.88 44 GLN B CA 1
ATOM 2448 C C . GLN B 1 44 ? -19.047 -2.453 -10.461 1 92.88 44 GLN B C 1
ATOM 2450 O O . GLN B 1 44 ? -18.812 -2.248 -9.273 1 92.88 44 GLN B O 1
ATOM 2455 N N . PRO B 1 45 ? -20.25 -2.32 -10.977 1 94.44 45 PRO B N 1
ATOM 2456 C CA . PRO B 1 45 ? -21.359 -1.755 -10.18 1 94.44 45 PRO B CA 1
ATOM 2457 C C . PRO B 1 45 ? -21.578 -2.502 -8.867 1 94.44 45 PRO B C 1
ATOM 2459 O O . PRO B 1 45 ? -21.766 -1.875 -7.824 1 94.44 45 PRO B O 1
ATOM 2462 N N . GLU B 1 46 ? -21.547 -3.801 -8.953 1 93.5 46 GLU B N 1
ATOM 2463 C CA . GLU B 1 46 ? -21.812 -4.594 -7.754 1 93.5 46 GLU B CA 1
ATOM 2464 C C . GLU B 1 46 ? -20.734 -4.363 -6.699 1 93.5 46 GLU B C 1
ATOM 2466 O O . GLU B 1 46 ? -21.016 -4.355 -5.5 1 93.5 46 GLU B O 1
ATOM 2471 N N . ASP B 1 47 ? -19.484 -4.242 -7.141 1 94 47 ASP B N 1
ATOM 2472 C CA . ASP B 1 47 ? -18.375 -3.986 -6.23 1 94 47 ASP B CA 1
ATOM 2473 C C . ASP B 1 47 ? -18.5 -2.609 -5.582 1 94 47 ASP B C 1
ATOM 2475 O O . ASP B 1 47 ? -18.281 -2.463 -4.379 1 94 47 ASP B O 1
ATOM 2479 N N . ILE B 1 48 ? -18.891 -1.667 -6.375 1 96.62 48 ILE B N 1
ATOM 2480 C CA . ILE B 1 48 ? -19.047 -0.294 -5.906 1 96.62 48 ILE B CA 1
ATOM 2481 C C . ILE B 1 48 ? -20.219 -0.216 -4.926 1 96.62 48 ILE B C 1
ATOM 2483 O O . ILE B 1 48 ? -20.109 0.402 -3.865 1 96.62 48 ILE B O 1
ATOM 2487 N N . ASP B 1 49 ? -21.281 -0.875 -5.246 1 97.06 49 ASP B N 1
ATOM 2488 C CA . ASP B 1 49 ? -22.469 -0.874 -4.383 1 97.06 49 ASP B CA 1
ATOM 2489 C C . ASP B 1 49 ? -22.141 -1.461 -3.012 1 97.06 49 ASP B C 1
ATOM 2491 O O . ASP B 1 49 ? -22.625 -0.963 -1.99 1 97.06 49 ASP B O 1
ATOM 2495 N N . ARG B 1 50 ? -21.406 -2.467 -3.002 1 96 50 ARG B N 1
ATOM 2496 C CA . ARG B 1 50 ? -21 -3.098 -1.75 1 96 50 ARG B CA 1
ATOM 2497 C C . ARG B 1 50 ? -20.219 -2.127 -0.874 1 96 50 ARG B C 1
ATOM 2499 O O . ARG B 1 50 ? -20.469 -2.023 0.329 1 96 50 ARG B O 1
ATOM 2506 N N . VAL B 1 51 ? -19.328 -1.405 -1.463 1 97.81 51 VAL B N 1
ATOM 2507 C CA . VAL B 1 51 ? -18.5 -0.442 -0.731 1 97.81 51 VAL B CA 1
ATOM 2508 C C . VAL B 1 51 ? -19.391 0.685 -0.2 1 97.81 51 VAL B C 1
ATOM 2510 O O . VAL B 1 51 ? -19.312 1.035 0.98 1 97.81 51 VAL B O 1
ATOM 2513 N N . VAL B 1 52 ? -20.266 1.172 -1.052 1 98.38 52 VAL B N 1
ATOM 2514 C CA . VAL B 1 52 ? -21.125 2.293 -0.702 1 98.38 52 VAL B CA 1
ATOM 2515 C C . VAL B 1 52 ? -22.078 1.88 0.411 1 98.38 52 VAL B C 1
ATOM 2517 O O . VAL B 1 52 ? -22.297 2.633 1.363 1 98.38 52 VAL B O 1
ATOM 2520 N N . THR B 1 53 ? -22.625 0.677 0.309 1 97.75 53 THR B N 1
ATOM 2521 C CA . THR B 1 53 ? -23.562 0.177 1.308 1 97.75 53 THR B CA 1
ATOM 2522 C C . THR B 1 53 ? -22.891 0.051 2.67 1 97.75 53 THR B C 1
ATOM 2524 O O . THR B 1 53 ? -23.484 0.388 3.697 1 97.75 53 THR B O 1
ATOM 2527 N N . ASN B 1 54 ? -21.688 -0.399 2.668 1 97.12 54 ASN B N 1
ATOM 2528 C CA . ASN B 1 54 ? -20.938 -0.517 3.914 1 97.12 54 ASN B CA 1
ATOM 2529 C C . ASN B 1 54 ? -20.672 0.851 4.535 1 97.12 54 ASN B C 1
ATOM 2531 O O . ASN B 1 54 ? -20.766 1.016 5.75 1 97.12 54 ASN B O 1
ATOM 2535 N N . MET B 1 55 ? -20.375 1.845 3.713 1 98.06 55 MET B N 1
ATOM 2536 C CA . MET B 1 55 ? -20.109 3.197 4.199 1 98.06 55 MET B CA 1
ATOM 2537 C C . MET B 1 55 ? -21.375 3.82 4.773 1 98.06 55 MET B C 1
ATOM 2539 O O . MET B 1 55 ? -21.344 4.434 5.844 1 98.06 55 MET B O 1
ATOM 2543 N N . LYS B 1 56 ? -22.469 3.619 4.07 1 98.31 56 LYS B N 1
ATOM 2544 C CA . LYS B 1 56 ? -23.734 4.148 4.547 1 98.31 56 LYS B CA 1
ATOM 2545 C C . LYS B 1 56 ? -24.109 3.547 5.902 1 98.31 56 LYS B C 1
ATOM 2547 O O . LYS B 1 56 ? -24.562 4.258 6.801 1 98.31 56 LYS B O 1
ATOM 2552 N N . ALA B 1 57 ? -23.891 2.26 5.996 1 97.06 57 ALA B N 1
ATOM 2553 C CA . ALA B 1 57 ? -24.234 1.554 7.23 1 97.06 57 ALA B CA 1
ATOM 2554 C C . ALA B 1 57 ? -23.391 2.053 8.398 1 97.06 57 ALA B C 1
ATOM 2556 O O . ALA B 1 57 ? -23.875 2.131 9.531 1 97.06 57 ALA B O 1
ATOM 2557 N N . TRP B 1 58 ? -22.188 2.41 8.18 1 96.62 58 TRP B N 1
ATOM 2558 C CA . TRP B 1 58 ? -21.297 2.844 9.25 1 96.62 58 TRP B CA 1
ATOM 2559 C C . TRP B 1 58 ? -21.578 4.285 9.648 1 96.62 58 TRP B C 1
ATOM 2561 O O . TRP B 1 58 ? -21.438 4.656 10.82 1 96.62 58 TRP B O 1
ATOM 2571 N N . GLY B 1 59 ? -21.984 5.137 8.633 1 97.25 59 GLY B N 1
ATOM 2572 C CA . GLY B 1 59 ? -22.422 6.496 8.914 1 97.25 59 GLY B CA 1
ATOM 2573 C C . GLY B 1 59 ? -21.281 7.402 9.359 1 97.25 59 GLY B C 1
ATOM 2574 O O . GLY B 1 59 ? -21.344 7.996 10.438 1 97.25 59 GLY B O 1
ATOM 2575 N N . PRO B 1 60 ? -20.203 7.539 8.555 1 98.25 60 PRO B N 1
ATOM 2576 C CA . PRO B 1 60 ? -19.094 8.422 8.922 1 98.25 60 PRO B CA 1
ATOM 2577 C C . PRO B 1 60 ? -19.484 9.898 8.875 1 98.25 60 PRO B C 1
ATOM 2579 O O . PRO B 1 60 ? -20.5 10.258 8.266 1 98.25 60 PRO B O 1
ATOM 2582 N N . ASP B 1 61 ? -18.672 10.703 9.562 1 98.75 61 ASP B N 1
ATOM 2583 C CA . ASP B 1 61 ? -18.875 12.148 9.523 1 98.75 61 ASP B CA 1
ATOM 2584 C C . ASP B 1 61 ? -18.609 12.703 8.125 1 98.75 61 ASP B C 1
ATOM 2586 O O . ASP B 1 61 ? -19.219 13.695 7.723 1 98.75 61 ASP B O 1
ATOM 2590 N N . PHE B 1 62 ? -17.688 12.141 7.453 1 98.81 62 PHE B N 1
ATOM 2591 C CA . PHE B 1 62 ? -17.484 12.336 6.023 1 98.81 62 PHE B CA 1
ATOM 2592 C C . PHE B 1 62 ? -16.766 11.133 5.41 1 98.81 62 PHE B C 1
ATOM 2594 O O . PHE B 1 62 ? -16.266 10.273 6.133 1 98.81 62 PHE B O 1
ATOM 2601 N N . CYS B 1 63 ? -16.812 11.094 4.094 1 98.75 63 CYS B N 1
ATOM 2602 C CA . CYS B 1 63 ? -16.25 9.945 3.393 1 98.75 63 CYS B CA 1
ATOM 2603 C C . CYS B 1 63 ? -15.25 10.391 2.328 1 98.75 63 CYS B C 1
ATOM 2605 O O . CYS B 1 63 ? -15.453 11.422 1.676 1 98.75 63 CYS B O 1
ATOM 2607 N N . ILE B 1 64 ? -14.188 9.672 2.23 1 98.75 64 ILE B N 1
ATOM 2608 C CA . ILE B 1 64 ? -13.242 9.805 1.129 1 98.75 64 ILE B CA 1
ATOM 2609 C C . ILE B 1 64 ? -13.531 8.75 0.066 1 98.75 64 ILE B C 1
ATOM 2611 O O . ILE B 1 64 ? -13.508 7.547 0.351 1 98.75 64 ILE B O 1
ATOM 2615 N N . VAL B 1 65 ? -13.867 9.195 -1.098 1 98.62 65 VAL B N 1
ATOM 2616 C CA . VAL B 1 65 ? -14.031 8.297 -2.238 1 98.62 65 VAL B CA 1
ATOM 2617 C C . VAL B 1 65 ? -12.781 8.352 -3.113 1 98.62 65 VAL B C 1
ATOM 2619 O O . VAL B 1 65 ? -12.531 9.352 -3.795 1 98.62 65 VAL B O 1
ATOM 2622 N N . VAL B 1 66 ? -12.023 7.293 -3.086 1 98.25 66 VAL B N 1
ATOM 2623 C CA . VAL B 1 66 ? -10.758 7.254 -3.812 1 98.25 66 VAL B CA 1
ATOM 2624 C C . VAL B 1 66 ? -10.867 6.281 -4.984 1 98.25 66 VAL B C 1
ATOM 2626 O O . VAL B 1 66 ? -11.297 5.141 -4.812 1 98.25 66 VAL B O 1
ATOM 2629 N N . SER B 1 67 ? -10.484 6.73 -6.141 1 96.94 67 SER B N 1
ATOM 2630 C CA . SER B 1 67 ? -10.555 5.895 -7.332 1 96.94 67 SER B CA 1
ATOM 2631 C C . SER B 1 67 ? -9.68 6.449 -8.453 1 96.94 67 SER B C 1
ATOM 2633 O O . SER B 1 67 ? -9.469 7.66 -8.539 1 96.94 67 SER B O 1
ATOM 2635 N N . PRO B 1 68 ? -9.125 5.488 -9.227 1 95.31 68 PRO B N 1
ATOM 2636 C CA . PRO B 1 68 ? -8.633 6.004 -10.508 1 95.31 68 PRO B CA 1
ATOM 2637 C C . PRO B 1 68 ? -9.758 6.551 -11.391 1 95.31 68 PRO B C 1
ATOM 2639 O O . PRO B 1 68 ? -10.898 6.086 -11.305 1 95.31 68 PRO B O 1
ATOM 2642 N N . ASN B 1 69 ? -9.5 7.598 -12.148 1 93.25 69 ASN B N 1
ATOM 2643 C CA . ASN B 1 69 ? -10.492 8.164 -13.07 1 93.25 69 ASN B CA 1
ATOM 2644 C C . ASN B 1 69 ? -11.781 8.531 -12.344 1 93.25 69 ASN B C 1
ATOM 2646 O O . ASN B 1 69 ? -12.859 8.078 -12.727 1 93.25 69 ASN B O 1
ATOM 2650 N N . GLY B 1 70 ? -11.68 9.383 -11.445 1 94.38 70 GLY B N 1
ATOM 2651 C CA . GLY B 1 70 ? -12.742 9.68 -10.492 1 94.38 70 GLY B CA 1
ATOM 2652 C C . GLY B 1 70 ? -13.984 10.266 -11.141 1 94.38 70 GLY B C 1
ATOM 2653 O O . GLY B 1 70 ? -15.039 10.336 -10.508 1 94.38 70 GLY B O 1
ATOM 2654 N N . VAL B 1 71 ? -13.953 10.562 -12.422 1 94.69 71 VAL B N 1
ATOM 2655 C CA . VAL B 1 71 ? -15.102 11.203 -13.055 1 94.69 71 VAL B CA 1
ATOM 2656 C C . VAL B 1 71 ? -15.906 10.172 -13.836 1 94.69 71 VAL B C 1
ATOM 2658 O O . VAL B 1 71 ? -16.938 10.492 -14.422 1 94.69 71 VAL B O 1
ATOM 2661 N N . LEU B 1 72 ? -15.414 8.938 -13.836 1 92.75 72 LEU B N 1
ATOM 2662 C CA . LEU B 1 72 ? -16.156 7.867 -14.492 1 92.75 72 LEU B CA 1
ATOM 2663 C C . LEU B 1 72 ? -17.469 7.59 -13.758 1 92.75 72 LEU B C 1
ATOM 2665 O O . LEU B 1 72 ? -17.609 7.93 -12.578 1 92.75 72 LEU B O 1
ATOM 2669 N N . PRO B 1 73 ? -18.438 6.926 -14.414 1 93.56 73 PRO B N 1
ATOM 2670 C CA . PRO B 1 73 ? -19.766 6.734 -13.852 1 93.56 73 PRO B CA 1
ATOM 2671 C C . PRO B 1 73 ? -19.75 6.004 -12.508 1 93.56 73 PRO B C 1
ATOM 2673 O O . PRO B 1 73 ? -20.5 6.348 -11.602 1 93.56 73 PRO B O 1
ATOM 2676 N N . GLY B 1 74 ? -18.906 5.055 -12.344 1 94.94 74 GLY B N 1
ATOM 2677 C CA . GLY B 1 74 ? -18.844 4.297 -11.109 1 94.94 74 GLY B CA 1
ATOM 2678 C C . GLY B 1 74 ? -18.516 5.152 -9.898 1 94.94 74 GLY B C 1
ATOM 2679 O O . GLY B 1 74 ? -19.344 5.301 -9 1 94.94 74 GLY B O 1
ATOM 2680 N N . PRO B 1 75 ? -17.359 5.73 -9.906 1 96.38 75 PRO B N 1
ATOM 2681 C CA . PRO B 1 75 ? -16.984 6.602 -8.789 1 96.38 75 PRO B CA 1
ATOM 2682 C C . PRO B 1 75 ? -17.922 7.785 -8.617 1 96.38 75 PRO B C 1
ATOM 2684 O O . PRO B 1 75 ? -18.219 8.188 -7.492 1 96.38 75 PRO B O 1
ATOM 2687 N N . LYS B 1 76 ? -18.375 8.336 -9.719 1 96.69 76 LYS B N 1
ATOM 2688 C CA . LYS B 1 76 ? -19.359 9.422 -9.648 1 96.69 76 LYS B CA 1
ATOM 2689 C C . LYS B 1 76 ? -20.625 8.969 -8.938 1 96.69 76 LYS B C 1
ATOM 2691 O O . LYS B 1 76 ? -21.109 9.656 -8.031 1 96.69 76 LYS B O 1
ATOM 2696 N N . GLY B 1 77 ? -21.156 7.828 -9.344 1 97.62 77 GLY B N 1
ATOM 2697 C CA . GLY B 1 77 ? -22.344 7.281 -8.711 1 97.62 77 GLY B CA 1
ATOM 2698 C C . GLY B 1 77 ? -22.141 7.008 -7.227 1 97.62 77 GLY B C 1
ATOM 2699 O O . GLY B 1 77 ? -23.062 7.219 -6.43 1 97.62 77 GLY B O 1
ATOM 2700 N N . ALA B 1 78 ? -20.984 6.562 -6.855 1 98.44 78 ALA B N 1
ATOM 2701 C CA . ALA B 1 78 ? -20.672 6.238 -5.465 1 98.44 78 ALA B CA 1
ATOM 2702 C C . ALA B 1 78 ? -20.734 7.484 -4.582 1 98.44 78 ALA B C 1
ATOM 2704 O O . ALA B 1 78 ? -21.422 7.488 -3.553 1 98.44 78 ALA B O 1
ATOM 2705 N N . ARG B 1 79 ? -20.031 8.562 -5 1 98.44 79 ARG B N 1
ATOM 2706 C CA . ARG B 1 79 ? -20.016 9.758 -4.16 1 98.44 79 ARG B CA 1
ATOM 2707 C C . ARG B 1 79 ? -21.391 10.414 -4.121 1 98.44 79 ARG B C 1
ATOM 2709 O O . ARG B 1 79 ? -21.797 10.969 -3.098 1 98.44 79 ARG B O 1
ATOM 2716 N N . GLU B 1 80 ? -22.125 10.344 -5.195 1 98.25 80 GLU B N 1
ATOM 2717 C CA . GLU B 1 80 ? -23.484 10.906 -5.211 1 98.25 80 GLU B CA 1
ATOM 2718 C C . GLU B 1 80 ? -24.406 10.133 -4.285 1 98.25 80 GLU B C 1
ATOM 2720 O O . GLU B 1 80 ? -25.25 10.727 -3.6 1 98.25 80 GLU B O 1
ATOM 2725 N N . ALA B 1 81 ? -24.281 8.82 -4.297 1 98.62 81 ALA B N 1
ATOM 2726 C CA . ALA B 1 81 ? -25.094 7.992 -3.4 1 98.62 81 ALA B CA 1
ATOM 2727 C C . ALA B 1 81 ? -24.781 8.305 -1.939 1 98.62 81 ALA B C 1
ATOM 2729 O O . ALA B 1 81 ? -25.688 8.352 -1.104 1 98.62 81 ALA B O 1
ATOM 2730 N N . LEU B 1 82 ? -23.547 8.484 -1.607 1 98.62 82 LEU B N 1
ATOM 2731 C CA . LEU B 1 82 ? -23.141 8.82 -0.246 1 98.62 82 LEU B CA 1
ATOM 2732 C C . LEU B 1 82 ? -23.656 10.203 0.143 1 98.62 82 LEU B C 1
ATOM 2734 O O . LEU B 1 82 ? -24.188 10.391 1.244 1 98.62 82 LEU B O 1
ATOM 2738 N N . ALA B 1 83 ? -23.531 11.117 -0.793 1 98 83 ALA B N 1
ATOM 2739 C CA . ALA B 1 83 ? -24.047 12.461 -0.547 1 98 83 ALA B CA 1
ATOM 2740 C C . ALA B 1 83 ? -25.547 12.445 -0.304 1 98 83 ALA B C 1
ATOM 2742 O O . ALA B 1 83 ? -26.047 13.172 0.558 1 98 83 ALA B O 1
ATOM 2743 N N . ALA B 1 84 ? -26.25 11.664 -1.051 1 97.81 84 ALA B N 1
ATOM 2744 C CA . ALA B 1 84 ? -27.688 11.539 -0.903 1 97.81 84 ALA B CA 1
ATOM 2745 C C . ALA B 1 84 ? -28.062 10.984 0.47 1 97.81 84 ALA B C 1
ATOM 2747 O O . ALA B 1 84 ? -29.141 11.273 0.995 1 97.81 84 ALA B O 1
ATOM 2748 N N . ALA B 1 85 ? -27.188 10.242 1.015 1 97.81 85 ALA B N 1
ATOM 2749 C CA . ALA B 1 85 ? -27.391 9.688 2.346 1 97.81 85 ALA B CA 1
ATOM 2750 C C . ALA B 1 85 ? -26.969 10.672 3.432 1 97.81 85 ALA B C 1
ATOM 2752 O O . ALA B 1 85 ? -26.969 10.336 4.617 1 97.81 85 ALA B O 1
ATOM 2753 N N . GLY B 1 86 ? -26.562 11.867 3.02 1 97.56 86 GLY B N 1
ATOM 2754 C CA . GLY B 1 86 ? -26.188 12.906 3.965 1 97.56 86 GLY B CA 1
ATOM 2755 C C . GLY B 1 86 ? -24.734 12.859 4.375 1 97.56 86 GLY B C 1
ATOM 2756 O O . GLY B 1 86 ? -24.344 13.477 5.367 1 97.56 86 GLY B O 1
ATOM 2757 N N . ILE B 1 87 ? -23.875 12.102 3.674 1 98.5 87 ILE B N 1
ATOM 2758 C CA . ILE B 1 87 ? -22.453 11.953 4.004 1 98.5 87 ILE B CA 1
ATOM 2759 C C . ILE B 1 87 ? -21.609 12.797 3.047 1 98.5 87 ILE B C 1
ATOM 2761 O O . ILE B 1 87 ? -21.5 12.484 1.86 1 98.5 87 ILE B O 1
ATOM 2765 N N . PRO B 1 88 ? -21.016 13.883 3.539 1 98.69 88 PRO B N 1
ATOM 2766 C CA . PRO B 1 88 ? -20.125 14.648 2.67 1 98.69 88 PRO B CA 1
ATOM 2767 C C . PRO B 1 88 ? -18.969 13.805 2.117 1 98.69 88 PRO B C 1
ATOM 2769 O O . PRO B 1 88 ? -18.469 12.914 2.809 1 98.69 88 PRO B O 1
ATOM 2772 N N . CYS B 1 89 ? -18.531 14.133 0.895 1 98.62 89 CYS B N 1
ATOM 2773 C CA . CYS B 1 89 ? -17.516 13.289 0.261 1 98.62 89 CYS B CA 1
ATOM 2774 C C . CYS B 1 89 ? -16.359 14.125 -0.271 1 98.62 89 CYS B C 1
ATOM 2776 O O . CYS B 1 89 ? -16.578 15.203 -0.828 1 98.62 89 CYS B O 1
ATOM 2778 N N . VAL B 1 90 ? -15.195 13.711 -0.014 1 98.75 90 VAL B N 1
ATOM 2779 C CA . VAL B 1 90 ? -13.984 14.195 -0.673 1 98.75 90 VAL B CA 1
ATOM 2780 C C . VAL B 1 90 ? -13.508 13.164 -1.693 1 98.75 90 VAL B C 1
ATOM 2782 O O . VAL B 1 90 ? -13.281 12 -1.353 1 98.75 90 VAL B O 1
ATOM 2785 N N . VAL B 1 91 ? -13.305 13.602 -2.914 1 98.5 91 VAL B N 1
ATOM 2786 C CA . VAL B 1 91 ? -12.828 12.734 -3.988 1 98.5 91 VAL B CA 1
ATOM 2787 C C . VAL B 1 91 ? -11.305 12.797 -4.066 1 98.5 91 VAL B C 1
ATOM 2789 O O . VAL B 1 91 ? -10.719 13.883 -4.102 1 98.5 91 VAL B O 1
ATOM 2792 N N . ILE B 1 92 ? -10.633 11.648 -4.016 1 98.62 92 ILE B N 1
ATOM 2793 C CA . ILE B 1 92 ? -9.219 11.539 -4.359 1 98.62 92 ILE B CA 1
ATOM 2794 C C . ILE B 1 92 ? -9.062 10.719 -5.641 1 98.62 92 ILE B C 1
ATOM 2796 O O . ILE B 1 92 ? -9.547 9.594 -5.73 1 98.62 92 ILE B O 1
ATOM 2800 N N . THR B 1 93 ? -8.445 11.305 -6.617 1 97.81 93 THR B N 1
ATOM 2801 C CA . THR B 1 93 ? -8.383 10.641 -7.918 1 97.81 93 THR B CA 1
ATOM 2802 C C . THR B 1 93 ? -7.164 11.102 -8.711 1 97.81 93 THR B C 1
ATOM 2804 O O . THR B 1 93 ? -6.473 12.039 -8.297 1 97.81 93 THR B O 1
ATOM 2807 N N . ASP B 1 94 ? -6.918 10.234 -9.68 1 94.5 94 ASP B N 1
ATOM 2808 C CA . ASP B 1 94 ? -5.938 10.672 -10.664 1 94.5 94 ASP B CA 1
ATOM 2809 C C . ASP B 1 94 ? -6.605 11.438 -11.805 1 94.5 94 ASP B C 1
ATOM 2811 O O . ASP B 1 94 ? -7.82 11.641 -11.789 1 94.5 94 ASP B O 1
ATOM 2815 N N . ASP B 1 95 ? -5.902 12.078 -12.742 1 84.94 95 ASP B N 1
ATOM 2816 C CA . ASP B 1 95 ? -6.418 12.82 -13.891 1 84.94 95 ASP B CA 1
ATOM 2817 C C . ASP B 1 95 ? -5.918 12.219 -15.195 1 84.94 95 ASP B C 1
ATOM 2819 O O . ASP B 1 95 ? -4.977 12.727 -15.805 1 84.94 95 ASP B O 1
ATOM 2823 N N . ILE B 1 96 ? -6.625 11.211 -15.625 1 79.25 96 ILE B N 1
ATOM 2824 C CA . ILE B 1 96 ? -6.062 10.578 -16.812 1 79.25 96 ILE B CA 1
ATOM 2825 C C . ILE B 1 96 ? -7.062 10.664 -17.969 1 79.25 96 ILE B C 1
ATOM 2827 O O . ILE B 1 96 ? -6.723 10.375 -19.109 1 79.25 96 ILE B O 1
ATOM 2831 N N . THR B 1 97 ? -8.211 11.172 -17.625 1 78.94 97 THR B N 1
ATOM 2832 C CA . THR B 1 97 ? -9.211 11.172 -18.703 1 78.94 97 THR B CA 1
ATOM 2833 C C . THR B 1 97 ? -9.297 12.539 -19.359 1 78.94 97 THR B C 1
ATOM 2835 O O . THR B 1 97 ? -8.867 13.539 -18.781 1 78.94 97 THR B O 1
ATOM 2838 N N . THR B 1 98 ? -9.734 12.453 -20.516 1 77.38 98 THR B N 1
ATOM 2839 C CA . THR B 1 98 ? -9.875 13.68 -21.297 1 77.38 98 THR B CA 1
ATOM 2840 C C . THR B 1 98 ? -11.312 14.188 -21.25 1 77.38 98 THR B C 1
ATOM 2842 O O . THR B 1 98 ? -11.703 15.055 -22.031 1 77.38 98 THR B O 1
ATOM 2845 N N . LYS B 1 99 ? -12.023 13.773 -20.344 1 83.62 99 LYS B N 1
ATOM 2846 C CA . LYS B 1 99 ? -13.414 14.195 -20.234 1 83.62 99 LYS B CA 1
ATOM 2847 C C . LYS B 1 99 ? -13.523 15.547 -19.531 1 83.62 99 LYS B C 1
ATOM 2849 O O . LYS B 1 99 ? -13.914 15.617 -18.359 1 83.62 99 LYS B O 1
ATOM 2854 N N . LYS B 1 100 ? -13.32 16.516 -20.297 1 88.25 100 LYS B N 1
ATOM 2855 C CA . LYS B 1 100 ? -13.203 17.875 -19.781 1 88.25 100 LYS B CA 1
ATOM 2856 C C . LYS B 1 100 ? -14.484 18.297 -19.078 1 88.25 100 LYS B C 1
ATOM 2858 O O . LYS B 1 100 ? -14.438 18.891 -17.984 1 88.25 100 LYS B O 1
ATOM 2863 N N . GLU B 1 101 ? -15.602 17.984 -19.641 1 93.25 101 GLU B N 1
ATOM 2864 C CA . GLU B 1 101 ? -16.891 18.391 -19.078 1 93.25 101 GLU B CA 1
ATOM 2865 C C . GLU B 1 101 ? -17.141 17.75 -17.719 1 93.25 101 GLU B C 1
ATOM 2867 O O . GLU B 1 101 ? -17.656 18.391 -16.812 1 93.25 101 GLU B O 1
ATOM 2872 N N . GLU B 1 102 ? -16.75 16.578 -17.547 1 92.94 102 GLU B N 1
ATOM 2873 C CA . GLU B 1 102 ? -16.938 15.867 -16.297 1 92.94 102 GLU B CA 1
ATOM 2874 C C . GLU B 1 102 ? -16.031 16.438 -15.203 1 92.94 102 GLU B C 1
ATOM 2876 O O . GLU B 1 102 ? -16.422 16.5 -14.031 1 92.94 102 GLU B O 1
ATOM 2881 N N . TRP B 1 103 ? -14.898 16.875 -15.633 1 93.88 103 TRP B N 1
ATOM 2882 C CA . TRP B 1 103 ? -13.977 17.5 -14.688 1 93.88 103 TRP B CA 1
ATOM 2883 C C . TRP B 1 103 ? -14.5 18.859 -14.234 1 93.88 103 TRP B C 1
ATOM 2885 O O . TRP B 1 103 ? -14.445 19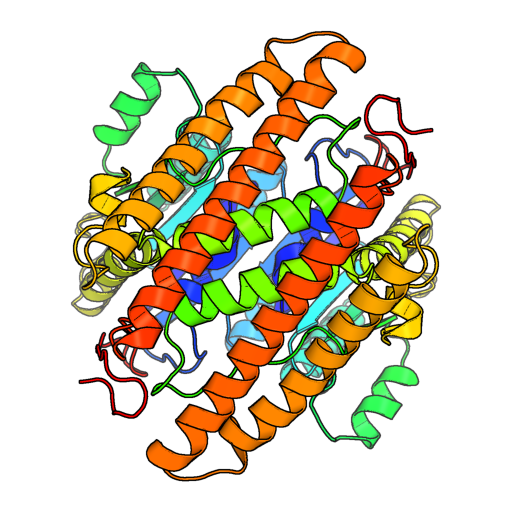.188 -13.047 1 93.88 103 TRP B O 1
ATOM 2895 N N . GLU B 1 104 ? -15 19.547 -15.117 1 95.44 104 GLU B N 1
ATOM 2896 C CA . GLU B 1 104 ? -15.602 20.844 -14.789 1 95.44 104 GLU B CA 1
ATOM 2897 C C . GLU B 1 104 ? -16.797 20.688 -13.875 1 95.44 104 GLU B C 1
ATOM 2899 O O . GLU B 1 104 ? -17 21.469 -12.945 1 95.44 104 GLU B O 1
ATOM 2904 N N . ALA B 1 105 ? -17.531 19.625 -14.164 1 95.81 105 ALA B N 1
ATOM 2905 C CA . ALA B 1 105 ? -18.688 19.359 -13.328 1 95.81 105 ALA B CA 1
ATOM 2906 C C . ALA B 1 105 ? -18.266 19.016 -11.898 1 95.81 105 ALA B C 1
ATOM 2908 O O . ALA B 1 105 ? -18.906 19.453 -10.945 1 95.81 105 ALA B O 1
ATOM 2909 N N . LEU B 1 106 ? -17.219 18.25 -11.711 1 95.94 106 LEU B N 1
ATOM 2910 C CA . LEU B 1 106 ? -16.703 17.922 -10.383 1 95.94 106 LEU B CA 1
ATOM 2911 C C . LEU B 1 106 ? -16.219 19.172 -9.672 1 95.94 106 LEU B C 1
ATOM 2913 O O . LEU B 1 106 ? -16.547 19.391 -8.5 1 95.94 106 LEU B O 1
ATOM 2917 N N . LYS B 1 107 ? -15.523 20.031 -10.375 1 95.19 107 LYS B N 1
ATOM 2918 C CA . LYS B 1 107 ? -14.945 21.234 -9.797 1 95.19 107 LYS B CA 1
ATOM 2919 C C . LYS B 1 107 ? -16.031 22.219 -9.375 1 95.19 107 LYS B C 1
ATOM 2921 O O . LYS B 1 107 ? -15.859 22.984 -8.414 1 95.19 107 LYS B O 1
ATOM 2926 N N . ALA B 1 108 ? -17.156 22.141 -10.039 1 96 108 ALA B N 1
ATOM 2927 C CA . ALA B 1 108 ? -18.25 23.062 -9.758 1 96 108 ALA B CA 1
ATOM 2928 C C . ALA B 1 108 ? -19.188 22.484 -8.695 1 96 108 ALA B C 1
ATOM 2930 O O . ALA B 1 108 ? -20.047 23.203 -8.172 1 96 108 ALA B O 1
ATOM 2931 N N . SER B 1 109 ? -18.969 21.266 -8.367 1 95.88 109 SER B N 1
ATOM 2932 C CA . SER B 1 109 ? -19.859 20.594 -7.434 1 95.88 109 SER B CA 1
ATOM 2933 C C . SER B 1 109 ? -19.547 20.984 -5.992 1 95.88 109 SER B C 1
ATOM 2935 O O . SER B 1 109 ? -18.625 21.766 -5.738 1 95.88 109 SER B O 1
ATOM 2937 N N . GLU B 1 110 ? -20.359 20.344 -5.074 1 95.81 110 GLU B N 1
ATOM 2938 C CA . GLU B 1 110 ? -20.156 20.578 -3.648 1 95.81 110 GLU B CA 1
ATOM 2939 C C . GLU B 1 110 ? -19.172 19.578 -3.057 1 95.81 110 GLU B C 1
ATOM 2941 O O . GLU B 1 110 ? -18.812 19.672 -1.881 1 95.81 110 GLU B O 1
ATOM 2946 N N . PHE B 1 111 ? -18.766 18.641 -3.893 1 98.44 111 PHE B N 1
ATOM 2947 C CA . PHE B 1 111 ? -17.797 17.656 -3.422 1 98.44 111 PHE B CA 1
ATOM 2948 C C . PHE B 1 111 ? -16.422 18.297 -3.24 1 98.44 111 PHE B C 1
ATOM 2950 O O . PHE B 1 111 ? -16.031 19.188 -4 1 98.44 111 PHE B O 1
ATOM 2957 N N . GLY B 1 112 ? -15.727 17.906 -2.18 1 98.62 112 GLY B N 1
ATOM 2958 C CA . GLY B 1 112 ? -14.297 18.172 -2.172 1 98.62 112 GLY B CA 1
ATOM 2959 C C . GLY B 1 112 ? -13.516 17.297 -3.133 1 98.62 112 GLY B C 1
ATOM 2960 O O . GLY B 1 112 ? -14.016 16.25 -3.572 1 98.62 112 GLY B O 1
ATOM 2961 N N . TYR B 1 113 ? -12.32 17.797 -3.438 1 98.5 113 TYR B N 1
ATOM 2962 C CA . TYR B 1 113 ? -11.508 16.953 -4.293 1 98.5 113 TYR B CA 1
ATOM 2963 C C . TYR B 1 113 ? -10.023 17.219 -4.074 1 98.5 113 TYR B C 1
ATOM 2965 O O . TYR B 1 113 ? -9.633 18.344 -3.756 1 98.5 113 TYR B O 1
ATOM 2973 N N . VAL B 1 114 ? -9.266 16.188 -4.156 1 98.44 114 VAL B N 1
ATOM 2974 C CA . VAL B 1 114 ? -7.816 16.188 -4.344 1 98.44 114 VAL B CA 1
ATOM 2975 C C . VAL B 1 114 ? -7.457 15.406 -5.602 1 98.44 114 VAL B C 1
ATOM 2977 O O . VAL B 1 114 ? -7.465 14.172 -5.59 1 98.44 114 VAL B O 1
ATOM 2980 N N . ILE B 1 115 ? -7.156 16.125 -6.629 1 97.62 115 ILE B N 1
ATOM 2981 C CA . ILE B 1 115 ? -6.746 15.508 -7.887 1 97.62 115 ILE B CA 1
ATOM 2982 C C . ILE B 1 115 ? -5.227 15.352 -7.914 1 97.62 115 ILE B C 1
ATOM 2984 O O . ILE B 1 115 ? -4.496 16.344 -8.031 1 97.62 115 ILE B O 1
ATOM 2988 N N . MET B 1 116 ? -4.777 14.102 -7.836 1 97.75 116 MET B N 1
ATOM 2989 C CA . MET B 1 116 ? -3.361 13.766 -7.734 1 97.75 116 MET B CA 1
ATOM 2990 C C . MET B 1 116 ? -2.789 13.406 -9.102 1 97.75 116 MET B C 1
ATOM 2992 O O . MET B 1 116 ? -2.658 12.227 -9.438 1 97.75 116 MET B O 1
ATOM 2996 N N . LYS B 1 117 ? -2.258 14.359 -9.75 1 95.81 117 LYS B N 1
ATOM 2997 C CA . LYS B 1 117 ? -1.782 14.164 -11.117 1 95.81 117 LYS B CA 1
ATOM 2998 C C . LYS B 1 117 ? -0.584 13.219 -11.156 1 95.81 117 LYS B C 1
ATOM 3000 O O . LYS B 1 117 ? -0.393 12.492 -12.125 1 95.81 117 LYS B O 1
ATOM 3005 N N . GLY B 1 118 ? 0.225 13.266 -10.086 1 97.56 118 GLY B N 1
ATOM 3006 C CA . GLY B 1 118 ? 1.401 12.414 -10.031 1 97.56 118 GLY B CA 1
ATOM 3007 C C . GLY B 1 118 ? 1.082 10.984 -9.633 1 97.56 118 GLY B C 1
ATOM 3008 O O . GLY B 1 118 ? 1.963 10.117 -9.641 1 97.56 118 GLY B O 1
ATOM 3009 N N . ASP B 1 119 ? -0.206 10.711 -9.211 1 97.94 119 ASP B N 1
ATOM 3010 C CA . ASP B 1 119 ? -0.676 9.359 -8.922 1 97.94 119 ASP B CA 1
ATOM 3011 C C . ASP B 1 119 ? -1.058 8.625 -10.203 1 97.94 119 ASP B C 1
ATOM 3013 O O . ASP B 1 119 ? -2.23 8.312 -10.422 1 97.94 119 ASP B O 1
ATOM 3017 N N . SER B 1 120 ? -0.064 8.266 -10.992 1 96.69 120 SER B N 1
ATOM 3018 C CA . SER B 1 120 ? -0.221 7.891 -12.398 1 96.69 120 SER B CA 1
ATOM 3019 C C . SER B 1 120 ? -0.789 6.48 -12.531 1 96.69 120 SER B C 1
ATOM 3021 O O . SER B 1 120 ? -0.459 5.598 -11.734 1 96.69 120 SER B O 1
ATOM 3023 N N . MET B 1 121 ? -1.517 6.352 -13.578 1 93.81 121 MET B N 1
ATOM 3024 C CA . MET B 1 121 ? -2.057 5.035 -13.922 1 93.81 121 MET B CA 1
ATOM 3025 C C . MET B 1 121 ? -0.936 4.051 -14.227 1 93.81 121 MET B C 1
ATOM 3027 O O . MET B 1 121 ? 0.098 4.43 -14.781 1 93.81 121 MET B O 1
ATOM 3031 N N . ILE B 1 122 ? -1.237 2.85 -13.852 1 95.06 122 ILE B N 1
ATOM 3032 C CA . ILE B 1 122 ? -0.301 1.759 -14.102 1 95.06 122 ILE B CA 1
ATOM 3033 C C . ILE B 1 122 ? -0.563 1.154 -15.477 1 95.06 122 ILE B C 1
ATOM 3035 O O . ILE B 1 122 ? -1.688 1.203 -15.977 1 95.06 122 ILE B O 1
ATOM 3039 N N . GLY B 1 123 ? 0.464 0.648 -16.188 1 93.69 123 GLY B N 1
ATOM 3040 C CA . GLY B 1 123 ? 0.271 -0.108 -17.406 1 93.69 123 GLY B CA 1
ATOM 3041 C C . GLY B 1 123 ? -0.49 -1.403 -17.203 1 93.69 123 GLY B C 1
ATOM 3042 O O . GLY B 1 123 ? -0.158 -2.188 -16.312 1 93.69 123 GLY B O 1
ATOM 3043 N N . ALA B 1 124 ? -1.511 -1.656 -18.031 1 92.44 124 ALA B N 1
ATOM 3044 C CA . ALA B 1 124 ? -2.441 -2.732 -17.703 1 92.44 124 ALA B CA 1
ATOM 3045 C C . ALA B 1 124 ? -2.439 -3.811 -18.781 1 92.44 124 ALA B C 1
ATOM 3047 O O . ALA B 1 124 ? -3.477 -4.414 -19.062 1 92.44 124 ALA B O 1
ATOM 3048 N N . ARG B 1 125 ? -1.297 -3.977 -19.359 1 97 125 ARG B N 1
ATOM 3049 C CA . ARG B 1 125 ? -1.188 -5.031 -20.359 1 97 125 ARG B CA 1
ATOM 3050 C C . ARG B 1 125 ? -0.687 -6.328 -19.75 1 97 125 ARG B C 1
ATOM 3052 O O . ARG B 1 125 ? 0.339 -6.34 -19.062 1 97 125 ARG B O 1
ATOM 3059 N N . ARG B 1 126 ? -1.347 -7.434 -20.062 1 97.19 126 ARG B N 1
ATOM 3060 C CA . ARG B 1 126 ? -1.037 -8.727 -19.453 1 97.19 126 ARG B CA 1
ATOM 3061 C C . ARG B 1 126 ? 0.38 -9.164 -19.797 1 97.19 126 ARG B C 1
ATOM 3063 O O . ARG B 1 126 ? 1.047 -9.82 -19 1 97.19 126 ARG B O 1
ATOM 3070 N N . GLU B 1 127 ? 0.849 -8.758 -21 1 97.44 127 GLU B N 1
ATOM 3071 C CA . GLU B 1 127 ? 2.178 -9.148 -21.469 1 97.44 127 GLU B CA 1
ATOM 3072 C C . GLU B 1 127 ? 3.27 -8.453 -20.656 1 97.44 127 GLU B C 1
ATOM 3074 O O . GLU B 1 127 ? 4.441 -8.82 -20.75 1 97.44 127 GLU B O 1
ATOM 3079 N N . PHE B 1 128 ? 2.854 -7.512 -19.781 1 97.94 128 PHE B N 1
ATOM 3080 C CA . PHE B 1 128 ? 3.848 -6.797 -19 1 97.94 128 PHE B CA 1
ATOM 3081 C C . PHE B 1 128 ? 3.514 -6.863 -17.516 1 97.94 128 PHE B C 1
ATOM 3083 O O . PHE B 1 128 ? 4.387 -7.137 -16.688 1 97.94 128 PHE B O 1
ATOM 3090 N N . LEU B 1 129 ? 2.268 -6.652 -17.188 1 98.12 129 LEU B N 1
ATOM 3091 C CA . LEU B 1 129 ? 1.868 -6.441 -15.797 1 98.12 129 LEU B CA 1
ATOM 3092 C C . LEU B 1 129 ? 1.527 -7.77 -15.125 1 98.12 129 LEU B C 1
ATOM 3094 O O . LEU B 1 129 ? 0.593 -8.461 -15.539 1 98.12 129 LEU B O 1
ATOM 3098 N N . ASP B 1 130 ? 2.27 -8.188 -14.203 1 98.19 130 ASP B N 1
ATOM 3099 C CA . ASP B 1 130 ? 1.944 -9.273 -13.281 1 98.19 130 ASP B CA 1
ATOM 3100 C C . ASP B 1 130 ? 1.88 -8.766 -11.836 1 98.19 130 ASP B C 1
ATOM 3102 O O . ASP B 1 130 ? 2.104 -7.586 -11.578 1 98.19 130 ASP B O 1
ATOM 3106 N N . PRO B 1 131 ? 1.556 -9.594 -10.828 1 98.12 131 PRO B N 1
ATOM 3107 C CA . PRO B 1 131 ? 1.409 -9.141 -9.438 1 98.12 131 PRO B CA 1
ATOM 3108 C C . PRO B 1 131 ? 2.674 -8.477 -8.898 1 98.12 131 PRO B C 1
ATOM 3110 O O . PRO B 1 131 ? 2.59 -7.5 -8.148 1 98.12 131 PRO B O 1
ATOM 3113 N N . ILE B 1 132 ? 3.803 -8.93 -9.328 1 98.56 132 ILE B N 1
ATOM 3114 C CA . ILE B 1 132 ? 5.062 -8.414 -8.797 1 98.56 132 ILE B CA 1
ATOM 3115 C C . ILE B 1 132 ? 5.355 -7.043 -9.414 1 98.56 132 ILE B C 1
ATOM 3117 O O . ILE B 1 132 ? 5.723 -6.105 -8.703 1 98.56 132 ILE B O 1
ATOM 3121 N N . GLU B 1 133 ? 5.18 -6.926 -10.75 1 98.38 133 GLU B N 1
ATOM 3122 C CA . GLU B 1 133 ? 5.348 -5.629 -11.398 1 98.38 133 GLU B CA 1
ATOM 3123 C C . GLU B 1 133 ? 4.367 -4.602 -10.836 1 98.38 133 GLU B C 1
ATOM 3125 O O . GLU B 1 133 ? 4.723 -3.434 -10.656 1 98.38 133 GLU B O 1
ATOM 3130 N N . MET B 1 134 ? 3.17 -5.078 -10.578 1 97.94 134 MET B N 1
ATOM 3131 C CA . MET B 1 134 ? 2.154 -4.223 -9.969 1 97.94 134 MET B CA 1
ATOM 3132 C C . MET B 1 134 ? 2.615 -3.709 -8.609 1 97.94 134 MET B C 1
ATOM 3134 O O . MET B 1 134 ? 2.561 -2.508 -8.344 1 97.94 134 MET B O 1
ATOM 3138 N N . ALA B 1 135 ? 3.105 -4.582 -7.773 1 98.38 135 ALA B N 1
ATOM 3139 C CA . ALA B 1 135 ? 3.545 -4.207 -6.434 1 98.38 135 ALA B CA 1
ATOM 3140 C C . ALA B 1 135 ? 4.773 -3.303 -6.492 1 98.38 135 ALA B C 1
ATOM 3142 O O . ALA B 1 135 ? 4.852 -2.311 -5.766 1 98.38 135 ALA B O 1
ATOM 3143 N N . ASP B 1 136 ? 5.695 -3.643 -7.398 1 98.5 136 ASP B N 1
ATOM 3144 C CA . ASP B 1 136 ? 6.91 -2.854 -7.566 1 98.5 136 ASP B CA 1
ATOM 3145 C C . ASP B 1 136 ? 6.582 -1.429 -8.008 1 98.5 136 ASP B C 1
ATOM 3147 O O . ASP B 1 136 ? 7.109 -0.463 -7.449 1 98.5 136 ASP B O 1
ATOM 3151 N N . TYR B 1 137 ? 5.719 -1.303 -9.016 1 98.69 137 TYR B N 1
ATOM 3152 C CA . TYR B 1 137 ? 5.281 -0 -9.5 1 98.69 137 TYR B CA 1
ATOM 3153 C C . TYR B 1 137 ? 4.664 0.824 -8.383 1 98.69 137 TYR B C 1
ATOM 3155 O O . TYR B 1 137 ? 4.992 2 -8.211 1 98.69 137 TYR B O 1
ATOM 3163 N N . ASN B 1 138 ? 3.828 0.225 -7.582 1 98.31 138 ASN B N 1
ATOM 3164 C CA . ASN B 1 138 ? 3.166 0.923 -6.484 1 98.31 138 ASN B CA 1
ATOM 3165 C C . ASN B 1 138 ? 4.16 1.34 -5.402 1 98.31 138 ASN B C 1
ATOM 3167 O O . ASN B 1 138 ? 4.035 2.418 -4.82 1 98.31 138 ASN B O 1
ATOM 3171 N N . GLY B 1 139 ? 5.133 0.442 -5.137 1 98.56 139 GLY B N 1
ATOM 3172 C CA . GLY B 1 139 ? 6.188 0.845 -4.223 1 98.56 139 GLY B CA 1
ATOM 3173 C C . GLY B 1 139 ? 6.898 2.113 -4.652 1 98.56 139 GLY B C 1
ATOM 3174 O O . GLY B 1 139 ? 7.105 3.02 -3.846 1 98.56 139 GLY B O 1
ATOM 3175 N N . ASN B 1 140 ? 7.266 2.205 -5.945 1 98.81 140 ASN B N 1
ATOM 3176 C CA . ASN B 1 140 ? 7.898 3.398 -6.492 1 98.81 140 ASN B CA 1
ATOM 3177 C C . ASN B 1 140 ? 6.992 4.621 -6.367 1 98.81 140 ASN B C 1
ATOM 3179 O O . ASN B 1 140 ? 7.434 5.684 -5.934 1 98.81 140 ASN B O 1
ATOM 3183 N N . LEU B 1 141 ? 5.801 4.422 -6.738 1 98.75 141 LEU B N 1
ATOM 3184 C CA . LEU B 1 141 ? 4.852 5.527 -6.797 1 98.75 141 LEU B CA 1
ATOM 3185 C C . LEU B 1 141 ? 4.562 6.066 -5.398 1 98.75 141 LEU B C 1
ATOM 3187 O O . LEU B 1 141 ? 4.512 7.281 -5.199 1 98.75 141 LEU B O 1
ATOM 3191 N N . ILE B 1 142 ? 4.379 5.199 -4.422 1 98.75 142 ILE B N 1
ATOM 3192 C CA . ILE B 1 142 ? 4.16 5.598 -3.033 1 98.75 142 ILE B CA 1
ATOM 3193 C C . ILE B 1 142 ? 5.336 6.445 -2.549 1 98.75 142 ILE B C 1
ATOM 3195 O O . ILE B 1 142 ? 5.141 7.477 -1.905 1 98.75 142 ILE B O 1
ATOM 3199 N N . LYS B 1 143 ? 6.516 6.051 -2.881 1 98.75 143 LYS B N 1
ATOM 3200 C CA . LYS B 1 143 ? 7.699 6.801 -2.477 1 98.75 143 LYS B CA 1
ATOM 3201 C C . LYS B 1 143 ? 7.723 8.18 -3.125 1 98.75 143 LYS B C 1
ATOM 3203 O O . LYS B 1 143 ? 8.016 9.18 -2.463 1 98.75 143 LYS B O 1
ATOM 3208 N N . VAL B 1 144 ? 7.387 8.219 -4.395 1 98.94 144 VAL B N 1
ATOM 3209 C CA . VAL B 1 144 ? 7.398 9.492 -5.117 1 98.94 144 VAL B CA 1
ATOM 3210 C C . VAL B 1 144 ? 6.391 10.453 -4.492 1 98.94 144 VAL B C 1
ATOM 3212 O O . VAL B 1 144 ? 6.727 11.594 -4.18 1 98.94 144 VAL B O 1
ATOM 3215 N N . LEU B 1 145 ? 5.195 9.961 -4.238 1 98.88 145 LEU B N 1
ATOM 3216 C CA . LEU B 1 145 ? 4.148 10.812 -3.688 1 98.88 145 LEU B CA 1
ATOM 3217 C C . LEU B 1 145 ? 4.473 11.211 -2.252 1 98.88 145 LEU B C 1
ATOM 3219 O O . LEU B 1 145 ? 4.086 12.297 -1.801 1 98.88 145 LEU B O 1
ATOM 3223 N N . SER B 1 146 ? 5.203 10.383 -1.565 1 98.75 146 SER B N 1
ATOM 3224 C CA . SER B 1 146 ? 5.602 10.672 -0.193 1 98.75 146 SER B CA 1
ATOM 3225 C C . SER B 1 146 ? 6.684 11.75 -0.15 1 98.75 146 SER B C 1
ATOM 3227 O O . SER B 1 146 ? 6.488 12.812 0.452 1 98.75 146 SER B O 1
ATOM 3229 N N . ILE B 1 147 ? 7.734 11.547 -0.908 1 98.81 147 ILE B N 1
ATOM 3230 C CA . ILE B 1 147 ? 8.953 12.32 -0.727 1 98.81 147 ILE B CA 1
ATOM 3231 C C . ILE B 1 147 ? 8.812 13.672 -1.426 1 98.81 147 ILE B C 1
ATOM 3233 O O . ILE B 1 147 ? 9.406 14.672 -0.993 1 98.81 147 ILE B O 1
ATOM 3237 N N . THR B 1 148 ? 7.969 13.789 -2.445 1 98.88 148 THR B N 1
ATOM 3238 C CA . THR B 1 148 ? 7.781 15.062 -3.137 1 98.88 148 THR B CA 1
ATOM 3239 C C . THR B 1 148 ? 6.961 16.016 -2.285 1 98.88 148 THR B C 1
ATOM 3241 O O . THR B 1 148 ? 6.953 17.234 -2.537 1 98.88 148 THR B O 1
ATOM 3244 N N . GLY B 1 149 ? 6.16 15.477 -1.345 1 98.75 149 GLY B N 1
ATOM 3245 C CA . GLY B 1 149 ? 5.305 16.328 -0.526 1 98.75 149 GLY B CA 1
ATOM 3246 C C . GLY B 1 149 ? 3.836 16.219 -0.897 1 98.75 149 GLY B C 1
ATOM 3247 O O . GLY B 1 149 ? 2.975 16.766 -0.206 1 98.75 149 GLY B O 1
ATOM 3248 N N . ALA B 1 150 ? 3.537 15.477 -1.944 1 98.81 150 ALA B N 1
ATOM 3249 C CA . ALA B 1 150 ? 2.154 15.336 -2.393 1 98.81 150 ALA B CA 1
ATOM 3250 C C . ALA B 1 150 ? 1.287 14.703 -1.307 1 98.81 150 ALA B C 1
ATOM 3252 O O . ALA B 1 150 ? 0.184 15.18 -1.03 1 98.81 150 ALA B O 1
ATOM 3253 N N . PHE B 1 151 ? 1.741 13.672 -0.641 1 98.88 151 PHE B N 1
ATOM 3254 C CA . PHE B 1 151 ? 1.006 13.008 0.428 1 98.88 151 PHE B CA 1
ATOM 3255 C C . PHE B 1 151 ? 0.827 13.938 1.622 1 98.88 151 PHE B C 1
ATOM 3257 O O . PHE B 1 151 ? -0.196 13.883 2.309 1 98.88 151 PHE B O 1
ATOM 3264 N N . ARG B 1 152 ? 1.812 14.773 1.871 1 98.69 152 ARG B N 1
ATOM 3265 C CA . ARG B 1 152 ? 1.66 15.711 2.979 1 98.69 152 ARG B CA 1
ATOM 3266 C C . ARG B 1 152 ? 0.521 16.688 2.715 1 98.69 152 ARG B C 1
ATOM 3268 O O . ARG B 1 152 ? -0.272 16.984 3.613 1 98.69 152 ARG B O 1
ATOM 3275 N N . LYS B 1 153 ? 0.464 17.203 1.497 1 98.75 153 LYS B N 1
ATOM 3276 C CA . LYS B 1 153 ? -0.616 18.125 1.146 1 98.75 153 LYS B CA 1
ATOM 3277 C C . LYS B 1 153 ? -1.975 17.438 1.244 1 98.75 153 LYS B C 1
ATOM 3279 O O . LYS B 1 153 ? -2.957 18.047 1.663 1 98.75 153 LYS B O 1
ATOM 3284 N N . LEU B 1 154 ? -2.031 16.234 0.78 1 98.75 154 LEU B N 1
ATOM 3285 C CA . LEU B 1 154 ? -3.254 15.438 0.87 1 98.75 154 LEU B CA 1
ATOM 3286 C C . LEU B 1 154 ? -3.672 15.242 2.324 1 98.75 154 LEU B C 1
ATOM 3288 O O . LEU B 1 154 ? -4.828 15.484 2.678 1 98.75 154 LEU B O 1
ATOM 3292 N N . GLN B 1 155 ? -2.785 14.805 3.135 1 98.62 155 GLN B N 1
ATOM 3293 C CA . GLN B 1 155 ? -3.039 14.547 4.551 1 98.62 155 GLN B CA 1
ATOM 3294 C C . GLN B 1 155 ? -3.504 15.812 5.266 1 98.62 155 GLN B C 1
ATOM 3296 O O . GLN B 1 155 ? -4.473 15.781 6.027 1 98.62 155 GLN B O 1
ATOM 3301 N N . VAL B 1 156 ? -2.822 16.922 5.012 1 98.5 156 VAL B N 1
ATOM 3302 C CA . VAL B 1 156 ? -3.16 18.172 5.66 1 98.5 156 VAL B CA 1
ATOM 3303 C C . VAL B 1 156 ? -4.562 18.609 5.242 1 98.5 156 VAL B C 1
ATOM 3305 O O . VAL B 1 156 ? -5.34 19.094 6.07 1 98.5 156 VAL B O 1
ATOM 3308 N N . ALA B 1 157 ? -4.883 18.438 3.998 1 98.69 157 ALA B N 1
ATOM 3309 C CA . ALA B 1 157 ? -6.211 18.797 3.506 1 98.69 157 ALA B CA 1
ATOM 3310 C C . ALA B 1 157 ? -7.297 18 4.23 1 98.69 157 ALA B C 1
ATOM 3312 O O . ALA B 1 157 ? -8.336 18.562 4.59 1 98.69 157 ALA B O 1
ATOM 3313 N N . LEU B 1 158 ? -7.07 16.766 4.445 1 98.62 158 LEU B N 1
ATOM 3314 C CA . LEU B 1 158 ? -8.039 15.914 5.129 1 98.62 158 LEU B CA 1
ATOM 3315 C C . LEU B 1 158 ? -8.086 16.234 6.621 1 98.62 158 LEU B C 1
ATOM 3317 O O . LEU B 1 158 ? -9.156 16.219 7.23 1 98.62 158 LEU B O 1
ATOM 3321 N N . ASP B 1 159 ? -6.938 16.516 7.184 1 98.5 159 ASP B N 1
ATOM 3322 C CA . ASP B 1 159 ? -6.875 16.906 8.586 1 98.5 159 ASP B CA 1
ATOM 3323 C C . ASP B 1 159 ? -7.73 18.156 8.844 1 98.5 159 ASP B C 1
ATOM 3325 O O . ASP B 1 159 ? -8.359 18.266 9.898 1 98.5 159 ASP B O 1
ATOM 3329 N N . GLU B 1 160 ? -7.68 19.047 7.941 1 98.62 160 GLU B N 1
ATOM 3330 C CA . GLU B 1 160 ? -8.469 20.266 8.102 1 98.62 160 GLU B CA 1
ATOM 3331 C C . GLU B 1 160 ? -9.961 19.953 8.141 1 98.62 160 GLU B C 1
ATOM 3333 O O . GLU B 1 160 ? -10.719 20.609 8.852 1 98.62 160 GLU B O 1
ATOM 3338 N N . VAL B 1 161 ? -10.438 18.953 7.375 1 98.69 161 VAL B N 1
ATOM 3339 C CA . VAL B 1 161 ? -11.828 18.531 7.441 1 98.69 161 VAL B CA 1
ATOM 3340 C C . VAL B 1 161 ? -12.109 17.906 8.812 1 98.69 161 VAL B C 1
ATOM 3342 O O . VAL B 1 161 ? -13.141 18.203 9.43 1 98.69 161 VAL B O 1
ATOM 3345 N N . ILE B 1 162 ? -11.203 17.094 9.281 1 98.5 162 ILE B N 1
ATOM 3346 C CA . ILE B 1 162 ? -11.336 16.453 10.586 1 98.5 162 ILE B CA 1
ATOM 3347 C C . ILE B 1 162 ? -11.438 17.516 11.68 1 98.5 162 ILE B C 1
ATOM 3349 O O . ILE B 1 162 ? -12.281 17.406 12.57 1 98.5 162 ILE B O 1
ATOM 3353 N N . ASP B 1 163 ? -10.594 18.547 11.547 1 98.31 163 ASP B N 1
ATOM 3354 C CA . ASP B 1 163 ? -10.617 19.641 12.523 1 98.31 163 ASP B CA 1
ATOM 3355 C C . ASP B 1 163 ? -11.984 20.328 12.555 1 98.31 163 ASP B C 1
ATOM 3357 O O . ASP B 1 163 ? -12.461 20.719 13.617 1 98.31 163 ASP B O 1
ATOM 3361 N N . GLN B 1 164 ? -12.586 20.453 11.438 1 98.62 164 GLN B N 1
ATOM 3362 C CA . GLN B 1 164 ? -13.898 21.078 11.359 1 98.62 164 GLN B CA 1
ATOM 3363 C C . GLN B 1 164 ? -14.953 20.234 12.07 1 98.62 164 GLN B C 1
ATOM 3365 O O . GLN B 1 164 ? -15.805 20.766 12.789 1 98.62 164 GLN B O 1
ATOM 3370 N N . VAL B 1 165 ? -14.922 18.938 11.805 1 98.62 165 VAL B N 1
ATOM 3371 C CA . VAL B 1 165 ? -15.875 18.047 12.445 1 98.62 165 VAL B CA 1
ATOM 3372 C C . VAL B 1 165 ? -15.703 18.109 13.961 1 98.62 165 VAL B C 1
ATOM 3374 O O . VAL B 1 165 ? -16.688 18.172 14.703 1 98.62 165 VAL B O 1
ATOM 3377 N N . LYS B 1 166 ? -14.461 18.156 14.391 1 97.62 166 LYS B N 1
ATOM 3378 C CA . LYS B 1 166 ? -14.172 18.266 15.82 1 97.62 166 LYS B CA 1
ATOM 3379 C C . LYS B 1 166 ? -14.734 19.562 16.391 1 97.62 166 LYS B C 1
ATOM 3381 O O . LYS B 1 166 ? -15.164 19.609 17.547 1 97.62 166 LYS B O 1
ATOM 3386 N N . ALA B 1 167 ? -14.703 20.531 15.602 1 97.38 167 ALA B N 1
ATOM 3387 C CA . ALA B 1 167 ? -15.172 21.859 16.031 1 97.38 167 ALA B CA 1
ATOM 3388 C C . ALA B 1 167 ? -16.703 21.938 15.977 1 97.38 167 ALA B C 1
ATOM 3390 O O . ALA B 1 167 ? -17.281 22.969 16.312 1 97.38 167 ALA B O 1
ATOM 3391 N N . GLY B 1 168 ? -17.359 20.844 15.445 1 97.44 168 GLY B N 1
ATOM 3392 C CA . GLY B 1 168 ? -18.812 20.781 15.547 1 97.44 168 GLY B CA 1
ATOM 3393 C C . GLY B 1 168 ? -19.516 20.953 14.211 1 97.44 168 GLY B C 1
ATOM 3394 O O . GLY B 1 168 ? -20.734 20.859 14.125 1 97.44 168 GLY B O 1
ATOM 3395 N N . LYS B 1 169 ? -18.75 21.156 13.172 1 97.5 169 LYS B N 1
ATOM 3396 C CA . LYS B 1 169 ? -19.359 21.266 11.852 1 97.5 169 LYS B CA 1
ATOM 3397 C C . LYS B 1 169 ? -19.797 19.906 11.328 1 97.5 169 LYS B C 1
ATOM 3399 O O . LYS B 1 169 ? -19.172 18.891 11.656 1 97.5 169 LYS B O 1
ATOM 3404 N N . LYS B 1 170 ? -20.891 19.922 10.516 1 96.31 170 LYS B N 1
ATOM 3405 C CA . LYS B 1 170 ? -21.422 18.672 9.984 1 96.31 170 LYS B CA 1
ATOM 3406 C C . LYS B 1 170 ? -22.047 18.875 8.609 1 96.31 170 LYS B C 1
ATOM 3408 O O . LYS B 1 170 ? -22.438 19.984 8.258 1 96.31 170 LYS B O 1
ATOM 3413 N N . GLY B 1 171 ? -22.094 17.734 7.922 1 94.12 171 GLY B N 1
ATOM 3414 C CA . GLY B 1 171 ? -22.812 17.719 6.66 1 94.12 171 GLY B CA 1
ATOM 3415 C C . GLY B 1 171 ? -22.391 18.828 5.711 1 94.12 171 GLY B C 1
ATOM 3416 O O . GLY B 1 171 ? -21.203 19 5.438 1 94.12 171 GLY B O 1
ATOM 3417 N N . LYS B 1 172 ? -23.328 19.656 5.336 1 93 172 LYS B N 1
ATOM 3418 C CA . LYS B 1 172 ? -23.141 20.688 4.309 1 93 172 LYS B CA 1
ATOM 3419 C C . LYS B 1 172 ? -22.312 21.859 4.848 1 93 172 LYS B C 1
ATOM 3421 O O . LYS B 1 172 ? -21.828 22.688 4.074 1 93 172 LYS B O 1
ATOM 3426 N N . ASP B 1 173 ? -22.141 21.922 6.062 1 96.56 173 ASP B N 1
ATOM 3427 C CA . ASP B 1 173 ? -21.406 23.016 6.672 1 96.56 173 ASP B CA 1
ATOM 3428 C C . ASP B 1 173 ? -19.891 22.797 6.582 1 96.56 173 ASP B C 1
ATOM 3430 O O . ASP B 1 173 ? -19.109 23.688 6.871 1 96.56 173 ASP B O 1
ATOM 3434 N N . LEU B 1 174 ? -19.453 21.609 6.23 1 98.25 174 LEU B N 1
ATOM 3435 C CA . LEU B 1 174 ? -18.047 21.312 6.066 1 98.25 174 LEU B CA 1
ATOM 3436 C C . LEU B 1 174 ? -17.484 21.984 4.816 1 98.25 174 LEU B C 1
ATOM 3438 O O . LEU B 1 174 ? -18.078 21.891 3.74 1 98.25 174 LEU B O 1
ATOM 3442 N N . ALA B 1 175 ? -16.484 22.781 5.035 1 98.12 175 ALA B N 1
ATOM 3443 C CA . ALA B 1 175 ? -15.68 23.219 3.895 1 98.12 175 ALA B CA 1
ATOM 3444 C C . ALA B 1 175 ? -14.734 22.125 3.424 1 98.12 175 ALA B C 1
ATOM 3446 O O . ALA B 1 175 ? -13.766 21.797 4.105 1 98.12 175 ALA B O 1
ATOM 3447 N N . LEU B 1 176 ? -14.977 21.594 2.248 1 98.69 176 LEU B N 1
ATOM 3448 C CA . LEU B 1 176 ? -14.203 20.453 1.737 1 98.69 176 LEU B CA 1
ATOM 3449 C C . LEU B 1 176 ? -13.07 20.938 0.84 1 98.69 176 LEU B C 1
ATOM 3451 O O . LEU B 1 176 ? -13.18 21.984 0.193 1 98.69 176 LEU B O 1
ATOM 3455 N N . PRO B 1 177 ? -11.977 20.203 0.817 1 98.69 177 PRO B N 1
ATOM 3456 C CA . PRO B 1 177 ? -10.82 20.641 0.036 1 98.69 177 PRO B CA 1
ATOM 3457 C C . PRO B 1 177 ? -11.086 20.641 -1.469 1 98.69 177 PRO B C 1
ATOM 3459 O O . PRO B 1 177 ? -11.836 19.797 -1.961 1 98.69 177 PRO B O 1
ATOM 3462 N N . LYS B 1 178 ? -10.516 21.547 -2.131 1 98.25 178 LYS B N 1
ATOM 3463 C CA . LYS B 1 178 ? -10.445 21.641 -3.586 1 98.25 178 LYS B CA 1
ATOM 3464 C C . LYS B 1 178 ? -9.016 21.859 -4.059 1 98.25 178 LYS B C 1
ATOM 3466 O O . LYS B 1 178 ? -8.539 23 -4.121 1 98.25 178 LYS B O 1
ATOM 3471 N N . LEU B 1 179 ? -8.383 20.734 -4.41 1 97.75 179 LEU B N 1
ATOM 3472 C CA . LEU B 1 179 ? -6.949 20.766 -4.684 1 97.75 179 LEU B CA 1
ATOM 3473 C C . LEU B 1 179 ? -6.625 20 -5.961 1 97.75 179 LEU B C 1
ATOM 3475 O O . LEU B 1 179 ? -7.051 18.859 -6.129 1 97.75 179 LEU B O 1
ATOM 3479 N N . VAL B 1 180 ? -5.957 20.688 -6.863 1 97.06 180 VAL B N 1
ATOM 3480 C CA . VAL B 1 180 ? -5.293 20.031 -7.977 1 97.06 180 VAL B CA 1
ATOM 3481 C C . VAL B 1 180 ? -3.787 19.984 -7.73 1 97.06 180 VAL B C 1
ATOM 3483 O O . VAL B 1 180 ? -3.121 21.031 -7.754 1 97.06 180 VAL B O 1
ATOM 3486 N N . MET B 1 181 ? -3.266 18.828 -7.535 1 98 181 MET B N 1
ATOM 3487 C CA . MET B 1 181 ? -1.859 18.656 -7.18 1 98 181 MET B CA 1
ATOM 3488 C C . MET B 1 181 ? -0.971 18.719 -8.414 1 98 181 MET B C 1
ATOM 3490 O O . MET B 1 181 ? -1.109 17.906 -9.328 1 98 181 MET B O 1
ATOM 3494 N N . THR B 1 182 ? -0.153 19.719 -8.438 1 96.88 182 THR B N 1
ATOM 3495 C CA . THR B 1 182 ? 0.855 19.875 -9.477 1 96.88 182 THR B CA 1
ATOM 3496 C C . THR B 1 182 ? 2.258 19.688 -8.906 1 96.88 182 THR B C 1
ATOM 3498 O O . THR B 1 182 ? 2.424 19.516 -7.699 1 96.88 182 THR B O 1
ATOM 3501 N N . SER B 1 183 ? 3.26 19.688 -9.828 1 98.12 183 SER B N 1
ATOM 3502 C CA . SER B 1 183 ? 4.641 19.562 -9.375 1 98.12 183 SER B CA 1
ATOM 3503 C C . SER B 1 183 ? 5.023 20.703 -8.438 1 98.12 183 SER B C 1
ATOM 3505 O O . SER B 1 183 ? 5.676 20.469 -7.414 1 98.12 183 SER B O 1
ATOM 3507 N N . ASP B 1 184 ? 4.539 21.891 -8.742 1 98.38 184 ASP B N 1
ATOM 3508 C CA . ASP B 1 184 ? 4.863 23.047 -7.914 1 98.38 184 ASP B CA 1
ATOM 3509 C C . ASP B 1 184 ? 4.188 22.953 -6.551 1 98.38 184 ASP B C 1
ATOM 3511 O O . ASP B 1 184 ? 4.812 23.234 -5.523 1 98.38 184 ASP B O 1
ATOM 3515 N N . LYS B 1 185 ? 2.984 22.578 -6.52 1 98.38 185 LYS B N 1
ATOM 3516 C CA . LYS B 1 185 ? 2.24 22.484 -5.266 1 98.38 185 LYS B CA 1
ATOM 3517 C C . LYS B 1 185 ? 2.783 21.359 -4.383 1 98.38 185 LYS B C 1
ATOM 3519 O O . LYS B 1 185 ? 2.877 21.516 -3.162 1 98.38 185 LYS B O 1
ATOM 3524 N N . ALA B 1 186 ? 3.117 20.281 -4.98 1 98.62 186 ALA B N 1
ATOM 3525 C CA . ALA B 1 186 ? 3.605 19.109 -4.238 1 98.62 186 ALA B CA 1
ATOM 3526 C C . ALA B 1 186 ? 4.879 19.453 -3.471 1 98.62 186 ALA B C 1
ATOM 3528 O O . ALA B 1 186 ? 5.004 19.125 -2.289 1 98.62 186 ALA B O 1
ATOM 3529 N N . VAL B 1 187 ? 5.793 20.203 -4.074 1 98.75 187 VAL B N 1
ATOM 3530 C CA . VAL B 1 187 ? 7.125 20.344 -3.5 1 98.75 187 VAL B CA 1
ATOM 3531 C C . VAL B 1 187 ? 7.199 21.625 -2.674 1 98.75 187 VAL B C 1
ATOM 3533 O O . VAL B 1 187 ? 8.156 21.844 -1.933 1 98.75 187 VAL B O 1
ATOM 3536 N N . GLU B 1 188 ? 6.184 22.422 -2.75 1 98.5 188 GLU B N 1
ATOM 3537 C CA . GLU B 1 188 ? 6.203 23.703 -2.068 1 98.5 188 GLU B CA 1
ATOM 3538 C C . GLU B 1 188 ? 6.418 23.531 -0.566 1 98.5 188 GLU B C 1
ATOM 3540 O O . GLU B 1 188 ? 5.637 22.844 0.101 1 98.5 188 GLU B O 1
ATOM 3545 N N . GLY B 1 189 ? 7.539 24.094 -0.07 1 98.06 189 GLY B N 1
ATOM 3546 C CA . GLY B 1 189 ? 7.805 24.125 1.359 1 98.06 189 GLY B CA 1
ATOM 3547 C C . GLY B 1 189 ? 8.352 22.812 1.897 1 98.06 189 GLY B C 1
ATOM 3548 O O . GLY B 1 189 ? 8.477 22.641 3.111 1 98.06 189 GLY B O 1
ATOM 3549 N N . GLU B 1 190 ? 8.797 21.922 1.024 1 98.5 190 GLU B N 1
ATOM 3550 C CA . GLU B 1 190 ? 9.141 20.578 1.47 1 98.5 190 GLU B CA 1
ATOM 3551 C C . GLU B 1 190 ? 10.648 20.391 1.551 1 98.5 190 GLU B C 1
ATOM 3553 O O . GLU B 1 190 ? 11.133 19.438 2.16 1 98.5 190 GLU B O 1
ATOM 3558 N N . PHE B 1 191 ? 11.391 21.359 1.026 1 98.5 191 PHE B N 1
ATOM 3559 C CA . PHE B 1 191 ? 12.828 21.156 0.915 1 98.5 191 PHE B CA 1
ATOM 3560 C C . PHE B 1 191 ? 13.586 22.438 1.275 1 98.5 191 PHE B C 1
ATOM 3562 O O . PHE B 1 191 ? 13.156 23.531 0.917 1 98.5 191 PHE B O 1
ATOM 3569 N N . SER B 1 192 ? 14.672 22.219 1.967 1 98.12 192 SER B N 1
ATOM 3570 C CA . SER B 1 192 ? 15.57 23.328 2.293 1 98.12 192 SER B CA 1
ATOM 3571 C C . SER B 1 192 ? 16.672 23.469 1.244 1 98.12 192 SER B C 1
ATOM 3573 O O . SER B 1 192 ? 17.109 24.594 0.951 1 98.12 192 SER B O 1
ATOM 3575 N N . ASN B 1 193 ? 17.156 22.359 0.686 1 98.31 193 ASN B N 1
ATOM 3576 C CA . ASN B 1 193 ? 18.172 22.344 -0.371 1 98.31 193 ASN B CA 1
ATOM 3577 C C . ASN B 1 193 ? 17.531 22.562 -1.745 1 98.31 193 ASN B C 1
ATOM 3579 O O . ASN B 1 193 ? 16.688 21.781 -2.17 1 98.31 193 ASN B O 1
ATOM 3583 N N . PRO B 1 194 ? 18.016 23.594 -2.422 1 98.44 194 PRO B N 1
ATOM 3584 C CA . PRO B 1 194 ? 17.375 23.891 -3.707 1 98.44 194 PRO B CA 1
ATOM 3585 C C . PRO B 1 194 ? 17.578 22.781 -4.738 1 98.44 194 PRO B C 1
ATOM 3587 O O . PRO B 1 194 ? 16.75 22.625 -5.641 1 98.44 194 PRO B O 1
ATOM 3590 N N . TYR B 1 195 ? 18.672 22 -4.637 1 98.81 195 TYR B N 1
ATOM 3591 C CA . TYR B 1 195 ? 18.859 20.891 -5.551 1 98.81 195 TYR B CA 1
ATOM 3592 C C . TYR B 1 195 ? 17.922 19.734 -5.191 1 98.81 195 TYR B C 1
ATOM 3594 O O . TYR B 1 195 ? 17.453 19.016 -6.074 1 98.81 195 TYR B O 1
ATOM 3602 N N . ALA B 1 196 ? 17.672 19.562 -3.859 1 98.81 196 ALA B N 1
ATOM 3603 C CA . ALA B 1 196 ? 16.672 18.578 -3.451 1 98.81 196 ALA B CA 1
ATOM 3604 C C . ALA B 1 196 ? 15.289 18.953 -3.984 1 98.81 196 ALA B C 1
ATOM 3606 O O . ALA B 1 196 ? 14.562 18.109 -4.488 1 98.81 196 ALA B O 1
ATOM 3607 N N . TYR B 1 197 ? 15.008 20.25 -3.891 1 98.75 197 TYR B N 1
ATOM 3608 C CA . TYR B 1 197 ? 13.773 20.797 -4.441 1 98.75 197 TYR B CA 1
ATOM 3609 C C . TYR B 1 197 ? 13.648 20.484 -5.93 1 98.75 197 TYR B C 1
ATOM 3611 O O . TYR B 1 197 ? 12.617 19.969 -6.375 1 98.75 197 TYR B O 1
ATOM 3619 N N . ALA B 1 198 ? 14.656 20.703 -6.68 1 98.88 198 ALA B N 1
ATOM 3620 C CA . ALA B 1 198 ? 14.648 20.5 -8.125 1 98.88 198 ALA B CA 1
ATOM 3621 C C . ALA B 1 198 ? 14.484 19.016 -8.469 1 98.88 198 ALA B C 1
ATOM 3623 O O . ALA B 1 198 ? 13.742 18.672 -9.391 1 98.88 198 ALA B O 1
ATOM 3624 N N . LYS B 1 199 ? 15.164 18.172 -7.738 1 98.88 199 LYS B N 1
ATOM 3625 C CA . LYS B 1 199 ? 15.078 16.734 -7.977 1 98.88 199 LYS B CA 1
ATOM 3626 C C . LYS B 1 199 ? 13.68 16.203 -7.668 1 98.88 199 LYS B C 1
ATOM 3628 O O . LYS B 1 199 ? 13.125 15.422 -8.438 1 98.88 199 LYS B O 1
ATOM 3633 N N . ALA B 1 200 ? 13.141 16.688 -6.551 1 98.94 200 ALA B N 1
ATOM 3634 C CA . ALA B 1 200 ? 11.797 16.266 -6.188 1 98.94 200 ALA B CA 1
ATOM 3635 C C . ALA B 1 200 ? 10.773 16.781 -7.203 1 98.94 200 ALA B C 1
ATOM 3637 O O . ALA B 1 200 ? 9.828 16.062 -7.559 1 98.94 200 ALA B O 1
ATOM 3638 N N . ARG B 1 201 ? 10.922 17.984 -7.637 1 98.94 201 ARG B N 1
ATOM 3639 C CA . ARG B 1 201 ? 10.039 18.531 -8.656 1 98.94 201 ARG B CA 1
ATOM 3640 C C . ARG B 1 201 ? 10.117 17.734 -9.953 1 98.94 201 ARG B C 1
ATOM 3642 O O . ARG B 1 201 ? 9.094 17.453 -10.578 1 98.94 201 ARG B O 1
ATOM 3649 N N . ALA B 1 202 ? 11.367 17.406 -10.383 1 98.94 202 ALA B N 1
ATOM 3650 C CA . ALA B 1 202 ? 11.57 16.562 -11.562 1 98.94 202 ALA B CA 1
ATOM 3651 C C . ALA B 1 202 ? 10.891 15.211 -11.398 1 98.94 202 ALA B C 1
ATOM 3653 O O . ALA B 1 202 ? 10.289 14.688 -12.336 1 98.94 202 ALA B O 1
ATOM 3654 N N . ALA B 1 203 ? 11.039 14.68 -10.219 1 98.94 203 ALA B N 1
ATOM 3655 C CA . ALA B 1 203 ? 10.422 13.383 -9.938 1 98.94 203 ALA B CA 1
ATOM 3656 C C . ALA B 1 203 ? 8.906 13.445 -10.133 1 98.94 203 ALA B C 1
ATOM 3658 O O . ALA B 1 203 ? 8.32 12.562 -10.766 1 98.94 203 ALA B O 1
ATOM 3659 N N . TYR B 1 204 ? 8.273 14.492 -9.625 1 98.88 204 TYR B N 1
ATOM 3660 C CA . TYR B 1 204 ? 6.824 14.625 -9.766 1 98.88 204 TYR B CA 1
ATOM 3661 C C . TYR B 1 204 ? 6.434 14.844 -11.219 1 98.88 204 TYR B C 1
ATOM 3663 O O . TYR B 1 204 ? 5.414 14.328 -11.68 1 98.88 204 TYR B O 1
ATOM 3671 N N . GLU B 1 205 ? 7.246 15.594 -11.984 1 98.75 205 GLU B N 1
ATOM 3672 C CA . GLU B 1 205 ? 7.004 15.781 -13.414 1 98.75 205 GLU B CA 1
ATOM 3673 C C . GLU B 1 205 ? 7.035 14.445 -14.156 1 98.75 205 GLU B C 1
ATOM 3675 O O . GLU B 1 205 ? 6.172 14.18 -14.992 1 98.75 205 GLU B O 1
ATOM 3680 N N . ILE B 1 206 ? 8.023 13.672 -13.828 1 98.88 206 ILE B N 1
ATOM 3681 C CA . ILE B 1 206 ? 8.141 12.359 -14.453 1 98.88 206 ILE B CA 1
ATOM 3682 C C . ILE B 1 206 ? 6.91 11.516 -14.117 1 98.88 206 ILE B C 1
ATOM 3684 O O . ILE B 1 206 ? 6.301 10.914 -15.008 1 98.88 206 ILE B O 1
ATOM 3688 N N . ALA B 1 207 ? 6.543 11.539 -12.836 1 98.62 207 ALA B N 1
ATOM 3689 C CA . ALA B 1 207 ? 5.395 10.75 -12.406 1 98.62 207 ALA B CA 1
ATOM 3690 C C . ALA B 1 207 ? 4.133 11.156 -13.164 1 98.62 207 ALA B C 1
ATOM 3692 O O . ALA B 1 207 ? 3.348 10.297 -13.57 1 98.62 207 ALA B O 1
ATOM 3693 N N . GLN B 1 208 ? 3.896 12.43 -13.398 1 97.75 208 GLN B N 1
ATOM 3694 C CA . GLN B 1 208 ? 2.75 12.922 -14.156 1 97.75 208 GLN B CA 1
ATOM 3695 C C . GLN B 1 208 ? 2.797 12.422 -15.602 1 97.75 208 GLN B C 1
ATOM 3697 O O . GLN B 1 208 ? 1.77 12.047 -16.172 1 97.75 208 GLN B O 1
ATOM 3702 N N . ALA B 1 209 ? 3.965 12.414 -16.156 1 97.81 209 ALA B N 1
ATOM 3703 C CA . ALA B 1 209 ? 4.141 12.047 -17.547 1 97.81 209 ALA B CA 1
ATOM 3704 C C . ALA B 1 209 ? 3.922 10.555 -17.766 1 97.81 209 ALA B C 1
ATOM 3706 O O . ALA B 1 209 ? 3.529 10.125 -18.859 1 97.81 209 ALA B O 1
ATOM 3707 N N . VAL B 1 210 ? 4.141 9.766 -16.766 1 98.38 210 VAL B N 1
ATOM 3708 C CA . VAL B 1 210 ? 4.004 8.32 -16.828 1 98.38 210 VAL B CA 1
ATOM 3709 C C . VAL B 1 210 ? 2.598 7.949 -17.281 1 98.38 210 VAL B C 1
ATOM 3711 O O . VAL B 1 210 ? 2.422 7.02 -18.078 1 98.38 210 VAL B O 1
ATOM 3714 N N . ALA B 1 211 ? 1.579 8.68 -16.781 1 96.19 211 ALA B N 1
ATOM 3715 C CA . ALA B 1 211 ? 0.187 8.398 -17.125 1 96.19 211 ALA B CA 1
ATOM 3716 C C . ALA B 1 211 ? -0.034 8.453 -18.625 1 96.19 211 ALA B C 1
ATOM 3718 O O . ALA B 1 211 ? -0.665 7.562 -19.203 1 96.19 211 ALA B O 1
ATOM 3719 N N . GLY B 1 212 ? 0.488 9.484 -19.266 1 96.06 212 GLY B N 1
ATOM 3720 C CA . GLY B 1 212 ? 0.331 9.625 -20.703 1 96.06 212 GLY B CA 1
ATOM 3721 C C . GLY B 1 212 ? 0.963 8.484 -21.484 1 96.06 212 GLY B C 1
ATOM 3722 O O . GLY B 1 212 ? 0.396 8.008 -22.469 1 96.06 212 GLY B O 1
ATOM 3723 N N . VAL B 1 213 ? 2.146 8.031 -21.078 1 98.19 213 VAL B N 1
ATOM 3724 C CA . VAL B 1 213 ? 2.842 6.926 -21.719 1 98.19 213 VAL B CA 1
ATOM 3725 C C . VAL B 1 213 ? 2.033 5.641 -21.562 1 98.19 213 VAL B C 1
ATOM 3727 O O . VAL B 1 213 ? 1.88 4.871 -22.516 1 98.19 213 VAL B O 1
ATOM 3730 N N . ASN B 1 214 ? 1.482 5.461 -20.391 1 97.5 214 ASN B N 1
ATOM 3731 C CA . ASN B 1 214 ? 0.66 4.281 -20.156 1 97.5 214 ASN B CA 1
ATOM 3732 C C . ASN B 1 214 ? -0.627 4.316 -20.969 1 97.5 214 ASN B C 1
ATOM 3734 O O . ASN B 1 214 ? -1.092 3.283 -21.453 1 97.5 214 ASN B O 1
ATOM 3738 N N . VAL B 1 215 ? -1.248 5.5 -21.141 1 96.44 215 VAL B N 1
ATOM 3739 C CA . VAL B 1 215 ? -2.432 5.629 -21.984 1 96.44 215 VAL B CA 1
ATOM 3740 C C . VAL B 1 215 ? -2.096 5.211 -23.422 1 96.44 215 VAL B C 1
ATOM 3742 O O . VAL B 1 215 ? -2.84 4.445 -24.031 1 96.44 215 VAL B O 1
ATOM 3745 N N . LYS B 1 216 ? -0.994 5.695 -23.922 1 97.5 216 LYS B N 1
ATOM 3746 C CA . LYS B 1 216 ? -0.548 5.324 -25.266 1 97.5 216 LYS B CA 1
ATOM 3747 C C . LYS B 1 216 ? -0.357 3.814 -25.375 1 97.5 216 LYS B C 1
ATOM 3749 O O . LYS B 1 216 ? -0.826 3.195 -26.344 1 97.5 216 LYS B O 1
ATOM 3754 N N . GLY B 1 217 ? 0.362 3.207 -24.422 1 97.88 217 GLY B N 1
ATOM 3755 C CA . 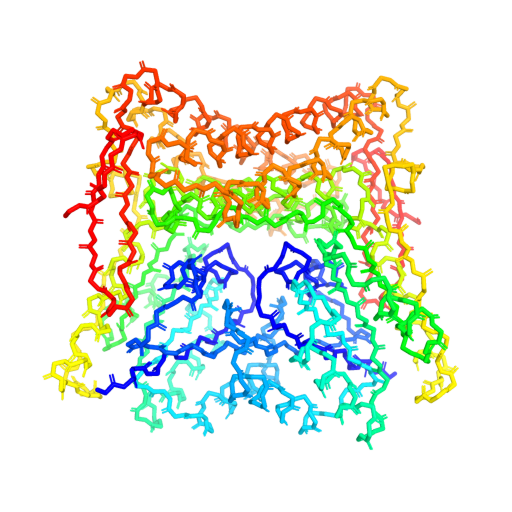GLY B 1 217 ? 0.659 1.783 -24.453 1 97.88 217 GLY B CA 1
ATOM 3756 C C . GLY B 1 217 ? -0.57 0.912 -24.281 1 97.88 217 GLY B C 1
ATOM 3757 O O . GLY B 1 217 ? -0.711 -0.116 -24.938 1 97.88 217 GLY B O 1
ATOM 3758 N N . CYS B 1 218 ? -1.509 1.315 -23.453 1 96.5 218 CYS B N 1
ATOM 3759 C CA . CYS B 1 218 ? -2.625 0.464 -23.062 1 96.5 218 CYS B CA 1
ATOM 3760 C C . CYS B 1 218 ? -3.811 0.647 -24 1 96.5 218 CYS B C 1
ATOM 3762 O O . CYS B 1 218 ? -4.566 -0.296 -24.234 1 96.5 218 CYS B O 1
ATOM 3764 N N . PHE B 1 219 ? -3.988 1.852 -24.609 1 94.88 219 PHE B N 1
ATOM 3765 C CA . PHE B 1 219 ? -5.273 2.117 -25.25 1 94.88 219 PHE B CA 1
ATOM 3766 C C . PHE B 1 219 ? -5.078 2.551 -26.703 1 94.88 219 PHE B C 1
ATOM 3768 O O . PHE B 1 219 ? -6.031 2.555 -27.484 1 94.88 219 PHE B O 1
ATOM 3775 N N . MET B 1 220 ? -3.896 2.916 -27.062 1 96.81 220 MET B N 1
ATOM 3776 C CA . MET B 1 220 ? -3.723 3.514 -28.375 1 96.81 220 MET B CA 1
ATOM 3777 C C . MET B 1 220 ? -2.822 2.646 -29.25 1 96.81 220 MET B C 1
ATOM 3779 O O . MET B 1 220 ? -2.77 2.832 -30.469 1 96.81 220 MET B O 1
ATOM 3783 N N . THR B 1 221 ? -2.125 1.776 -28.703 1 98.25 221 THR B N 1
ATOM 3784 C CA . THR B 1 221 ? -1.16 0.974 -29.438 1 98.25 221 THR B CA 1
ATOM 3785 C C . THR B 1 221 ? -1.611 -0.482 -29.516 1 98.25 221 THR B C 1
ATOM 3787 O O . THR B 1 221 ? -2.066 -1.048 -28.516 1 98.25 221 THR B O 1
ATOM 3790 N N . LYS B 1 222 ? -1.467 -1.054 -30.75 1 97.75 222 LYS B N 1
ATOM 3791 C CA . LYS B 1 222 ? -1.834 -2.451 -30.953 1 97.75 222 LYS B CA 1
ATOM 3792 C C . LYS B 1 222 ? -0.595 -3.33 -31.094 1 97.75 222 LYS B C 1
ATOM 3794 O O . LYS B 1 222 ? 0.474 -2.848 -31.484 1 97.75 222 LYS B O 1
ATOM 3799 N N . GLY B 1 223 ? -0.804 -4.633 -30.766 1 97.88 223 GLY B N 1
ATOM 3800 C CA . GLY B 1 223 ? 0.28 -5.594 -30.891 1 97.88 223 GLY B CA 1
ATOM 3801 C C . GLY B 1 223 ? 1.241 -5.57 -29.719 1 97.88 223 GLY B C 1
ATOM 3802 O O . GLY B 1 223 ? 1.799 -4.52 -29.391 1 97.88 223 GLY B O 1
ATOM 3803 N N . PHE B 1 224 ? 1.492 -6.719 -29.047 1 97.88 224 PHE B N 1
ATOM 3804 C CA . PHE B 1 224 ? 2.268 -6.781 -27.812 1 97.88 224 PHE B CA 1
ATOM 3805 C C . PHE B 1 224 ? 3.715 -6.379 -28.062 1 97.88 224 PHE B C 1
ATOM 3807 O O . PHE B 1 224 ? 4.375 -5.832 -27.172 1 97.88 224 PHE B O 1
ATOM 3814 N N . GLU B 1 225 ? 4.262 -6.605 -29.266 1 98.38 225 GLU B N 1
ATOM 3815 C CA . GLU B 1 225 ? 5.625 -6.223 -29.609 1 98.38 225 GLU B CA 1
ATOM 3816 C C . GLU B 1 225 ? 5.789 -4.703 -29.609 1 98.38 225 GLU B C 1
ATOM 3818 O O . GLU B 1 225 ? 6.891 -4.195 -29.375 1 98.38 225 GLU B O 1
ATOM 3823 N N . ASN B 1 226 ? 4.664 -4.02 -29.812 1 98.44 226 ASN B N 1
ATOM 3824 C CA . ASN B 1 226 ? 4.688 -2.562 -29.891 1 98.44 226 ASN B CA 1
ATOM 3825 C C . ASN B 1 226 ? 4.344 -1.925 -28.547 1 98.44 226 ASN B C 1
ATOM 3827 O O . ASN B 1 226 ? 4.98 -0.958 -28.141 1 98.44 226 ASN B O 1
ATOM 3831 N N . TYR B 1 227 ? 3.355 -2.408 -27.828 1 98.5 227 TYR B N 1
ATOM 3832 C CA . TYR B 1 227 ? 2.916 -1.707 -26.625 1 98.5 227 TYR B CA 1
ATOM 3833 C C . TYR B 1 227 ? 3.734 -2.137 -25.406 1 98.5 227 TYR B C 1
ATOM 3835 O O . TYR B 1 227 ? 3.822 -1.406 -24.422 1 98.5 227 TYR B O 1
ATOM 3843 N N . THR B 1 228 ? 4.352 -3.354 -25.391 1 98.62 228 THR B N 1
ATOM 3844 C CA . THR B 1 228 ? 5.094 -3.824 -24.234 1 98.62 228 THR B CA 1
ATOM 3845 C C . THR B 1 228 ? 6.27 -2.902 -23.938 1 98.62 228 THR B C 1
ATOM 3847 O O . THR B 1 228 ? 6.461 -2.484 -22.781 1 98.62 228 THR B O 1
ATOM 3850 N N . PRO B 1 229 ? 7.082 -2.447 -24.953 1 98.44 229 PRO B N 1
ATOM 3851 C CA . PRO B 1 229 ? 8.164 -1.513 -24.641 1 98.44 229 PRO B CA 1
ATOM 3852 C C . PRO B 1 229 ? 7.656 -0.159 -24.156 1 98.44 229 PRO B C 1
ATOM 3854 O O . PRO B 1 229 ? 8.312 0.495 -23.344 1 98.44 229 PRO B O 1
ATOM 3857 N N . ILE B 1 230 ? 6.492 0.214 -24.609 1 98.75 230 ILE B N 1
ATOM 3858 C CA . ILE B 1 230 ? 5.93 1.493 -24.188 1 98.75 230 ILE B CA 1
ATOM 3859 C C . ILE B 1 230 ? 5.551 1.435 -22.719 1 98.75 230 ILE B C 1
ATOM 3861 O O . ILE B 1 230 ? 5.969 2.287 -21.922 1 98.75 230 ILE B O 1
ATOM 3865 N N . VAL B 1 231 ? 4.859 0.411 -22.297 1 98.5 231 VAL B N 1
ATOM 3866 C CA . VAL B 1 231 ? 4.453 0.303 -20.906 1 98.5 231 VAL B CA 1
ATOM 3867 C C . VAL B 1 231 ? 5.676 0.042 -20.031 1 98.5 231 VAL B C 1
ATOM 3869 O O . VAL B 1 231 ? 5.758 0.54 -18.906 1 98.5 231 VAL B O 1
ATOM 3872 N N . ALA B 1 232 ? 6.605 -0.719 -20.484 1 98.75 232 ALA B N 1
ATOM 3873 C CA . ALA B 1 232 ? 7.855 -0.93 -19.766 1 98.75 232 ALA B CA 1
ATOM 3874 C C . ALA B 1 232 ? 8.586 0.389 -19.547 1 98.75 232 ALA B C 1
ATOM 3876 O O . ALA B 1 232 ? 9.148 0.623 -18.469 1 98.75 232 ALA B O 1
ATOM 3877 N N . SER B 1 233 ? 8.617 1.261 -20.578 1 98.81 233 SER B N 1
ATOM 3878 C CA . SER B 1 233 ? 9.25 2.57 -20.453 1 98.81 233 SER B CA 1
ATOM 3879 C C . SER B 1 233 ? 8.578 3.404 -19.375 1 98.81 233 SER B C 1
ATOM 3881 O O . SER B 1 233 ? 9.258 4.129 -18.625 1 98.81 233 SER B O 1
ATOM 3883 N N . ALA B 1 234 ? 7.281 3.312 -19.297 1 98.75 234 ALA B N 1
ATOM 3884 C CA . ALA B 1 234 ? 6.551 4.035 -18.266 1 98.75 234 ALA B CA 1
ATOM 3885 C C . ALA B 1 234 ? 6.965 3.564 -16.875 1 98.75 234 ALA B C 1
ATOM 3887 O O . ALA B 1 234 ? 7.125 4.375 -15.961 1 98.75 234 ALA B O 1
ATOM 3888 N N . HIS B 1 235 ? 7.121 2.295 -16.688 1 98.69 235 HIS B N 1
ATOM 3889 C CA . HIS B 1 235 ? 7.555 1.739 -15.414 1 98.69 235 HIS B CA 1
ATOM 3890 C C . HIS B 1 235 ? 8.984 2.154 -15.086 1 98.69 235 HIS B C 1
ATOM 3892 O O . HIS B 1 235 ? 9.305 2.439 -13.93 1 98.69 235 HIS B O 1
ATOM 3898 N N . GLU B 1 236 ? 9.859 2.236 -16.109 1 98.81 236 GLU B N 1
ATOM 3899 C CA . GLU B 1 236 ? 11.211 2.746 -15.914 1 98.81 236 GLU B CA 1
ATOM 3900 C C . GLU B 1 236 ? 11.188 4.219 -15.508 1 98.81 236 GLU B C 1
ATOM 3902 O O . GLU B 1 236 ? 11.992 4.648 -14.68 1 98.81 236 GLU B O 1
ATOM 3907 N N . MET B 1 237 ? 10.305 4.941 -16.141 1 98.88 237 MET B N 1
ATOM 3908 C CA . MET B 1 237 ? 10.164 6.352 -15.789 1 98.88 237 MET B CA 1
ATOM 3909 C C . MET B 1 237 ? 9.797 6.508 -14.32 1 98.88 237 MET B C 1
ATOM 3911 O O . MET B 1 237 ? 10.383 7.328 -13.609 1 98.88 237 MET B O 1
ATOM 3915 N N . MET B 1 238 ? 8.836 5.719 -13.82 1 98.88 238 MET B N 1
ATOM 3916 C CA . MET B 1 238 ? 8.43 5.805 -12.422 1 98.88 238 MET B CA 1
ATOM 3917 C C . MET B 1 238 ? 9.586 5.43 -11.5 1 98.88 238 MET B C 1
ATOM 3919 O O . MET B 1 238 ? 9.766 6.047 -10.445 1 98.88 238 MET B O 1
ATOM 3923 N N . ARG B 1 239 ? 10.352 4.402 -11.906 1 98.81 239 ARG B N 1
ATOM 3924 C CA . ARG B 1 239 ? 11.547 4.027 -11.148 1 98.81 239 ARG B CA 1
ATOM 3925 C C . ARG B 1 239 ? 12.523 5.191 -11.055 1 98.81 239 ARG B C 1
ATOM 3927 O O . ARG B 1 239 ? 13.086 5.453 -9.992 1 98.81 239 ARG B O 1
ATOM 3934 N N . GLN B 1 240 ? 12.727 5.887 -12.164 1 98.88 240 GLN B N 1
ATOM 3935 C CA . GLN B 1 240 ? 13.648 7.016 -12.164 1 98.88 240 GLN B CA 1
ATOM 3936 C C . GLN B 1 240 ? 13.125 8.156 -11.289 1 98.88 240 GLN B C 1
ATOM 3938 O O . GLN B 1 240 ? 13.906 8.836 -10.617 1 98.88 240 GLN B O 1
ATOM 3943 N N . ALA B 1 241 ? 11.812 8.367 -11.375 1 98.94 241 ALA B N 1
ATOM 3944 C CA . ALA B 1 241 ? 11.219 9.344 -10.469 1 98.94 241 ALA B CA 1
ATOM 3945 C C . ALA B 1 241 ? 11.516 8.992 -9.016 1 98.94 241 ALA B C 1
ATOM 3947 O O . ALA B 1 241 ? 11.898 9.852 -8.227 1 98.94 241 ALA B O 1
ATOM 3948 N N . MET B 1 242 ? 11.352 7.738 -8.656 1 98.94 242 MET B N 1
ATOM 3949 C CA . MET B 1 242 ? 11.625 7.262 -7.305 1 98.94 242 MET B CA 1
ATOM 3950 C C . MET B 1 242 ? 13.094 7.488 -6.934 1 98.94 242 MET B C 1
ATOM 3952 O O . MET B 1 242 ? 13.391 7.945 -5.832 1 98.94 242 MET B O 1
ATOM 3956 N N . LEU B 1 243 ? 14.023 7.238 -7.844 1 98.88 243 LEU B N 1
ATOM 3957 C CA . LEU B 1 243 ? 15.445 7.414 -7.578 1 98.88 243 LEU B CA 1
ATOM 3958 C C . LEU B 1 243 ? 15.781 8.883 -7.348 1 98.88 243 LEU B C 1
ATOM 3960 O O . LEU B 1 243 ? 16.594 9.211 -6.488 1 98.88 243 LEU B O 1
ATOM 3964 N N . LEU B 1 244 ? 15.148 9.773 -8.094 1 98.94 244 LEU B N 1
ATOM 3965 C CA . LEU B 1 244 ? 15.32 11.211 -7.875 1 98.94 244 LEU B CA 1
ATOM 3966 C C . LEU B 1 244 ? 14.836 11.609 -6.488 1 98.94 244 LEU B C 1
ATOM 3968 O O . LEU B 1 244 ? 15.445 12.461 -5.836 1 98.94 244 LEU B O 1
ATOM 3972 N N . CYS B 1 245 ? 13.766 11 -6.035 1 98.88 245 CYS B N 1
ATOM 3973 C CA . CYS B 1 245 ? 13.258 11.25 -4.691 1 98.88 245 CYS B CA 1
ATOM 3974 C C . CYS B 1 245 ? 14.266 10.805 -3.635 1 98.88 245 CYS B C 1
ATOM 3976 O O . CYS B 1 245 ? 14.469 11.492 -2.639 1 98.88 245 CYS B O 1
ATOM 3978 N N . GLU B 1 246 ? 14.867 9.648 -3.859 1 98.62 246 GLU B N 1
ATOM 3979 C CA . GLU B 1 246 ? 15.898 9.172 -2.949 1 98.62 246 GLU B CA 1
ATOM 3980 C C . GLU B 1 246 ? 17.047 10.172 -2.844 1 98.62 246 GLU B C 1
ATOM 3982 O O . GLU B 1 246 ? 17.516 10.469 -1.745 1 98.62 246 GLU B O 1
ATOM 3987 N N . GLU B 1 247 ? 17.453 10.648 -3.969 1 98.81 247 GLU B N 1
ATOM 3988 C CA . GLU B 1 247 ? 18.531 11.633 -3.992 1 98.81 247 GLU B CA 1
ATOM 3989 C C . GLU B 1 247 ? 18.125 12.906 -3.258 1 98.81 247 GLU B C 1
ATOM 3991 O O . GLU B 1 247 ? 18.906 13.445 -2.471 1 98.81 247 GLU B O 1
ATOM 3996 N N . ALA B 1 248 ? 16.938 13.352 -3.539 1 98.88 248 ALA B N 1
ATOM 3997 C CA . ALA B 1 248 ? 16.453 14.555 -2.887 1 98.88 248 ALA B CA 1
ATOM 3998 C C . ALA B 1 248 ? 16.438 14.398 -1.369 1 98.88 248 ALA B C 1
ATOM 4000 O O . ALA B 1 248 ? 16.891 15.281 -0.641 1 98.88 248 ALA B O 1
ATOM 4001 N N . ARG B 1 249 ? 15.961 13.281 -0.922 1 98.69 249 ARG B N 1
ATOM 4002 C CA . ARG B 1 249 ? 15.859 13.047 0.514 1 98.69 249 ARG B CA 1
ATOM 4003 C C . ARG B 1 249 ? 17.234 12.945 1.157 1 98.69 249 ARG B C 1
ATOM 4005 O O . ARG B 1 249 ? 17.453 13.438 2.27 1 98.69 249 ARG B O 1
ATOM 4012 N N . GLU B 1 250 ? 18.188 12.32 0.479 1 98.62 250 GLU B N 1
ATOM 4013 C CA . GLU B 1 250 ? 19.547 12.195 1.004 1 98.62 250 GLU B CA 1
ATOM 4014 C C . GLU B 1 250 ? 20.203 13.562 1.154 1 98.62 250 GLU B C 1
ATOM 4016 O O . GLU B 1 250 ? 20.984 13.773 2.078 1 98.62 250 GLU B O 1
ATOM 4021 N N . MET B 1 251 ? 19.891 14.453 0.286 1 98.75 251 MET B N 1
ATOM 4022 C CA . MET B 1 251 ? 20.406 15.812 0.398 1 98.75 251 MET B CA 1
ATOM 4023 C C . MET B 1 251 ? 19.875 16.5 1.649 1 98.75 251 MET B C 1
ATOM 4025 O O . MET B 1 251 ? 20.609 17.219 2.332 1 98.75 251 MET B O 1
ATOM 4029 N N . GLU B 1 252 ? 18.578 16.281 1.936 1 98.75 252 GLU B N 1
ATOM 4030 C CA . GLU B 1 252 ? 18 16.844 3.15 1 98.75 252 GLU B CA 1
ATOM 4031 C C . GLU B 1 252 ? 18.594 16.203 4.398 1 98.75 252 GLU B C 1
ATOM 4033 O O . GLU B 1 252 ? 18.812 16.875 5.41 1 98.75 252 GLU B O 1
ATOM 4038 N N . LYS B 1 253 ? 18.828 14.906 4.367 1 98.5 253 LYS B N 1
ATOM 4039 C CA . LYS B 1 253 ? 19.453 14.211 5.484 1 98.5 253 LYS B CA 1
ATOM 4040 C C . LYS B 1 253 ? 20.859 14.758 5.746 1 98.5 253 LYS B C 1
ATOM 4042 O O . LYS B 1 253 ? 21.281 14.875 6.898 1 98.5 253 LYS B O 1
ATOM 4047 N N . ALA B 1 254 ? 21.594 15.055 4.684 1 98.31 254 ALA B N 1
ATOM 4048 C CA . ALA B 1 254 ? 22.984 15.492 4.793 1 98.31 254 ALA B CA 1
ATOM 4049 C C . ALA B 1 254 ? 23.094 16.766 5.625 1 98.31 254 ALA B C 1
ATOM 4051 O O . ALA B 1 254 ? 24.125 17.031 6.23 1 98.31 254 ALA B O 1
ATOM 4052 N N . THR B 1 255 ? 21.969 17.562 5.758 1 98.12 255 THR B N 1
ATOM 4053 C CA . THR B 1 255 ? 22.016 18.812 6.512 1 98.12 255 THR B CA 1
ATOM 4054 C C . THR B 1 255 ? 21.016 18.766 7.668 1 98.12 255 THR B C 1
ATOM 4056 O O . THR B 1 255 ? 20.578 19.812 8.164 1 98.12 255 THR B O 1
ATOM 4059 N N . ASP B 1 256 ? 20.578 17.516 8.023 1 98.31 256 ASP B N 1
ATOM 4060 C CA . ASP B 1 256 ? 19.656 17.281 9.141 1 98.31 256 ASP B CA 1
ATOM 4061 C C . ASP B 1 256 ? 18.391 18.141 9 1 98.31 256 ASP B C 1
ATOM 4063 O O . ASP B 1 256 ? 17.984 18.812 9.945 1 98.31 256 ASP B O 1
ATOM 4067 N N . ALA B 1 257 ? 17.812 18.109 7.734 1 98 257 ALA B N 1
ATOM 4068 C CA . ALA B 1 257 ? 16.75 19.078 7.441 1 98 257 ALA B CA 1
ATOM 4069 C C . ALA B 1 257 ? 15.5 18.391 6.934 1 98 257 ALA B C 1
ATOM 4071 O O . ALA B 1 257 ? 14.602 19.031 6.383 1 98 257 ALA B O 1
ATOM 4072 N N . VAL B 1 258 ? 15.391 17.078 7.098 1 98.5 258 VAL B N 1
ATOM 4073 C CA . VAL B 1 258 ? 14.188 16.359 6.676 1 98.5 258 VAL B CA 1
ATOM 4074 C C . VAL B 1 258 ? 13.008 16.797 7.535 1 98.5 258 VAL B C 1
ATOM 4076 O O . VAL B 1 258 ? 13.047 16.688 8.766 1 98.5 258 VAL B O 1
ATOM 4079 N N . ILE B 1 259 ? 11.961 17.234 6.895 1 98.06 259 ILE B N 1
ATOM 4080 C CA . ILE B 1 259 ? 10.773 17.703 7.594 1 98.06 259 ILE B CA 1
ATOM 4081 C C . ILE B 1 259 ? 9.961 16.516 8.094 1 98.06 259 ILE B C 1
ATOM 4083 O O . ILE B 1 259 ? 9.719 15.562 7.34 1 98.06 259 ILE B O 1
ATOM 4087 N N . ARG B 1 260 ? 9.578 16.531 9.312 1 98.19 260 ARG B N 1
ATOM 4088 C CA . ARG B 1 260 ? 8.68 15.547 9.906 1 98.19 260 ARG B CA 1
ATOM 4089 C C . ARG B 1 260 ? 7.496 16.234 10.594 1 98.19 260 ARG B C 1
ATOM 4091 O O . ARG B 1 260 ? 7.684 17.172 11.375 1 98.19 260 ARG B O 1
ATOM 4098 N N . LYS B 1 261 ? 6.285 15.789 10.312 1 98.31 261 LYS B N 1
ATOM 4099 C CA . LYS B 1 261 ? 5.059 16.375 10.852 1 98.31 261 LYS B CA 1
ATOM 4100 C C . LYS B 1 261 ? 4.117 15.281 11.367 1 98.31 261 LYS B C 1
ATOM 4102 O O . LYS B 1 261 ? 3.041 15.07 10.805 1 98.31 261 LYS B O 1
ATOM 4107 N N . PRO B 1 262 ? 4.434 14.664 12.516 1 98.31 262 PRO B N 1
ATOM 4108 C CA . PRO B 1 262 ? 3.568 13.625 13.062 1 98.31 262 PRO B CA 1
ATOM 4109 C C . PRO B 1 262 ? 2.316 14.188 13.734 1 98.31 262 PRO B C 1
ATOM 4111 O O . PRO B 1 262 ? 2.23 15.391 13.977 1 98.31 262 PRO B O 1
ATOM 4114 N N . HIS B 1 263 ? 1.352 13.352 13.93 1 98.12 263 HIS B N 1
ATOM 4115 C CA . HIS B 1 263 ? 0.19 13.664 14.758 1 98.12 263 HIS B CA 1
ATOM 4116 C C . HIS B 1 263 ? 0.44 13.32 16.219 1 98.12 263 HIS B C 1
ATOM 4118 O O . HIS B 1 263 ? 1.036 12.281 16.516 1 98.12 263 HIS B O 1
ATOM 4124 N N . LYS B 1 264 ? -0.043 14.18 17.109 1 97.31 264 LYS B N 1
ATOM 4125 C CA . LYS B 1 264 ? -0.234 13.75 18.484 1 97.31 264 LYS B CA 1
ATOM 4126 C C . LYS B 1 264 ? -1.453 12.844 18.609 1 97.31 264 LYS B C 1
ATOM 4128 O O . LYS B 1 264 ? -2.193 12.641 17.641 1 97.31 264 LYS B O 1
ATOM 4133 N N . ASN B 1 265 ? -1.65 12.289 19.844 1 96.06 265 ASN B N 1
ATOM 4134 C CA . ASN B 1 265 ? -2.756 11.367 20.047 1 96.06 265 ASN B CA 1
ATOM 4135 C C . ASN B 1 265 ? -4.105 12.055 19.891 1 96.06 265 ASN B C 1
ATOM 4137 O O . ASN B 1 265 ? -5.109 11.398 19.594 1 96.06 265 ASN B O 1
ATOM 4141 N N . ASP B 1 266 ? -4.16 13.422 20 1 96.88 266 ASP B N 1
ATOM 4142 C CA . ASP B 1 266 ? -5.41 14.164 19.875 1 96.88 266 ASP B CA 1
ATOM 4143 C C . ASP B 1 266 ? -5.574 14.734 18.469 1 96.88 266 ASP B C 1
ATOM 4145 O O . ASP B 1 266 ? -6.445 15.57 18.234 1 96.88 266 ASP B O 1
ATOM 4149 N N . GLY B 1 267 ? -4.605 14.367 17.562 1 96.69 267 GLY B N 1
ATOM 4150 C CA . GLY B 1 267 ? -4.703 14.781 16.172 1 96.69 267 GLY B CA 1
ATOM 4151 C C . GLY B 1 267 ? -3.971 16.078 15.883 1 96.69 267 GLY B C 1
ATOM 4152 O O . GLY B 1 267 ? -3.891 16.5 14.727 1 96.69 267 GLY B O 1
ATOM 4153 N N . THR B 1 268 ? -3.422 16.719 16.969 1 97.69 268 THR B N 1
ATOM 4154 C CA . THR B 1 268 ? -2.643 17.938 16.75 1 97.69 268 THR B CA 1
ATOM 4155 C C . THR B 1 268 ? -1.438 17.656 15.859 1 97.69 268 THR B C 1
ATOM 4157 O O . THR B 1 268 ? -0.717 16.688 16.062 1 97.69 268 THR B O 1
ATOM 4160 N N . ARG B 1 269 ? -1.235 18.484 14.883 1 97.5 269 ARG B N 1
ATOM 4161 C CA . ARG B 1 269 ? -0.078 18.359 14 1 97.5 269 ARG B CA 1
ATOM 4162 C C . ARG B 1 269 ? 1.12 19.109 14.562 1 97.5 269 ARG B C 1
ATOM 4164 O O . ARG B 1 269 ? 1.016 20.297 14.883 1 97.5 269 ARG B O 1
ATOM 4171 N N . VAL B 1 270 ? 2.156 18.438 14.711 1 98.19 270 VAL B N 1
ATOM 4172 C CA . VAL B 1 270 ? 3.41 19.047 15.156 1 98.19 270 VAL B CA 1
ATOM 4173 C C . VAL B 1 270 ? 4.488 18.828 14.094 1 98.19 270 VAL B C 1
ATOM 4175 O O . VAL B 1 270 ? 4.273 18.109 13.117 1 98.19 270 VAL B O 1
ATOM 4178 N N . ALA B 1 271 ? 5.617 19.516 14.242 1 98.25 271 ALA B N 1
ATOM 4179 C CA . ALA B 1 271 ? 6.641 19.469 13.195 1 98.25 271 ALA B CA 1
ATOM 4180 C C . ALA B 1 271 ? 8.039 19.562 13.797 1 98.25 271 ALA B C 1
ATOM 4182 O O . ALA B 1 271 ? 8.219 20.125 14.883 1 98.25 271 ALA B O 1
ATOM 4183 N N . LYS B 1 272 ? 8.945 19.016 13.133 1 98.19 272 LYS B N 1
ATOM 4184 C CA . LYS B 1 272 ? 10.375 19.172 13.391 1 98.19 272 LYS B CA 1
ATOM 4185 C C . LYS B 1 272 ? 11.188 18.969 12.117 1 98.19 272 LYS B C 1
ATOM 4187 O O . LYS B 1 272 ? 10.68 18.438 11.125 1 98.19 272 LYS B O 1
ATOM 4192 N N . LYS B 1 273 ? 12.5 19.312 12.203 1 96.94 273 LYS B N 1
ATOM 4193 C CA . LYS B 1 273 ? 13.398 19.094 11.07 1 96.94 273 LYS B CA 1
ATOM 4194 C C . LYS B 1 273 ? 14.625 18.297 11.492 1 96.94 273 LYS B C 1
ATOM 4196 O O . LYS B 1 273 ? 15.062 17.391 10.766 1 96.94 273 LYS B O 1
ATOM 4201 N N . THR B 1 274 ? 15.164 18.656 12.688 1 98 274 THR B N 1
ATOM 4202 C CA . THR B 1 274 ? 16.359 17.938 13.117 1 98 274 THR B CA 1
ATOM 4203 C C . THR B 1 274 ? 15.992 16.516 13.562 1 98 274 THR B C 1
ATOM 4205 O O . THR B 1 274 ? 14.953 16.312 14.195 1 98 274 THR B O 1
ATOM 4208 N N . LEU B 1 275 ? 16.781 15.555 13.203 1 98.38 275 LEU B N 1
ATOM 4209 C CA . LEU B 1 275 ? 16.484 14.148 13.43 1 98.38 275 LEU B CA 1
ATOM 4210 C C . LEU B 1 275 ? 16.297 13.867 14.914 1 98.38 275 LEU B C 1
ATOM 4212 O O . LEU B 1 275 ? 15.305 13.266 15.32 1 98.38 275 LEU B O 1
ATOM 4216 N N . ILE B 1 276 ? 17.281 14.305 15.75 1 98.38 276 ILE B N 1
ATOM 4217 C CA . ILE B 1 276 ? 17.234 14.023 17.172 1 98.38 276 ILE B CA 1
ATOM 4218 C C . ILE B 1 276 ? 16.656 15.219 17.922 1 98.38 276 ILE B C 1
ATOM 4220 O O . ILE B 1 276 ? 17.391 16.047 18.469 1 98.38 276 ILE B O 1
ATOM 4224 N N . SER B 1 277 ? 15.375 15.344 17.953 1 98.12 277 SER B N 1
ATOM 4225 C CA . SER B 1 277 ? 14.609 16.375 18.656 1 98.12 277 SER B CA 1
ATOM 4226 C C . SER B 1 277 ? 13.156 15.945 18.828 1 98.12 277 SER B C 1
ATOM 4228 O O . SER B 1 277 ? 12.727 14.922 18.281 1 98.12 277 SER B O 1
ATOM 4230 N N . LYS B 1 278 ? 12.422 16.688 19.594 1 97.44 278 LYS B N 1
ATOM 4231 C CA . LYS B 1 278 ? 10.984 16.469 19.781 1 97.44 278 LYS B CA 1
ATOM 4232 C C . LYS B 1 278 ? 10.18 17.375 18.859 1 97.44 278 LYS B C 1
ATOM 4234 O O . LYS B 1 278 ? 10.516 18.547 18.672 1 97.44 278 LYS B O 1
ATOM 4239 N N . PRO B 1 279 ? 9.18 16.797 18.25 1 97.44 279 PRO B N 1
ATOM 4240 C CA . PRO B 1 279 ? 8.328 17.688 17.438 1 97.44 279 PRO B CA 1
ATOM 4241 C C . PRO B 1 279 ? 7.504 18.641 18.297 1 97.44 279 PRO B C 1
ATOM 4243 O O . PRO B 1 279 ? 7.043 18.281 19.375 1 97.44 279 PRO B O 1
ATOM 4246 N N . GLU B 1 280 ? 7.34 19.969 17.844 1 94.62 280 GLU B N 1
ATOM 4247 C CA . GLU B 1 280 ? 6.594 20.984 18.562 1 94.62 280 GLU B CA 1
ATOM 4248 C C . GLU B 1 280 ? 5.602 21.703 17.656 1 94.62 280 GLU B C 1
ATOM 4250 O O . GLU B 1 280 ? 5.793 21.734 16.438 1 94.62 280 GLU B O 1
#

Nearest PDB structures (foldseek):
  3iqe-assembly1_B  TM=9.277E-01  e=1.352E-30  Methanopyrus kandleri
  5b3j-assembly2_D  TM=2.507E-01  e=8.026E-02  Rattus norvegicus
  7yfr-assembly1_D  TM=2.909E-01  e=2.790E-01  Homo sapiens
  8vuu-assembly1_B  TM=2.751E-01  e=5.345E-01  Homo sapiens
  8vuy-assembly1_D  TM=3.331E-01  e=2.715E+00  Rattus norvegicus

Sequence (560 aa):
MVVKVGIAKLGNIASGVMAELLLDERADREDMQTFMATSGTKLQPEDIDRVVTNMKAWGPDFCIVVSPNGVLPGPKGAREALAAAGIPCVVITDDITTKKEEWEALKASEFGYVIMKGDSMIGARREFLDPIEMADYNGNLIKVLSITGAFRKLQVALDEVIDQVKAGKKGKDLALPKLVMTSDKAVEGEFSNPYAYAKARAAYEIAQAVAGVNVKGCFMTKGFENYTPIVASAHEMMRQAMLLCEEAREMEKATDAVIRKPHKNDGTRVAKKTLISKPEMVVKVGIAKLGNIASGVMAELLLDERADREDMQTFMATSGTKLQPEDIDRVVTNMKAWGPDFCIVVSPNGVLPGPKGAREALAAAGIPCVVITDDITTKKEEWEALKASEFGYVIMKGDSMIGARREFLDPIEMADYNGNLIKVLSITGAFRKLQVALDEVIDQVKAGKKGKDLALPKLVMTSDKAVEGEFSNPYAYAKARAAYEIAQAVAGVNVKGCFMTKGFENYTPIVASAHEMMRQAMLLCEEAREMEKATDAVIRKPHKNDGTRVAKKTLISKPE